Protein AF-A0A1Q7X749-F1 (afdb_monomer_lite)

Secondary structure (DSSP, 8-state):
-----PPP-SSPPPPSEEEEEES-HHHHHHHHHHHHHHHHHHH-TT-EEE-PPGGG-S---HHHHHHHTTPPPSS-SSEEEEEE-GGG--HHHHHHHHHHGGG--TTEEEEEEEE-BTTTB-PPTTHHHHHHHTT-EEEEEPPPPGGGHHHHHHHHHHHTTSEE-HHHHHHHHHHHTT-HHHHHHHHHHHHHHH-TT-EE-HHHHHHHHHTSHHHHHHHHHHHHHHT-HHHHHHHHHHHHHTT--HHHHHHHHHHHHHHHHHHHHHHHTT--HHHHHHHSSS-HHHHHHHHHHHTT--HHHHHHHHHHHHHHHHIIIIISS--HHHHHHHHHHS---S--TTSHHHHS----------S-PPP----------SPPP-PPPPS-S-TT--------PPPP------HHHHHHHHHHHHHTSS-------------------

Foldseek 3Di:
DDDDDDDDDDDDDAWQEEEEEEAQVVVSVVVVVVVVVVLCVQFNPPLEDEQADDVNPAFGDLVVLLVCQPDDDPGGQAHEYEGAAQLRDDPVSVVSSLVSLQPGDPRYHYYYYFNADPPPTTHDPCSQVSQVVSVHYYHYDYQDDLVCQLVVLQVVLVVLQEGEDSVNSNVLCLVVPRNPVSSVVVSVVVCVVQDHHGYDYNVNVVVVVLLDPVVLLVQLLLCLLVLPLVSNLVSVVSCVVVVHDVQVSLVSSLVLLLLLLVLLVCVVVVDDLVVSLVPRPDDSSVSVVSSVSCVVGDNVSSLLSNQLSVQLNCCVVVVHPDDSSRSNSCSSPDDSPPDPPPPSCLSRDDDDDPDDDPDDADADDDDDDDDDPDDDDDDDPDDPDPPPDPRDHDDDDDDDDDDPDDPVVVVVSVVVVVVVVPDDDDDDDDDDDDDDDDDDD

pLDDT: mean 71.63, std 24.51, range [24.11, 97.94]

Sequence (441 aa):
MSSTHRGASRSGTIKPAYLIAGTDDGKIDAALSRLRARAEREGGPGALESFAAEAGQGPPDAEALIAAIPSMSLMAPRRYLLADGVERWTAKQAEPVMAALGALPPDLTLVLVARESPPKTKAPSGIAEAVEGAGGEVLRYRAPRTRDLPARLVAEASQRGFRLEPAAARLLVERLGESTLRLANELERLALWAGSDGEVTVADLAAMVADTSEEAVWTVSDAILARDPGAAIGATDRLATQGEAVTPLVYQVARRLREAHAALLELEAGSSQREVEGRLRMHPYAAKMLMRRLRGASPADLRAATCVVADLEWWTRGGSEYPDDVALTLAVRRPPARFTRRAARVFLRAPLFECSAPFRTALSIRDSSCRCSSATVPESLDSTARSRRRKWVLTALWRRRFSSRSRSDRWMRLRCEAMLAIGRPATIAAAARTPGATSAG

Structure (mmCIF, N/CA/C/O backbone):
data_AF-A0A1Q7X749-F1
#
_entry.id   AF-A0A1Q7X749-F1
#
loop_
_atom_site.group_PDB
_atom_site.id
_atom_site.type_symbol
_atom_site.label_atom_id
_atom_site.label_alt_id
_atom_site.label_comp_id
_atom_site.label_asym_id
_atom_site.label_entity_id
_atom_site.label_seq_id
_atom_site.pdbx_PDB_ins_code
_atom_site.Cartn_x
_atom_site.Cartn_y
_atom_site.Cartn_z
_atom_site.occupancy
_atom_site.B_iso_or_equiv
_atom_site.auth_seq_id
_atom_site.auth_comp_id
_atom_site.auth_asym_id
_atom_site.auth_atom_id
_atom_site.pdbx_PDB_model_num
ATOM 1 N N . MET A 1 1 ? 0.117 -30.655 17.580 1.00 35.44 1 MET A N 1
ATOM 2 C CA . MET A 1 1 ? -0.848 -29.973 18.468 1.00 35.44 1 MET A CA 1
ATOM 3 C C . MET A 1 1 ? -1.237 -28.668 17.803 1.00 35.44 1 MET A C 1
ATOM 5 O O . MET A 1 1 ? -0.536 -27.671 17.912 1.00 35.44 1 MET A O 1
ATOM 9 N N . SER A 1 2 ? -2.276 -28.760 16.982 1.00 27.12 2 SER A N 1
ATOM 10 C CA . SER A 1 2 ? -2.733 -27.733 16.050 1.00 27.12 2 SER A CA 1
ATOM 11 C C . SER A 1 2 ? -3.699 -26.793 16.767 1.00 27.12 2 SER A C 1
ATOM 13 O O . SER A 1 2 ? -4.739 -27.252 17.232 1.00 27.12 2 SER A O 1
ATOM 15 N N . SER A 1 3 ? -3.379 -25.498 16.873 1.00 27.17 3 SER A N 1
ATOM 16 C CA . SER A 1 3 ? -4.360 -24.499 17.304 1.00 27.17 3 SER A CA 1
ATOM 17 C C . SER A 1 3 ? -5.135 -23.999 16.086 1.00 27.17 3 SER A C 1
ATOM 19 O O . SER A 1 3 ? -4.676 -23.216 15.257 1.00 27.17 3 SER A O 1
ATOM 21 N N . THR A 1 4 ? -6.334 -24.538 15.952 1.00 32.56 4 THR A N 1
ATOM 22 C CA . THR A 1 4 ? -7.342 -24.148 14.977 1.00 32.56 4 THR A CA 1
ATOM 23 C C . THR A 1 4 ? -7.813 -22.730 15.306 1.00 32.56 4 THR A C 1
ATOM 25 O O . THR A 1 4 ? -8.417 -22.499 16.354 1.00 32.56 4 THR A O 1
ATOM 28 N N . HIS A 1 5 ? -7.550 -21.766 14.420 1.00 32.94 5 HIS A N 1
ATOM 29 C CA . HIS A 1 5 ? -8.206 -20.459 14.456 1.00 32.94 5 HIS A CA 1
ATOM 30 C C . HIS A 1 5 ? -9.708 -20.668 14.207 1.00 32.94 5 HIS A C 1
ATOM 32 O O . HIS A 1 5 ? -10.136 -20.878 13.074 1.00 32.94 5 HIS A O 1
ATOM 38 N N . ARG A 1 6 ? -10.509 -20.650 15.280 1.00 34.34 6 ARG A N 1
ATOM 39 C CA . ARG A 1 6 ? -11.973 -20.563 15.196 1.00 34.34 6 ARG A CA 1
ATOM 40 C C . ARG A 1 6 ? -12.365 -19.262 14.501 1.00 34.34 6 ARG A C 1
ATOM 42 O O . ARG A 1 6 ? -11.788 -18.210 14.770 1.00 34.34 6 ARG A O 1
ATOM 49 N N . GLY A 1 7 ? -13.344 -19.376 13.607 1.00 28.23 7 GLY A N 1
ATOM 50 C CA . GLY A 1 7 ? -13.911 -18.275 12.841 1.00 28.23 7 GLY A CA 1
ATOM 51 C C . GLY A 1 7 ? -14.401 -17.129 13.724 1.00 28.23 7 GLY A C 1
ATOM 52 O O . GLY A 1 7 ? -14.936 -17.336 14.813 1.00 28.23 7 GLY A O 1
ATOM 53 N N . ALA A 1 8 ? -14.210 -15.910 13.227 1.00 33.91 8 ALA A N 1
ATOM 54 C CA . ALA A 1 8 ? -14.766 -14.712 13.825 1.00 33.91 8 ALA A CA 1
ATOM 55 C C . ALA A 1 8 ? -16.305 -14.770 13.757 1.00 33.91 8 ALA A C 1
ATOM 57 O O . ALA A 1 8 ? -16.903 -14.840 12.685 1.00 33.91 8 ALA A O 1
ATOM 58 N N . SER A 1 9 ? -16.893 -14.788 14.949 1.00 32.44 9 SER A N 1
ATOM 59 C CA . SER A 1 9 ? -18.311 -14.772 15.313 1.00 32.44 9 SER A CA 1
ATOM 60 C C . SER A 1 9 ? -19.232 -13.929 14.406 1.00 32.44 9 SER A C 1
ATOM 62 O O . SER A 1 9 ? -19.026 -12.728 14.219 1.00 32.44 9 SER A O 1
ATOM 64 N N . ARG A 1 10 ? -20.315 -14.557 13.915 1.00 37.78 10 ARG A N 1
ATOM 65 C CA . ARG A 1 10 ? -21.577 -13.882 13.564 1.00 37.78 10 ARG A CA 1
ATOM 66 C C . ARG A 1 10 ? -22.290 -13.542 14.889 1.00 37.78 10 ARG A C 1
ATOM 68 O O . ARG A 1 10 ? -22.541 -14.441 15.679 1.00 37.78 10 ARG A O 1
ATOM 75 N N . SER A 1 11 ? -22.576 -12.249 15.092 1.00 42.44 11 SER A N 1
ATOM 76 C CA . SER A 1 11 ? -23.363 -11.632 16.186 1.00 42.44 11 SER A CA 1
ATOM 77 C C . SER A 1 11 ? -22.867 -11.814 17.635 1.00 42.44 11 SER A C 1
ATOM 79 O O . SER A 1 11 ? -23.577 -12.355 18.478 1.00 42.44 11 SER A O 1
ATOM 81 N N . GLY A 1 12 ? -21.677 -11.295 17.954 1.00 55.50 12 GLY A N 1
ATOM 82 C CA . GLY A 1 12 ? -21.259 -11.041 19.341 1.00 55.50 12 GLY A CA 1
ATOM 83 C C . GLY A 1 12 ? -21.618 -9.625 19.821 1.00 55.50 12 GLY A C 1
ATOM 84 O O . GLY A 1 12 ? -21.475 -8.649 19.069 1.00 55.50 12 GLY A O 1
ATOM 85 N N . THR A 1 13 ? -22.056 -9.508 21.077 1.00 79.88 13 THR A N 1
ATOM 86 C CA . THR A 1 13 ? -22.226 -8.238 21.806 1.00 79.88 13 THR A CA 1
ATOM 87 C C . THR A 1 13 ? -20.942 -7.402 21.718 1.00 79.88 13 THR A C 1
ATOM 89 O O . THR A 1 13 ? -19.846 -7.936 21.892 1.00 79.88 13 THR A O 1
ATOM 92 N N . ILE A 1 14 ? -21.056 -6.111 21.384 1.00 89.19 14 ILE A N 1
ATOM 93 C CA . ILE A 1 14 ? -19.912 -5.182 21.339 1.00 89.19 14 ILE A CA 1
ATOM 94 C C . ILE A 1 14 ? -19.385 -4.958 22.767 1.00 89.19 14 ILE A C 1
ATOM 96 O O . ILE A 1 14 ? -20.176 -4.810 23.697 1.00 89.19 14 ILE A O 1
ATOM 100 N N . LYS A 1 15 ? -18.063 -4.959 22.949 1.00 93.69 15 LYS A N 1
ATOM 101 C CA . LYS A 1 15 ? -17.411 -4.706 24.243 1.00 93.69 15 LYS A CA 1
ATOM 102 C C . LYS A 1 15 ? -17.203 -3.203 24.497 1.00 93.69 15 LYS A C 1
ATOM 104 O O . LYS A 1 15 ? -17.214 -2.424 23.538 1.00 93.69 15 LYS A O 1
ATOM 109 N N . PRO A 1 16 ? -16.997 -2.785 25.760 1.00 94.75 16 PRO A N 1
ATOM 110 C CA . PRO A 1 16 ? -16.761 -1.379 26.105 1.00 94.75 16 PRO A CA 1
ATOM 111 C C . PRO A 1 16 ? -15.431 -0.837 25.566 1.00 94.75 16 PRO A C 1
ATOM 113 O O . PRO A 1 16 ? -15.335 0.347 25.256 1.00 94.75 16 PRO A O 1
ATOM 116 N N . ALA A 1 17 ? -14.411 -1.684 25.396 1.00 97.19 17 ALA A N 1
ATOM 117 C CA . ALA A 1 17 ? -13.108 -1.260 24.894 1.00 97.19 17 ALA A CA 1
ATOM 118 C C . ALA A 1 17 ? -12.473 -2.282 23.942 1.00 97.19 17 ALA A C 1
ATOM 120 O O . ALA A 1 17 ? -12.624 -3.492 24.119 1.00 97.19 17 ALA A O 1
ATOM 121 N N . TYR A 1 18 ? -11.717 -1.795 22.958 1.00 97.88 18 TYR A N 1
ATOM 122 C CA . TYR A 1 18 ? -10.895 -2.613 22.071 1.00 97.88 18 TYR A CA 1
ATOM 123 C C . TYR A 1 18 ? -9.503 -2.017 21.892 1.00 97.88 18 TYR A C 1
ATOM 125 O O . TYR A 1 18 ? -9.363 -0.827 21.621 1.00 97.88 18 TYR A O 1
ATOM 133 N N . LEU A 1 19 ? -8.485 -2.875 21.933 1.00 97.94 19 LEU A N 1
ATOM 134 C CA . LEU A 1 19 ? -7.161 -2.583 21.392 1.00 97.94 19 LEU A CA 1
ATOM 135 C C . LEU A 1 19 ? -6.974 -3.399 20.117 1.00 97.94 19 LEU A C 1
ATOM 137 O O . LEU A 1 19 ? -6.860 -4.622 20.171 1.00 97.94 19 LEU A O 1
ATOM 141 N N . ILE A 1 20 ? -6.915 -2.735 18.969 1.00 97.44 20 ILE A N 1
ATOM 142 C CA . ILE A 1 20 ? -6.574 -3.354 17.690 1.00 97.44 20 ILE A CA 1
ATOM 143 C C . ILE A 1 20 ? -5.095 -3.089 17.433 1.00 97.44 20 ILE A C 1
ATOM 145 O O . ILE A 1 20 ? -4.708 -1.967 17.127 1.00 97.44 20 ILE A O 1
ATOM 149 N N . ALA A 1 21 ? -4.257 -4.111 17.566 1.00 96.00 21 ALA A N 1
ATOM 150 C CA . ALA A 1 21 ? -2.812 -3.958 17.459 1.00 96.00 21 ALA A CA 1
ATOM 151 C C . ALA A 1 21 ? -2.197 -4.937 16.460 1.00 96.00 21 ALA A C 1
ATOM 153 O O . ALA A 1 21 ? -2.676 -6.057 16.288 1.00 96.00 21 ALA A O 1
ATOM 154 N N . GLY A 1 22 ? -1.086 -4.563 15.842 1.00 93.56 22 GLY A N 1
ATOM 155 C CA . GLY A 1 22 ? -0.214 -5.516 15.163 1.00 93.56 22 GLY A CA 1
ATOM 156 C C . GLY A 1 22 ? 0.420 -4.980 13.892 1.00 93.56 22 GLY A C 1
ATOM 157 O O . GLY A 1 22 ? 0.422 -3.783 13.641 1.00 93.56 22 GLY A O 1
ATOM 158 N N . THR A 1 23 ? 1.002 -5.892 13.117 1.00 90.12 23 THR A N 1
ATOM 159 C CA . THR A 1 23 ? 1.842 -5.582 11.952 1.00 90.12 23 THR A CA 1
ATOM 160 C C . THR A 1 23 ? 1.109 -5.711 10.610 1.00 90.12 23 THR A C 1
ATOM 162 O O . THR A 1 23 ? 1.695 -5.409 9.577 1.00 90.12 23 THR A O 1
ATOM 165 N N . ASP A 1 24 ? -0.134 -6.212 10.589 1.00 88.00 24 ASP A N 1
ATOM 166 C CA . ASP A 1 24 ? -0.930 -6.401 9.362 1.00 88.00 24 ASP A CA 1
ATOM 167 C C . ASP A 1 24 ? -1.901 -5.231 9.145 1.00 88.00 24 ASP A C 1
ATOM 169 O O . ASP A 1 24 ? -3.076 -5.314 9.517 1.00 88.00 24 ASP A O 1
ATOM 173 N N . ASP A 1 25 ? -1.409 -4.147 8.541 1.00 85.19 25 ASP A N 1
ATOM 174 C CA . ASP A 1 25 ? -2.204 -2.940 8.272 1.00 85.19 25 ASP A CA 1
ATOM 175 C C . ASP A 1 25 ? -3.498 -3.243 7.506 1.00 85.19 25 ASP A C 1
ATOM 177 O O . ASP A 1 25 ? -4.551 -2.719 7.855 1.00 85.19 25 ASP A O 1
ATOM 181 N N . GLY A 1 26 ? -3.460 -4.159 6.531 1.00 82.12 26 GLY A N 1
ATOM 182 C CA . GLY A 1 26 ? -4.644 -4.525 5.750 1.00 82.12 26 GLY A CA 1
ATOM 183 C C . GLY A 1 26 ? -5.750 -5.156 6.601 1.00 82.12 26 GLY A C 1
ATOM 184 O O . GLY A 1 26 ? -6.930 -4.841 6.437 1.00 82.12 26 GLY A O 1
ATOM 185 N N . LYS A 1 27 ? -5.398 -6.017 7.566 1.00 86.06 27 LYS A N 1
ATOM 186 C CA . LYS A 1 27 ? -6.388 -6.589 8.498 1.00 86.06 27 LYS A CA 1
ATOM 187 C C . LYS A 1 27 ? -6.894 -5.581 9.514 1.00 86.06 27 LYS A C 1
ATOM 189 O O . LYS A 1 27 ? -8.071 -5.651 9.875 1.00 86.06 27 LYS A O 1
ATOM 194 N N . ILE A 1 28 ? -6.027 -4.677 9.966 1.00 91.81 28 ILE A N 1
ATOM 195 C CA . ILE A 1 28 ? -6.413 -3.562 10.833 1.00 91.81 28 ILE A CA 1
ATOM 196 C C . ILE A 1 28 ? -7.444 -2.697 10.098 1.00 91.81 28 ILE A C 1
ATOM 198 O O . ILE A 1 28 ? -8.545 -2.502 10.608 1.00 91.81 28 ILE A O 1
ATOM 202 N N . ASP A 1 29 ? -7.164 -2.295 8.859 1.00 89.38 29 ASP A N 1
ATOM 203 C CA . ASP A 1 29 ? -8.065 -1.481 8.036 1.00 89.38 29 ASP A CA 1
ATOM 204 C C . ASP A 1 29 ? -9.393 -2.192 7.751 1.00 89.38 29 ASP A C 1
ATOM 206 O O . ASP A 1 29 ? -10.467 -1.587 7.841 1.00 89.38 29 ASP A O 1
ATOM 210 N N . ALA A 1 30 ? -9.358 -3.501 7.484 1.00 86.06 30 ALA A N 1
ATOM 211 C CA . ALA A 1 30 ? -10.565 -4.304 7.319 1.00 86.06 30 ALA A CA 1
ATOM 212 C C . ALA A 1 30 ? -11.391 -4.385 8.618 1.00 86.06 30 ALA A C 1
ATOM 214 O O . ALA A 1 30 ? -12.623 -4.347 8.576 1.00 86.06 30 ALA A O 1
ATOM 215 N N . ALA A 1 31 ? -10.741 -4.487 9.783 1.00 91.81 31 ALA A N 1
ATOM 216 C CA . ALA A 1 31 ? -11.416 -4.456 11.079 1.00 91.81 31 ALA A CA 1
ATOM 217 C C . ALA A 1 31 ? -12.045 -3.085 11.361 1.00 91.81 31 ALA A C 1
ATOM 219 O O . ALA A 1 31 ? -13.203 -3.029 11.775 1.00 91.81 31 ALA A O 1
ATOM 220 N N . LEU A 1 32 ? -11.336 -1.995 11.057 1.00 92.94 32 LEU A N 1
ATOM 221 C CA . LEU A 1 32 ? -11.849 -0.631 11.193 1.00 92.94 32 LEU A CA 1
ATOM 222 C C . LEU A 1 32 ? -13.006 -0.344 10.236 1.00 92.94 32 LEU A C 1
ATOM 224 O O . LEU A 1 32 ? -13.968 0.314 10.618 1.00 92.94 32 LEU A O 1
ATOM 228 N N . SER A 1 33 ? -12.966 -0.882 9.018 1.00 91.06 33 SER A N 1
ATOM 229 C CA . SER A 1 33 ? -14.074 -0.766 8.063 1.00 91.06 33 SER A CA 1
ATOM 230 C C . SER A 1 33 ? -15.336 -1.463 8.582 1.00 91.06 33 SER A C 1
ATOM 232 O O . SER A 1 33 ? -16.422 -0.886 8.545 1.00 91.06 33 SER A O 1
ATOM 234 N N . ARG A 1 34 ? -15.200 -2.665 9.165 1.00 91.62 34 ARG A N 1
ATOM 235 C CA . ARG A 1 34 ? -16.319 -3.360 9.829 1.00 91.62 34 ARG A CA 1
ATOM 236 C C . ARG A 1 34 ? -16.831 -2.606 11.056 1.00 91.62 34 ARG A C 1
ATOM 238 O O . ARG A 1 34 ? -18.040 -2.573 11.271 1.00 91.62 34 ARG A O 1
ATOM 245 N N . LEU A 1 35 ? -15.935 -2.009 11.846 1.00 92.44 35 LEU A N 1
ATOM 246 C CA . LEU A 1 35 ? -16.295 -1.188 13.003 1.00 92.44 35 LEU A CA 1
ATOM 247 C C . LEU A 1 35 ? -17.106 0.039 12.579 1.00 92.44 35 LEU A C 1
ATOM 249 O O . LEU A 1 35 ? -18.169 0.266 13.141 1.00 92.44 35 LEU A O 1
ATOM 253 N N . ARG A 1 36 ? -16.649 0.787 11.567 1.00 92.00 36 ARG A N 1
ATOM 254 C CA . ARG A 1 36 ? -17.360 1.961 11.031 1.00 92.00 36 ARG A CA 1
ATOM 255 C C . ARG A 1 36 ? -18.759 1.592 10.540 1.00 92.00 36 ARG A C 1
ATOM 257 O O . ARG A 1 36 ? -19.729 2.204 10.969 1.00 92.00 36 ARG A O 1
ATOM 264 N N . ALA A 1 37 ? -18.874 0.527 9.744 1.00 91.25 37 ALA A N 1
ATOM 265 C CA . ALA A 1 37 ? -20.164 0.038 9.252 1.00 91.25 37 ALA A CA 1
ATOM 266 C C . ALA A 1 37 ? -21.099 -0.456 10.373 1.00 91.25 37 ALA A C 1
ATOM 268 O O . ALA A 1 37 ? -22.321 -0.436 10.228 1.00 91.25 37 ALA A O 1
ATOM 269 N N . ARG A 1 38 ? -20.544 -0.948 11.487 1.00 90.75 38 ARG A N 1
ATOM 270 C CA . ARG A 1 38 ? -21.322 -1.315 12.676 1.00 90.75 38 ARG A CA 1
ATOM 271 C C . ARG A 1 38 ? -21.768 -0.076 13.449 1.00 90.75 38 ARG A C 1
ATOM 273 O O . ARG A 1 38 ? -22.939 -0.000 13.797 1.00 90.75 38 ARG A O 1
ATOM 280 N N . ALA A 1 39 ? -20.867 0.879 13.667 1.00 90.69 39 ALA A N 1
ATOM 281 C CA . ALA A 1 39 ? -21.153 2.117 14.379 1.00 90.69 39 ALA A CA 1
ATOM 282 C C . ALA A 1 39 ? -22.265 2.918 13.700 1.00 90.69 39 ALA A C 1
ATOM 284 O O . ALA A 1 39 ? -23.205 3.336 14.363 1.00 90.69 39 ALA A O 1
ATOM 285 N N . GLU A 1 40 ? -22.214 3.046 12.376 1.00 89.12 40 GLU A N 1
ATOM 286 C CA . GLU A 1 40 ? -23.261 3.713 11.602 1.00 89.12 40 GLU A CA 1
ATOM 287 C C . GLU A 1 40 ? -24.611 2.984 11.687 1.00 89.12 40 GLU A C 1
ATOM 289 O O . GLU A 1 40 ? -25.659 3.615 11.779 1.00 89.12 40 GLU A O 1
ATOM 294 N N . ARG A 1 41 ? -24.602 1.647 11.723 1.00 87.69 41 ARG A N 1
ATOM 295 C CA . ARG A 1 41 ? -25.825 0.843 11.857 1.00 87.69 41 ARG A CA 1
ATOM 296 C C . ARG A 1 41 ? -26.452 0.938 13.247 1.00 87.69 41 ARG A C 1
ATOM 298 O O . ARG A 1 41 ? -27.672 0.931 13.352 1.00 87.69 41 ARG A O 1
ATOM 305 N N .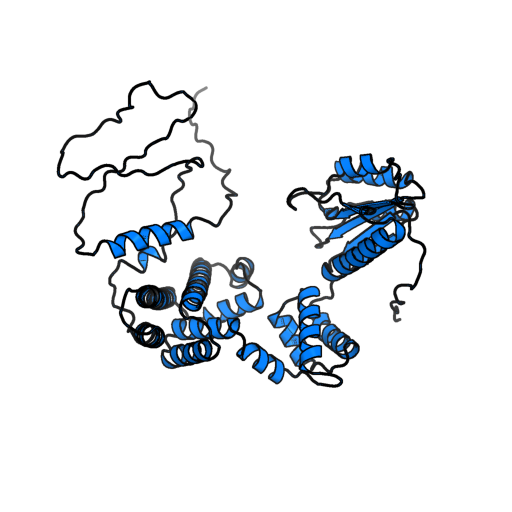 GLU A 1 42 ? -25.634 0.948 14.297 1.00 86.19 42 GLU A N 1
ATOM 306 C CA . GLU A 1 42 ? -26.111 0.992 15.684 1.00 86.19 42 GLU A CA 1
ATOM 307 C C . GLU A 1 42 ? -26.453 2.419 16.128 1.00 86.19 42 GLU A C 1
ATOM 309 O O . GLU A 1 42 ? -27.436 2.610 16.834 1.00 86.19 42 GLU A O 1
ATOM 314 N N . GLY A 1 43 ? -25.667 3.415 15.716 1.00 79.31 43 GLY A N 1
ATOM 315 C CA . GLY A 1 43 ? -25.759 4.790 16.208 1.00 79.31 43 GLY A CA 1
ATOM 316 C C . GLY A 1 43 ? -26.170 5.848 15.179 1.00 79.31 43 GLY A C 1
ATOM 317 O O . GLY A 1 43 ? -26.339 7.005 15.555 1.00 79.31 43 GLY A O 1
ATOM 318 N N . GLY A 1 44 ? -26.316 5.487 13.902 1.00 80.38 44 GLY A N 1
ATOM 319 C CA . GLY A 1 44 ? -26.594 6.425 12.814 1.00 80.38 44 GLY A CA 1
ATOM 320 C C . GLY A 1 44 ? -25.361 7.198 12.311 1.00 80.38 44 GLY A C 1
ATOM 321 O O . GLY A 1 44 ? -24.228 6.955 12.748 1.00 80.38 44 GLY A O 1
ATOM 322 N N . PRO A 1 45 ? -25.558 8.139 11.368 1.00 74.94 45 PRO A N 1
ATOM 323 C CA . PRO A 1 45 ? -24.486 8.985 10.849 1.00 74.94 45 PRO A CA 1
ATOM 324 C C . PRO A 1 45 ? -23.789 9.765 11.971 1.00 74.94 45 PRO A C 1
ATOM 326 O O . PRO A 1 45 ? -24.440 10.431 12.771 1.00 74.94 45 PRO A O 1
ATOM 329 N N . GLY A 1 46 ? -22.457 9.695 12.026 1.00 74.12 46 GLY A N 1
ATOM 330 C CA . GLY A 1 46 ? -21.663 10.397 13.043 1.00 74.12 46 GLY A CA 1
ATOM 331 C C . GLY A 1 46 ? -21.552 9.686 14.398 1.00 74.12 46 GLY A C 1
ATOM 332 O O . GLY A 1 46 ? -20.962 10.239 15.318 1.00 74.12 46 GLY A O 1
ATOM 333 N N . ALA A 1 47 ? -22.046 8.450 14.532 1.00 84.56 47 ALA A N 1
ATOM 334 C CA . ALA A 1 47 ? -21.896 7.662 15.761 1.00 84.56 47 ALA A CA 1
ATOM 335 C C . ALA A 1 47 ? -20.442 7.318 16.129 1.00 84.56 47 ALA A C 1
ATOM 337 O O . ALA A 1 47 ? -20.169 6.960 17.277 1.00 84.56 47 ALA A O 1
ATOM 338 N N . LEU A 1 48 ? -19.529 7.387 15.153 1.00 91.00 48 LEU A N 1
ATOM 339 C CA . LEU A 1 48 ? -18.099 7.178 15.341 1.00 91.00 48 LEU A CA 1
ATOM 340 C C . LEU A 1 48 ? -17.346 8.502 15.244 1.00 91.00 48 LEU A C 1
ATOM 342 O O . LEU A 1 48 ? -17.301 9.128 14.186 1.00 91.00 48 LEU A O 1
ATOM 346 N N . GLU A 1 49 ? -16.700 8.868 16.342 1.00 92.81 49 GLU A N 1
ATOM 347 C CA . GLU A 1 49 ? -15.828 10.028 16.467 1.00 92.81 49 GLU A CA 1
ATOM 348 C C . GLU A 1 49 ? -14.364 9.570 16.419 1.00 92.81 49 GLU A C 1
ATOM 350 O O . GLU A 1 49 ? -13.981 8.604 17.082 1.00 92.81 49 GLU A O 1
ATOM 355 N N . SER A 1 50 ? -13.543 10.222 15.594 1.00 92.75 50 SER A N 1
ATOM 356 C CA . SER A 1 50 ? -12.162 9.806 15.324 1.00 92.75 50 SER A CA 1
ATOM 357 C C . SER A 1 50 ? -11.170 10.878 15.769 1.00 92.75 50 SER A C 1
ATOM 359 O O . SER A 1 50 ? -11.194 11.988 15.252 1.00 92.75 50 SER A O 1
ATOM 361 N N . PHE A 1 51 ? -10.233 10.508 16.640 1.00 92.88 51 PHE A N 1
ATOM 362 C CA . PHE A 1 51 ? -9.234 11.383 17.270 1.00 92.88 51 PHE A CA 1
ATOM 363 C C . PHE A 1 51 ? -7.849 11.249 16.621 1.00 92.88 51 PHE A C 1
ATOM 365 O O . PHE A 1 51 ? -6.822 11.260 17.295 1.00 92.88 51 PHE A O 1
ATOM 372 N N . ALA A 1 52 ? -7.806 11.051 15.302 1.00 80.81 52 ALA A N 1
ATOM 373 C CA . ALA A 1 52 ? -6.549 10.910 14.569 1.00 80.81 52 ALA A CA 1
ATOM 374 C C . ALA A 1 52 ? -5.759 12.232 14.556 1.00 80.81 52 ALA A C 1
ATOM 376 O O . ALA A 1 52 ? -6.341 13.310 14.642 1.00 80.81 52 ALA A O 1
ATOM 377 N N . ALA A 1 53 ? -4.435 12.149 14.403 1.00 79.31 53 ALA A N 1
ATOM 378 C CA . ALA A 1 53 ? -3.581 13.333 14.325 1.00 79.31 53 ALA A CA 1
ATOM 379 C C . ALA A 1 53 ? -4.000 14.275 13.180 1.00 79.31 53 ALA A C 1
ATOM 381 O O . ALA A 1 53 ? -4.214 13.829 12.044 1.00 79.31 53 ALA A O 1
ATOM 382 N N . GLU A 1 54 ? -4.045 15.581 13.453 1.00 65.12 54 GLU A N 1
ATOM 383 C CA . GLU A 1 54 ? -4.279 16.598 12.427 1.00 65.12 54 GLU A CA 1
ATOM 384 C C . GLU A 1 54 ? -3.219 16.488 11.313 1.00 65.12 54 GLU A C 1
ATOM 386 O O . GLU A 1 54 ? -2.024 16.321 11.562 1.00 65.12 54 GLU A O 1
ATOM 391 N N . ALA A 1 55 ? -3.664 16.508 10.052 1.00 63.50 55 ALA A N 1
ATOM 392 C CA . ALA A 1 55 ? -2.830 16.281 8.862 1.00 63.50 55 ALA A CA 1
ATOM 393 C C . ALA A 1 55 ? -2.072 14.928 8.810 1.00 63.50 55 ALA A C 1
ATOM 395 O O . ALA A 1 55 ? -1.158 14.761 7.997 1.00 63.50 55 ALA A O 1
ATOM 396 N N . GLY A 1 56 ? -2.441 13.944 9.642 1.00 61.41 56 GLY A N 1
ATOM 397 C CA . GLY A 1 56 ? -1.850 12.599 9.651 1.00 61.41 56 GLY A CA 1
ATOM 398 C C . GLY A 1 56 ? -0.421 12.524 10.210 1.00 61.41 56 GLY A C 1
ATOM 399 O O . GLY A 1 56 ? 0.202 11.456 10.178 1.00 61.41 56 GLY A O 1
ATOM 400 N N . GLN A 1 57 ? 0.107 13.635 10.732 1.00 65.25 57 GLN A N 1
ATOM 401 C CA . GLN A 1 57 ? 1.436 13.719 11.334 1.00 65.25 57 GLN A CA 1
ATOM 402 C C . GLN A 1 57 ? 1.317 13.940 12.843 1.00 65.25 57 GLN A C 1
ATOM 404 O O . GLN A 1 57 ? 0.870 14.989 13.285 1.00 65.25 57 GLN A O 1
ATOM 409 N N . GLY A 1 58 ? 1.759 12.957 13.633 1.00 81.94 58 GLY A N 1
ATOM 410 C CA . GLY A 1 58 ? 1.750 13.025 15.099 1.00 81.94 58 GLY A CA 1
ATOM 411 C C . GLY A 1 58 ? 0.955 11.899 15.767 1.00 81.94 58 GLY A C 1
ATOM 412 O O . GLY A 1 58 ? 0.467 11.000 15.069 1.00 81.94 58 GLY A O 1
ATOM 413 N N . PRO A 1 59 ? 0.899 11.893 17.111 1.00 89.69 59 PRO A N 1
ATOM 414 C CA . PRO A 1 59 ? 0.024 11.011 17.874 1.00 89.69 59 PRO A CA 1
ATOM 415 C C . PRO A 1 59 ? -1.442 11.479 17.829 1.00 89.69 59 PRO A C 1
ATOM 417 O O . PRO A 1 59 ? -1.685 12.669 17.626 1.00 89.69 59 PRO A O 1
ATOM 420 N N . PRO A 1 60 ? -2.413 10.573 18.043 1.00 93.19 60 PRO A N 1
ATOM 421 C CA . PRO A 1 60 ? -3.809 10.954 18.241 1.00 93.19 60 PRO A CA 1
ATOM 422 C C . PRO A 1 60 ? -3.973 11.848 19.482 1.00 93.19 60 PRO A C 1
ATOM 424 O O . PRO A 1 60 ? -3.180 11.758 20.426 1.00 93.19 60 PRO A O 1
ATOM 427 N N . ASP A 1 61 ? -4.992 12.706 19.490 1.00 94.25 61 ASP A N 1
ATOM 428 C CA . ASP A 1 61 ? -5.228 13.647 20.591 1.00 94.25 61 ASP A CA 1
ATOM 429 C C . ASP A 1 61 ? -5.809 12.917 21.813 1.00 94.25 61 ASP A C 1
ATOM 431 O O . ASP A 1 61 ? -6.997 12.597 21.877 1.00 94.25 61 ASP A O 1
ATOM 435 N N . ALA A 1 62 ? -4.937 12.617 22.778 1.00 95.31 62 ALA A N 1
ATOM 436 C CA . ALA A 1 62 ? -5.305 11.921 24.005 1.00 95.31 62 ALA A CA 1
ATOM 437 C C . ALA A 1 62 ? -6.197 12.775 24.921 1.00 95.31 62 ALA A C 1
ATOM 439 O O . ALA A 1 62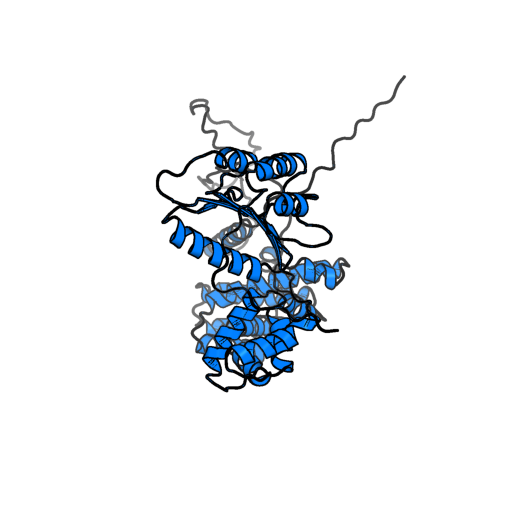 ? -7.086 12.231 25.571 1.00 95.31 62 ALA A O 1
ATOM 440 N N . GLU A 1 63 ? -5.983 14.093 24.976 1.00 94.56 63 GLU A N 1
ATOM 441 C CA . GLU A 1 63 ? -6.745 14.981 25.861 1.00 94.56 63 GLU A CA 1
ATOM 442 C C . GLU A 1 63 ? -8.171 15.160 25.340 1.00 94.56 63 GLU A C 1
ATOM 444 O O . GLU A 1 63 ? -9.127 14.996 26.101 1.00 94.56 63 GLU A O 1
ATOM 449 N N . ALA A 1 64 ? -8.326 15.395 24.033 1.00 95.00 64 ALA A N 1
ATOM 450 C CA . ALA A 1 64 ? -9.638 15.462 23.397 1.00 95.00 64 ALA A CA 1
ATOM 451 C C . ALA A 1 64 ? -10.395 14.130 23.509 1.00 95.00 64 ALA A C 1
ATOM 453 O O . ALA A 1 64 ? -11.589 14.127 23.812 1.00 95.00 64 ALA A O 1
ATOM 454 N N . LEU A 1 65 ? -9.700 12.996 23.339 1.00 96.12 65 LEU A N 1
ATOM 455 C CA . LEU A 1 65 ? -10.293 11.669 23.514 1.00 96.12 65 LEU A CA 1
ATOM 456 C C . LEU A 1 65 ? -10.861 11.492 24.927 1.00 96.12 65 LEU A C 1
ATOM 458 O O . LEU A 1 65 ? -12.001 11.058 25.077 1.00 96.12 65 LEU A O 1
ATOM 462 N N . ILE A 1 66 ? -10.088 11.847 25.960 1.00 95.81 66 ILE A N 1
ATOM 463 C CA . ILE A 1 66 ? -10.519 11.753 27.362 1.00 95.81 66 ILE A CA 1
ATOM 464 C C . ILE A 1 66 ? -11.705 12.683 27.629 1.00 95.81 66 ILE A C 1
ATOM 466 O O . ILE A 1 66 ? -12.684 12.262 28.245 1.00 95.81 66 ILE A O 1
ATOM 470 N N . ALA A 1 67 ? -11.652 13.921 27.133 1.00 94.81 67 ALA A N 1
ATOM 471 C CA . ALA A 1 67 ? -12.736 14.890 27.282 1.00 94.81 67 ALA A CA 1
ATOM 472 C C . ALA A 1 67 ? -14.046 14.427 26.614 1.00 94.81 67 ALA A C 1
ATOM 474 O O . ALA A 1 67 ? -15.133 14.773 27.079 1.00 94.81 67 ALA A O 1
ATOM 475 N N . ALA A 1 68 ? -13.963 13.608 25.561 1.00 93.50 68 ALA A N 1
ATOM 476 C CA . ALA A 1 68 ? -15.124 13.067 24.864 1.00 93.50 68 ALA A CA 1
ATOM 477 C C . ALA A 1 68 ? -15.780 11.866 25.571 1.00 93.50 68 ALA A C 1
ATOM 479 O O . ALA A 1 68 ? -16.969 11.620 25.342 1.00 93.50 68 ALA A O 1
ATOM 480 N N . ILE A 1 69 ? -15.069 11.140 26.445 1.00 94.19 69 ILE A N 1
ATOM 481 C CA . ILE A 1 69 ? -15.602 9.969 27.173 1.00 94.19 69 ILE A CA 1
ATOM 482 C C . ILE A 1 69 ? -16.888 10.283 27.963 1.00 94.19 69 ILE A C 1
ATOM 484 O O . ILE A 1 69 ? -17.868 9.566 27.762 1.00 94.19 69 ILE A O 1
ATOM 488 N N . PRO A 1 70 ? -16.959 11.328 28.816 1.00 89.88 70 PRO A N 1
ATOM 489 C CA . PRO A 1 70 ? -18.155 11.601 29.617 1.00 89.88 70 PRO A CA 1
ATOM 490 C C . PRO A 1 70 ? -19.315 12.211 28.819 1.00 89.88 70 PRO A C 1
ATOM 492 O O . PRO A 1 70 ? -20.414 12.349 29.355 1.00 89.88 70 PRO A O 1
ATOM 495 N N . SER A 1 71 ? -19.099 12.621 27.564 1.00 84.75 71 SER A N 1
ATOM 496 C CA . SER A 1 71 ? -20.162 13.265 26.788 1.00 84.75 71 SER A CA 1
ATOM 497 C C . SER A 1 71 ? -21.280 12.275 26.433 1.00 84.75 71 SER A C 1
ATOM 499 O O . SER A 1 71 ? -21.051 11.121 26.069 1.00 84.75 71 SER A O 1
ATOM 501 N N . MET A 1 72 ? -22.528 12.716 26.554 1.00 73.50 72 MET A N 1
ATOM 502 C CA . MET A 1 72 ? -23.689 11.909 26.182 1.00 73.50 72 MET A CA 1
ATOM 503 C C . MET A 1 72 ? -24.056 12.150 24.718 1.00 73.50 72 MET A C 1
ATOM 505 O O . MET A 1 72 ? -23.926 13.268 24.220 1.00 73.50 72 MET A O 1
ATOM 509 N N . SER A 1 73 ? -24.553 11.119 24.030 1.00 71.44 73 SER A N 1
ATOM 510 C CA . SER A 1 73 ? -25.190 11.314 22.725 1.00 71.44 73 SER A CA 1
ATOM 511 C C . SER A 1 73 ? -26.675 11.573 22.915 1.00 71.44 73 SER A C 1
ATOM 513 O O . SER A 1 73 ? -27.342 10.860 23.658 1.00 71.44 73 SER A O 1
ATOM 515 N N . LEU A 1 74 ? -27.193 12.575 22.208 1.00 68.44 74 LEU A N 1
ATOM 516 C CA . LEU A 1 74 ? -28.630 12.848 22.134 1.00 68.44 74 LEU A CA 1
ATOM 517 C C . LEU A 1 74 ? -29.328 12.025 21.039 1.00 68.44 74 LEU A C 1
ATOM 519 O O . LEU A 1 74 ? -30.552 11.961 21.018 1.00 68.44 74 LEU A O 1
ATOM 523 N N . MET A 1 75 ? -28.565 11.436 20.110 1.00 65.06 75 MET A N 1
ATOM 524 C CA . MET A 1 75 ? -29.099 10.845 18.873 1.00 65.06 75 MET A CA 1
ATOM 525 C C . MET A 1 75 ? -28.724 9.376 18.664 1.00 65.06 75 MET A C 1
ATOM 527 O O . MET A 1 75 ? -29.435 8.665 17.961 1.00 65.06 75 MET A O 1
ATOM 531 N N . ALA A 1 76 ? -27.620 8.919 19.258 1.00 66.81 76 ALA A N 1
ATOM 532 C CA . ALA A 1 76 ? -27.085 7.578 19.056 1.00 66.81 76 ALA A CA 1
ATOM 533 C C . ALA A 1 76 ? -27.268 6.739 20.331 1.00 66.81 76 ALA A C 1
ATOM 535 O O . ALA A 1 76 ? -26.752 7.142 21.374 1.00 66.81 76 ALA A O 1
ATOM 536 N N . PRO A 1 77 ? -27.917 5.560 20.269 1.00 74.38 77 PRO A N 1
ATOM 537 C CA . PRO A 1 77 ? -28.046 4.659 21.420 1.00 74.38 77 PRO A CA 1
ATOM 538 C C . PRO A 1 77 ? -26.701 4.080 21.889 1.00 74.38 77 PRO A C 1
ATOM 540 O O . PRO A 1 77 ? -26.612 3.553 22.993 1.00 74.38 77 PRO A O 1
ATOM 543 N N . ARG A 1 78 ? -25.656 4.155 21.055 1.00 84.56 78 ARG A N 1
ATOM 544 C CA . ARG A 1 78 ? -24.278 3.800 21.403 1.00 84.56 78 ARG A CA 1
ATOM 545 C C . ARG A 1 78 ? -23.298 4.691 20.644 1.00 84.56 78 ARG A C 1
ATOM 547 O O . ARG A 1 78 ? -23.471 4.920 19.448 1.00 84.56 78 ARG A O 1
ATOM 554 N N . ARG A 1 79 ? -22.266 5.178 21.332 1.00 90.19 79 ARG A N 1
ATOM 555 C CA . ARG A 1 79 ? -21.183 5.998 20.766 1.00 90.19 79 ARG A CA 1
ATOM 556 C C . ARG A 1 79 ? -19.918 5.176 20.576 1.00 90.19 79 ARG A C 1
ATOM 558 O O . ARG A 1 79 ? -19.620 4.286 21.372 1.00 90.19 79 ARG A O 1
ATOM 565 N N . TYR A 1 80 ? -19.136 5.535 19.565 1.00 93.88 80 TYR A N 1
ATOM 566 C CA . TYR A 1 80 ? -17.828 4.951 19.304 1.00 93.88 80 TYR A CA 1
ATOM 567 C C . TYR A 1 80 ? -16.771 6.045 19.269 1.00 93.88 80 TYR A C 1
ATOM 569 O O . TYR A 1 80 ? -16.892 6.986 18.490 1.00 93.88 80 TYR A O 1
ATOM 577 N N . LEU A 1 81 ? -15.719 5.903 20.071 1.00 95.38 81 LEU A N 1
ATOM 578 C CA . LEU A 1 81 ? -14.538 6.765 19.993 1.00 95.38 81 LEU A CA 1
ATOM 579 C C . LEU A 1 81 ? -13.384 5.947 19.425 1.00 95.38 81 LEU A C 1
ATOM 581 O O . LEU A 1 81 ? -13.139 4.830 19.878 1.00 95.38 81 LEU A O 1
ATOM 585 N N . LEU A 1 82 ? -12.685 6.485 18.433 1.00 96.50 82 LEU A N 1
ATOM 586 C CA . LEU A 1 82 ? -11.582 5.819 17.750 1.00 96.50 82 LEU A CA 1
ATOM 587 C C . LEU A 1 82 ? -10.315 6.671 17.831 1.00 96.50 82 LEU A C 1
ATOM 589 O O . LEU A 1 82 ? -10.285 7.781 17.308 1.00 96.50 82 LEU A O 1
ATOM 593 N N . ALA A 1 83 ? -9.243 6.123 18.395 1.00 96.56 83 ALA A N 1
ATOM 594 C CA . ALA A 1 83 ? -7.902 6.694 18.308 1.00 96.56 83 ALA A CA 1
ATOM 595 C C . ALA A 1 83 ? -6.999 5.761 17.490 1.00 96.56 83 ALA A C 1
ATOM 597 O O . ALA A 1 83 ? -6.694 4.653 17.932 1.00 96.56 83 ALA A O 1
ATOM 598 N N . ASP A 1 84 ? -6.587 6.201 16.295 1.00 94.56 84 ASP A N 1
ATOM 599 C CA . ASP A 1 84 ? -5.646 5.471 15.430 1.00 94.56 84 ASP A CA 1
ATOM 600 C C . ASP A 1 84 ? -4.238 6.068 15.539 1.00 94.56 84 ASP A C 1
ATOM 602 O O . ASP A 1 84 ? -4.066 7.287 15.467 1.00 94.56 84 ASP A O 1
ATOM 606 N N . GLY A 1 85 ? -3.236 5.209 15.737 1.00 94.19 85 GLY A N 1
ATOM 607 C CA . GLY A 1 85 ? -1.836 5.599 15.898 1.00 94.19 85 GLY A CA 1
ATOM 608 C C . GLY A 1 85 ? -1.369 5.719 17.353 1.00 94.19 85 GLY A C 1
ATOM 609 O O . GLY A 1 85 ? -0.484 6.527 17.647 1.00 94.19 85 GLY A O 1
ATOM 610 N N . VAL A 1 86 ? -1.961 4.963 18.287 1.00 96.06 86 VAL A N 1
ATOM 611 C CA . VAL A 1 86 ? -1.648 5.069 19.728 1.00 96.06 86 VAL A CA 1
ATOM 612 C C . VAL A 1 86 ? -0.222 4.627 20.070 1.00 96.06 86 VAL A C 1
ATOM 614 O O . VAL A 1 86 ? 0.297 4.991 21.121 1.00 96.06 86 VAL A O 1
ATOM 617 N N . GLU A 1 87 ? 0.462 3.905 19.175 1.00 94.44 87 GLU A N 1
ATOM 618 C CA . GLU A 1 87 ? 1.888 3.568 19.306 1.00 94.44 87 GLU A CA 1
ATOM 619 C C . GLU A 1 87 ? 2.814 4.796 19.341 1.00 94.44 87 GLU A C 1
ATOM 621 O O . GLU A 1 87 ? 3.992 4.682 19.676 1.00 94.44 87 GLU A O 1
ATOM 626 N N . ARG A 1 88 ? 2.291 5.973 18.975 1.00 93.75 88 ARG A N 1
ATOM 627 C CA . ARG A 1 88 ? 3.010 7.252 18.982 1.00 93.75 88 ARG A CA 1
ATOM 628 C C . ARG A 1 88 ? 2.845 8.027 20.287 1.00 93.75 88 ARG A C 1
ATOM 630 O O . ARG A 1 88 ? 3.501 9.055 20.449 1.00 93.75 88 ARG A O 1
ATOM 637 N N . TRP A 1 89 ? 1.970 7.584 21.190 1.00 95.06 89 TRP A N 1
ATOM 638 C CA . TRP A 1 89 ? 1.811 8.227 22.489 1.00 95.06 89 TRP A CA 1
ATOM 639 C C . TRP A 1 89 ? 3.059 8.072 23.349 1.00 95.06 89 TRP A C 1
ATOM 641 O O . TRP A 1 89 ? 3.689 7.017 23.416 1.00 95.06 89 TRP A O 1
ATOM 651 N N . THR A 1 90 ? 3.380 9.140 24.070 1.00 94.81 90 THR A N 1
ATOM 652 C CA . THR A 1 90 ? 4.293 9.071 25.211 1.00 94.81 90 THR A CA 1
ATOM 653 C C . THR A 1 90 ? 3.583 8.462 26.423 1.00 94.81 90 THR A C 1
ATOM 655 O O . THR A 1 90 ? 2.353 8.457 26.489 1.00 94.81 90 THR A O 1
ATOM 658 N N . ALA A 1 91 ? 4.339 8.010 27.430 1.00 93.94 91 ALA A N 1
ATOM 659 C CA . ALA A 1 91 ? 3.759 7.516 28.686 1.00 93.94 91 ALA A CA 1
ATOM 660 C C . ALA A 1 91 ? 2.797 8.538 29.325 1.00 93.94 91 ALA A C 1
ATOM 662 O O . ALA A 1 91 ? 1.681 8.187 29.688 1.00 93.94 91 ALA A O 1
ATOM 663 N N . LYS A 1 92 ? 3.171 9.828 29.317 1.00 94.94 92 LYS A N 1
ATOM 664 C CA . LYS A 1 92 ? 2.347 10.933 29.839 1.00 94.94 92 LYS A CA 1
ATOM 665 C C . LYS A 1 92 ? 0.995 11.094 29.136 1.00 94.94 92 LYS A C 1
ATOM 667 O O . LYS A 1 92 ? 0.076 11.639 29.730 1.00 94.94 92 LYS A O 1
ATOM 672 N N . GLN A 1 93 ? 0.886 10.662 27.880 1.00 95.38 93 GLN A N 1
ATOM 673 C CA . GLN A 1 93 ? -0.364 10.699 27.113 1.00 95.38 93 GLN A CA 1
ATOM 674 C C . GLN A 1 93 ? -1.167 9.405 27.277 1.00 95.38 93 GLN A C 1
ATOM 676 O O . GLN A 1 93 ? -2.389 9.451 27.359 1.00 95.38 93 GLN A O 1
ATOM 681 N N . ALA A 1 94 ? -0.494 8.253 27.338 1.00 96.12 94 ALA A N 1
ATOM 682 C CA . ALA A 1 94 ? -1.153 6.955 27.447 1.00 96.12 94 ALA A CA 1
ATOM 683 C C . ALA A 1 94 ? -1.715 6.685 28.855 1.00 96.12 94 ALA A C 1
ATOM 685 O O . ALA A 1 94 ? -2.806 6.132 28.972 1.00 96.12 94 ALA A O 1
ATOM 686 N N . GLU A 1 95 ? -1.001 7.074 29.918 1.00 96.56 95 GLU A N 1
ATOM 687 C CA . GLU A 1 95 ? -1.402 6.832 31.315 1.00 96.56 95 GLU A CA 1
ATOM 688 C C . GLU A 1 95 ? -2.796 7.397 31.656 1.00 96.56 95 GLU A C 1
ATOM 690 O O . GLU A 1 95 ? -3.621 6.637 32.171 1.00 96.56 95 GLU A O 1
ATOM 695 N N . PRO A 1 96 ? -3.135 8.659 31.314 1.00 96.75 96 PRO A N 1
ATOM 696 C CA . PRO A 1 96 ? -4.475 9.193 31.557 1.00 96.75 96 PRO A CA 1
ATOM 697 C C . PRO A 1 96 ? -5.583 8.467 30.779 1.00 96.75 96 PRO A C 1
ATOM 699 O O . PRO A 1 96 ? -6.666 8.246 31.319 1.00 96.75 96 PRO A O 1
ATOM 702 N N . VAL A 1 97 ? -5.318 8.043 29.536 1.00 96.56 97 VAL A N 1
ATOM 703 C CA . VAL A 1 97 ? -6.283 7.265 28.736 1.00 96.56 97 VAL A CA 1
ATOM 704 C C . VAL A 1 97 ? -6.521 5.896 29.375 1.00 96.56 97 VAL A C 1
ATOM 706 O O . VAL A 1 97 ? -7.664 5.456 29.481 1.00 96.56 97 VAL A O 1
ATOM 709 N N . MET A 1 98 ? -5.458 5.236 29.848 1.00 96.62 98 MET A N 1
ATOM 710 C CA . MET A 1 98 ? -5.565 3.954 30.551 1.00 96.62 98 MET A CA 1
ATOM 711 C C . MET A 1 98 ? -6.367 4.073 31.849 1.00 96.62 98 MET A C 1
ATOM 713 O O . MET A 1 98 ? -7.174 3.195 32.140 1.00 96.62 98 MET A O 1
ATOM 717 N N . ALA A 1 99 ? -6.200 5.164 32.601 1.00 95.38 99 ALA A N 1
ATOM 718 C CA . ALA A 1 99 ? -7.008 5.429 33.788 1.00 95.38 99 ALA A CA 1
ATOM 719 C C . ALA A 1 99 ? -8.496 5.635 33.441 1.00 95.38 99 ALA A C 1
ATOM 721 O O . ALA A 1 99 ? -9.370 5.116 34.136 1.00 95.38 99 ALA A O 1
ATOM 722 N N . ALA A 1 100 ? -8.794 6.332 32.339 1.00 94.94 100 ALA A N 1
ATOM 723 C CA . ALA A 1 100 ? -10.165 6.592 31.900 1.00 94.94 100 ALA A CA 1
ATOM 724 C C . ALA A 1 100 ? -10.926 5.327 31.445 1.00 94.94 100 ALA A C 1
ATOM 726 O O . ALA A 1 100 ? -12.155 5.295 31.525 1.00 94.94 100 ALA A O 1
ATOM 727 N N . LEU A 1 101 ? -10.221 4.261 31.032 1.00 94.38 101 LEU A N 1
ATOM 728 C CA . LEU A 1 101 ? -10.833 2.969 30.677 1.00 94.38 101 LEU A CA 1
ATOM 729 C C . LEU A 1 101 ? -11.633 2.349 31.836 1.00 94.38 101 LEU A C 1
ATOM 731 O O . LEU A 1 101 ? -12.609 1.645 31.593 1.00 94.38 101 LEU A O 1
ATOM 735 N N . GLY A 1 102 ? -11.258 2.625 33.090 1.00 89.94 102 GLY A N 1
ATOM 736 C CA . GLY A 1 102 ? -11.949 2.093 34.269 1.00 89.94 102 GLY A CA 1
ATOM 737 C C . GLY A 1 102 ? -13.333 2.701 34.533 1.00 89.94 102 GLY A C 1
ATOM 738 O O . GLY A 1 102 ? -14.070 2.177 35.363 1.00 89.94 102 GLY A O 1
ATOM 739 N N . ALA A 1 103 ? -13.692 3.791 33.847 1.00 89.75 103 ALA A N 1
ATOM 740 C CA . ALA A 1 103 ? -14.927 4.545 34.074 1.00 89.75 103 ALA A CA 1
ATOM 741 C C . ALA A 1 103 ? -15.708 4.811 32.772 1.00 89.75 103 ALA A C 1
ATOM 743 O O . ALA A 1 103 ? -16.361 5.847 32.632 1.00 89.75 103 ALA A O 1
ATOM 744 N N . LEU A 1 104 ? -15.632 3.896 31.798 1.00 92.88 104 LEU A N 1
ATOM 745 C CA . LEU A 1 104 ? -16.365 4.036 30.537 1.00 92.88 104 LEU A CA 1
ATOM 746 C C . LEU A 1 104 ? -17.888 3.953 30.762 1.00 92.88 104 LEU A C 1
ATOM 748 O O . LEU A 1 104 ? -18.357 3.014 31.412 1.00 92.88 104 LEU A O 1
ATOM 752 N N . PRO A 1 105 ? -18.681 4.875 30.186 1.00 90.94 105 PRO A N 1
ATOM 753 C CA . PRO A 1 105 ? -20.134 4.748 30.161 1.00 90.94 105 PRO A CA 1
ATOM 754 C C . PRO A 1 105 ? -20.593 3.444 29.476 1.00 90.94 105 PRO A C 1
ATOM 756 O O . PRO A 1 105 ? -19.955 3.001 28.517 1.00 90.94 105 PRO A O 1
ATOM 759 N N . PRO A 1 106 ? -21.728 2.847 29.892 1.00 87.12 106 PRO A N 1
ATOM 760 C CA . PRO A 1 106 ? -22.233 1.581 29.329 1.00 87.12 106 PRO A CA 1
ATOM 761 C C . PRO A 1 106 ? -22.563 1.654 27.823 1.00 87.12 106 PRO A C 1
ATOM 763 O O . PRO A 1 106 ? -22.530 0.646 27.099 1.00 87.12 106 PRO A O 1
ATOM 766 N N . ASP A 1 107 ? -22.827 2.869 27.347 1.00 88.00 107 ASP A N 1
ATOM 767 C CA . ASP A 1 107 ? -23.283 3.183 25.993 1.00 88.00 107 ASP A CA 1
ATOM 768 C C . ASP A 1 107 ? -22.120 3.654 25.102 1.00 88.00 107 ASP A C 1
ATOM 770 O O . ASP A 1 107 ? -22.326 4.182 24.008 1.00 88.00 107 ASP A O 1
ATOM 774 N N . LEU A 1 108 ? -20.880 3.482 25.570 1.00 92.12 108 LEU A N 1
ATOM 775 C CA . LEU A 1 108 ? -19.661 3.873 24.879 1.00 92.12 108 LEU A CA 1
ATOM 776 C C . LEU A 1 108 ? -18.835 2.639 24.512 1.00 92.12 108 LEU A C 1
ATOM 778 O O . LEU A 1 108 ? -18.657 1.723 25.314 1.00 92.12 108 LEU A O 1
ATOM 782 N N . THR A 1 109 ? -18.286 2.638 23.301 1.00 94.62 109 THR A N 1
ATOM 783 C CA . THR A 1 109 ? -17.210 1.728 22.910 1.00 94.62 109 THR A CA 1
ATOM 784 C C . THR A 1 109 ? -15.977 2.539 22.518 1.00 94.62 109 THR A C 1
ATOM 786 O O . THR A 1 109 ? -16.000 3.286 21.540 1.00 94.62 109 THR A O 1
ATOM 789 N N . LEU A 1 110 ? -14.881 2.373 23.260 1.00 96.31 110 LEU A N 1
ATOM 790 C CA . LEU A 1 110 ? -13.591 2.994 22.960 1.00 96.31 110 LEU A CA 1
ATOM 791 C C . LEU A 1 110 ? -12.705 2.034 22.155 1.00 96.31 110 LEU A C 1
ATOM 793 O O . LEU A 1 110 ? -12.483 0.894 22.555 1.00 96.31 110 LEU A O 1
ATOM 797 N N . VAL A 1 111 ? -12.174 2.485 21.022 1.00 97.62 111 VAL A N 1
ATOM 798 C CA . VAL A 1 111 ? -11.291 1.699 20.155 1.00 97.62 111 VAL A CA 1
ATOM 799 C C . VAL A 1 111 ? -9.948 2.396 20.006 1.00 97.62 111 VAL A C 1
ATOM 801 O O . VAL A 1 111 ? -9.851 3.512 19.503 1.00 97.62 111 VAL A O 1
ATOM 804 N N . LEU A 1 112 ? -8.898 1.699 20.419 1.00 97.81 112 LEU A N 1
ATOM 805 C CA . LEU A 1 112 ? -7.510 2.130 20.335 1.00 97.81 112 LEU A CA 1
ATOM 806 C C . LEU A 1 112 ? -6.811 1.286 19.268 1.00 97.81 112 LEU A C 1
ATOM 808 O O . LEU A 1 112 ? -6.923 0.059 19.288 1.00 97.81 112 LEU A O 1
ATOM 812 N N . VAL A 1 113 ? -6.095 1.914 18.337 1.00 96.94 113 VAL A N 1
ATOM 813 C CA . VAL A 1 113 ? -5.395 1.210 17.252 1.00 96.94 113 VAL A CA 1
ATOM 814 C C . VAL A 1 113 ? -3.904 1.478 17.320 1.00 96.94 113 VAL A C 1
ATOM 816 O O . VAL A 1 113 ? -3.482 2.633 17.295 1.00 96.94 113 VAL A O 1
ATOM 819 N N . ALA A 1 114 ? -3.119 0.402 17.375 1.00 95.38 114 ALA A N 1
ATOM 820 C CA . ALA A 1 114 ? -1.663 0.440 17.363 1.00 95.38 114 ALA A CA 1
ATOM 821 C C . ALA A 1 114 ? -1.105 -0.279 16.126 1.00 95.38 114 ALA A C 1
ATOM 823 O O . ALA A 1 114 ? -1.229 -1.501 15.994 1.00 95.38 114 ALA A O 1
ATOM 824 N N . ARG A 1 115 ? -0.441 0.459 15.236 1.00 92.88 115 ARG A N 1
ATOM 825 C CA . ARG A 1 115 ? 0.222 -0.112 14.050 1.00 92.88 115 ARG A CA 1
ATOM 826 C C . ARG A 1 115 ? 1.672 -0.420 14.383 1.00 92.88 115 ARG A C 1
ATOM 828 O O . ARG A 1 115 ? 2.545 0.444 14.394 1.00 92.88 115 ARG A O 1
ATOM 835 N N . GLU A 1 116 ? 1.918 -1.669 14.747 1.00 92.06 116 GLU A N 1
ATOM 836 C CA . GLU A 1 116 ? 3.187 -2.097 15.317 1.00 92.06 116 GLU A CA 1
ATOM 837 C C . GLU A 1 116 ? 4.231 -2.372 14.229 1.00 92.06 116 GLU A C 1
ATOM 839 O O . GLU A 1 116 ? 3.953 -2.963 13.189 1.00 92.06 116 GLU A O 1
ATOM 844 N N . SER A 1 117 ? 5.482 -2.023 14.522 1.00 86.75 117 SER A N 1
ATOM 845 C CA . SER A 1 117 ? 6.664 -2.414 13.750 1.00 86.75 117 SER A CA 1
ATOM 846 C C . SER A 1 117 ? 7.766 -2.848 14.726 1.00 86.75 117 SER A C 1
ATOM 848 O O . SER A 1 117 ? 8.653 -2.065 15.095 1.00 86.75 117 SER A O 1
ATOM 850 N N . PRO A 1 118 ? 7.685 -4.085 15.252 1.00 79.62 118 PRO A N 1
ATOM 851 C CA . PRO A 1 118 ? 8.622 -4.570 16.254 1.00 79.62 118 PRO A CA 1
ATOM 852 C C . PRO A 1 118 ? 10.055 -4.668 15.696 1.00 79.62 118 PRO A C 1
ATOM 854 O O . PRO A 1 118 ? 10.238 -5.025 14.534 1.00 79.62 118 PRO A O 1
ATOM 857 N N . PRO A 1 119 ? 11.091 -4.420 16.520 1.00 79.50 119 PRO A N 1
ATOM 858 C CA . PRO A 1 119 ? 11.013 -4.127 17.951 1.00 79.50 119 PRO A CA 1
ATOM 859 C C . PRO A 1 119 ? 10.759 -2.647 18.276 1.00 79.50 119 PRO A C 1
ATOM 861 O O . PRO A 1 119 ? 10.497 -2.346 19.435 1.00 79.50 119 PRO A O 1
ATOM 864 N N . LYS A 1 120 ? 10.852 -1.748 17.286 1.00 80.56 120 LYS A N 1
ATOM 865 C CA . LYS A 1 120 ? 10.933 -0.290 17.484 1.00 80.56 120 LYS A CA 1
ATOM 866 C C . LYS A 1 120 ? 9.608 0.354 17.879 1.00 80.56 120 LYS A C 1
ATOM 868 O O . LYS A 1 120 ? 9.609 1.292 18.664 1.00 80.56 120 LYS A O 1
ATOM 873 N N . THR A 1 121 ? 8.505 -0.144 17.333 1.00 88.56 121 THR A N 1
ATOM 874 C CA . THR A 1 121 ? 7.185 0.473 17.465 1.00 88.56 121 THR A CA 1
ATOM 875 C C . THR A 1 121 ? 6.188 -0.571 17.947 1.00 88.56 121 THR A C 1
ATOM 877 O O . THR A 1 121 ? 6.028 -1.612 17.308 1.00 88.56 121 THR A O 1
ATOM 880 N N . LYS A 1 122 ? 5.549 -0.313 19.088 1.00 93.06 122 LYS A N 1
ATOM 881 C CA . LYS A 1 122 ? 4.561 -1.187 19.735 1.00 93.06 122 LYS A CA 1
ATOM 882 C C . LYS A 1 122 ? 3.501 -0.328 20.415 1.00 93.06 122 LYS A C 1
ATOM 884 O O . LYS A 1 122 ? 3.753 0.848 20.671 1.00 93.06 122 LYS A O 1
ATOM 889 N N . ALA A 1 123 ? 2.357 -0.922 20.745 1.00 93.69 123 ALA A N 1
ATOM 890 C CA . ALA A 1 123 ? 1.399 -0.267 21.629 1.00 93.69 123 ALA A CA 1
ATOM 891 C C . ALA A 1 123 ? 2.069 0.147 22.967 1.00 93.69 123 ALA A C 1
ATOM 893 O O . ALA A 1 123 ? 2.974 -0.566 23.424 1.00 93.69 123 ALA A O 1
ATOM 894 N N . PRO A 1 124 ? 1.650 1.263 23.600 1.00 94.69 124 PRO A N 1
ATOM 895 C CA . PRO A 1 124 ? 2.161 1.670 24.910 1.00 94.69 124 PRO A CA 1
ATOM 896 C C . PRO A 1 124 ? 2.070 0.544 25.950 1.00 94.69 124 PRO A C 1
ATOM 898 O O . PRO A 1 124 ? 1.108 -0.223 25.973 1.00 94.69 124 PRO A O 1
ATOM 901 N N . SER A 1 125 ? 3.074 0.424 26.819 1.00 94.50 125 SER A N 1
ATOM 902 C CA . SER A 1 125 ? 3.091 -0.598 27.874 1.00 94.50 125 SER A CA 1
ATOM 903 C C . SER A 1 125 ? 1.908 -0.433 28.831 1.00 94.50 125 SER A C 1
ATOM 905 O O . SER A 1 125 ? 1.641 0.685 29.262 1.00 94.50 125 SER A O 1
ATOM 907 N N . GLY A 1 126 ? 1.239 -1.530 29.195 1.00 94.62 126 GLY A N 1
ATOM 908 C CA . GLY A 1 126 ? 0.092 -1.520 30.110 1.00 94.62 126 GLY A CA 1
ATOM 909 C C . GLY A 1 126 ? -1.266 -1.315 29.429 1.00 94.62 126 GLY A C 1
ATOM 910 O O . GLY A 1 126 ? -2.298 -1.593 30.033 1.00 94.62 126 GLY A O 1
ATOM 911 N N . ILE A 1 127 ? -1.298 -0.858 28.169 1.00 96.25 127 ILE A N 1
ATOM 912 C CA . ILE A 1 127 ? -2.561 -0.507 27.497 1.00 96.25 127 ILE A CA 1
ATOM 913 C C . ILE A 1 127 ? -3.416 -1.736 27.176 1.00 96.25 127 ILE A C 1
ATOM 915 O O . ILE A 1 127 ? -4.641 -1.655 27.178 1.00 96.25 127 ILE A O 1
ATOM 919 N N . ALA A 1 128 ? -2.782 -2.884 26.920 1.00 96.62 128 ALA A N 1
ATOM 920 C CA . ALA A 1 128 ? -3.485 -4.140 26.682 1.00 96.62 128 ALA A CA 1
ATOM 921 C C . ALA A 1 128 ? -4.157 -4.629 27.971 1.00 96.62 128 ALA A C 1
ATOM 923 O O . ALA A 1 128 ? -5.342 -4.950 27.961 1.00 96.62 128 ALA A O 1
ATOM 924 N N . GLU A 1 129 ? -3.418 -4.597 29.079 1.00 97.31 129 GLU A N 1
ATOM 925 C CA . GLU A 1 129 ? -3.887 -4.973 30.409 1.00 97.31 129 GLU A CA 1
ATOM 926 C C . GLU A 1 129 ? -5.008 -4.039 30.891 1.00 97.31 129 GLU A C 1
ATOM 928 O O . GLU A 1 129 ? -6.003 -4.505 31.441 1.00 97.31 129 GLU A O 1
ATOM 933 N N . ALA A 1 130 ? -4.895 -2.731 30.633 1.00 97.06 130 ALA A N 1
ATOM 934 C CA . ALA A 1 130 ? -5.930 -1.755 30.971 1.00 97.06 130 ALA A CA 1
ATOM 935 C C . ALA A 1 130 ? -7.228 -1.977 30.172 1.00 97.06 130 ALA A C 1
ATOM 937 O O . ALA A 1 130 ? -8.320 -1.902 30.734 1.00 97.06 130 ALA A O 1
ATOM 938 N N . VAL A 1 131 ? -7.126 -2.299 28.874 1.00 97.75 131 VAL A N 1
ATOM 939 C CA . VAL A 1 131 ? -8.295 -2.631 28.040 1.00 97.75 131 VAL A CA 1
ATOM 940 C C . VAL A 1 131 ? -8.973 -3.909 28.527 1.00 97.75 131 VAL A C 1
ATOM 942 O O . VAL A 1 131 ? -10.196 -3.935 28.645 1.00 97.75 131 VAL A O 1
ATOM 945 N N . GLU A 1 132 ? -8.211 -4.958 28.836 1.00 96.94 132 GLU A N 1
ATOM 946 C CA . GLU A 1 132 ? -8.761 -6.207 29.380 1.00 96.94 132 GLU A CA 1
ATOM 947 C C . GLU A 1 132 ? -9.397 -5.992 30.763 1.00 96.94 132 GLU A C 1
ATOM 949 O O . GLU A 1 132 ? -10.503 -6.475 31.008 1.00 96.94 132 GLU A O 1
ATOM 954 N N . GLY A 1 133 ? -8.757 -5.202 31.633 1.00 95.44 133 GLY A N 1
ATOM 955 C CA . GLY A 1 133 ? -9.270 -4.840 32.959 1.00 95.44 133 GLY A CA 1
ATOM 956 C C . GLY A 1 133 ? -10.589 -4.060 32.926 1.00 95.44 133 GLY A C 1
ATOM 957 O O . GLY A 1 133 ? -11.407 -4.207 33.829 1.00 95.44 133 GLY A O 1
ATOM 958 N N . ALA A 1 134 ? -10.842 -3.302 31.857 1.00 94.56 134 ALA A N 1
ATOM 959 C CA . ALA A 1 134 ? -12.110 -2.614 31.608 1.00 94.56 134 ALA A CA 1
ATOM 960 C C . ALA A 1 134 ? -13.199 -3.512 30.975 1.00 94.56 134 ALA A C 1
ATOM 962 O O . ALA A 1 134 ? -14.232 -3.017 30.525 1.00 94.56 134 ALA A O 1
ATOM 963 N N . GLY A 1 135 ? -12.975 -4.829 30.880 1.00 94.50 135 GLY A N 1
ATOM 964 C CA . GLY A 1 135 ? -13.887 -5.763 30.207 1.00 94.50 135 GLY A CA 1
ATOM 965 C C . GLY A 1 135 ? -13.822 -5.701 28.674 1.00 94.50 135 GLY A C 1
ATOM 966 O O . GLY A 1 135 ? -14.742 -6.153 27.986 1.00 94.50 135 GLY A O 1
ATOM 967 N N . GLY A 1 136 ? -12.753 -5.118 28.130 1.00 95.62 136 GLY A N 1
ATOM 968 C CA . GLY A 1 136 ? -12.498 -4.985 26.702 1.00 95.62 136 GLY A CA 1
ATOM 969 C C . GLY A 1 136 ? -11.843 -6.207 26.053 1.00 95.62 136 GLY A C 1
ATOM 970 O O . GLY A 1 136 ? -11.822 -7.314 26.594 1.00 95.62 136 GLY A O 1
ATOM 971 N N . GLU A 1 137 ? -11.334 -6.028 24.834 1.00 96.94 137 GLU A N 1
ATOM 972 C CA . GLU A 1 137 ? -10.655 -7.085 24.076 1.00 96.94 137 GLU A CA 1
ATOM 973 C C . GLU A 1 137 ? -9.461 -6.582 23.269 1.00 96.94 137 GLU A C 1
ATOM 975 O O . GLU A 1 137 ? -9.515 -5.543 22.610 1.00 96.94 137 GLU A O 1
ATOM 980 N N . VAL A 1 138 ? -8.391 -7.377 23.267 1.00 97.00 138 VAL A N 1
ATOM 981 C CA . VAL A 1 138 ? -7.173 -7.109 22.503 1.00 97.00 138 VAL A CA 1
ATOM 982 C C . VAL A 1 138 ? -7.143 -7.985 21.248 1.00 97.00 138 VAL A C 1
ATOM 984 O O . VAL A 1 138 ? -6.955 -9.200 21.308 1.00 97.00 138 VAL A O 1
ATOM 987 N N . LEU A 1 139 ? -7.282 -7.361 20.081 1.00 95.94 139 LEU A N 1
ATOM 988 C CA . LEU A 1 139 ? -7.224 -8.006 18.772 1.00 95.94 139 LEU A CA 1
ATOM 989 C C . LEU A 1 139 ? -5.838 -7.808 18.155 1.00 95.94 139 LEU A C 1
ATOM 991 O O . LEU A 1 139 ? -5.494 -6.705 17.733 1.00 95.94 139 LEU A O 1
ATOM 995 N N . ARG A 1 140 ? -5.040 -8.884 18.078 1.00 94.44 140 ARG A N 1
ATOM 996 C CA . ARG A 1 140 ? -3.686 -8.843 17.498 1.00 94.44 140 ARG A CA 1
ATOM 997 C C . ARG A 1 140 ? -3.629 -9.387 16.070 1.00 94.44 140 ARG A C 1
ATOM 999 O O . ARG A 1 140 ? -3.703 -10.598 15.861 1.00 94.44 140 ARG A O 1
ATOM 1006 N N . TYR A 1 141 ? -3.403 -8.511 15.092 1.00 92.06 141 TYR A N 1
ATOM 1007 C CA . TYR A 1 141 ? -3.254 -8.864 13.679 1.00 92.06 141 TYR A CA 1
ATOM 1008 C C . TYR A 1 141 ? -1.786 -8.860 13.255 1.00 92.06 141 TYR A C 1
ATOM 1010 O O . TYR A 1 141 ? -1.177 -7.819 13.030 1.00 92.06 141 TYR A O 1
ATOM 1018 N N . ARG A 1 142 ? -1.194 -10.050 13.135 1.00 87.38 142 ARG A N 1
ATOM 1019 C CA . ARG A 1 142 ? 0.195 -10.199 12.684 1.00 87.38 142 ARG A CA 1
ATOM 1020 C C . ARG A 1 142 ? 0.265 -10.448 11.186 1.00 87.38 142 ARG A C 1
ATOM 1022 O O . ARG A 1 142 ? -0.380 -11.378 10.687 1.00 87.38 142 ARG A O 1
ATOM 1029 N N . ALA A 1 143 ? 1.103 -9.662 10.517 1.00 82.75 143 ALA A N 1
ATOM 1030 C CA . ALA A 1 143 ? 1.431 -9.871 9.122 1.00 82.75 143 ALA A CA 1
ATOM 1031 C C . ALA A 1 143 ? 2.055 -11.267 8.958 1.00 82.75 143 ALA A C 1
ATOM 1033 O O . ALA A 1 143 ? 2.829 -11.710 9.821 1.00 82.75 143 ALA A O 1
ATOM 1034 N N . PRO A 1 144 ? 1.708 -11.994 7.885 1.00 82.75 144 PRO A N 1
ATOM 1035 C CA . PRO A 1 144 ? 2.405 -13.221 7.532 1.00 82.75 144 PRO A CA 1
ATOM 1036 C C . PRO A 1 144 ? 3.904 -12.948 7.368 1.00 82.75 144 PRO A C 1
ATOM 1038 O O . PRO A 1 144 ? 4.292 -11.879 6.905 1.00 82.75 144 PRO A O 1
ATOM 1041 N N . ARG A 1 145 ? 4.761 -13.924 7.689 1.00 84.00 145 ARG A N 1
ATOM 1042 C CA . ARG A 1 145 ? 6.177 -13.806 7.316 1.00 84.00 145 ARG A CA 1
ATOM 1043 C C . ARG A 1 145 ? 6.281 -13.890 5.798 1.00 84.00 145 ARG A C 1
ATOM 1045 O O . ARG A 1 145 ? 5.556 -14.672 5.187 1.00 84.00 145 ARG A O 1
ATOM 1052 N N . THR A 1 146 ? 7.249 -13.195 5.209 1.00 82.19 146 THR A N 1
ATOM 1053 C CA . THR A 1 146 ? 7.498 -13.182 3.756 1.00 82.19 146 THR A CA 1
ATOM 1054 C C . THR A 1 146 ? 7.520 -14.583 3.146 1.00 82.19 146 THR A C 1
ATOM 1056 O O . THR A 1 146 ? 6.902 -14.834 2.119 1.00 82.19 146 THR A O 1
ATOM 1059 N N . ARG A 1 147 ? 8.186 -15.530 3.821 1.00 86.56 147 ARG A N 1
ATOM 1060 C CA . ARG A 1 147 ? 8.309 -16.927 3.372 1.00 86.56 147 ARG A CA 1
ATOM 1061 C C . ARG A 1 147 ? 6.979 -17.691 3.343 1.00 86.56 147 ARG A C 1
ATOM 1063 O O . ARG A 1 147 ? 6.857 -18.660 2.604 1.00 86.56 147 ARG A O 1
ATOM 1070 N N . ASP A 1 148 ? 6.012 -17.269 4.156 1.00 90.25 148 ASP A N 1
ATOM 1071 C CA . ASP A 1 148 ? 4.706 -17.912 4.286 1.00 90.25 148 ASP A CA 1
ATOM 1072 C C . ASP A 1 148 ? 3.693 -17.310 3.288 1.00 90.25 148 ASP A C 1
ATOM 1074 O O . ASP A 1 148 ? 2.656 -17.919 3.029 1.00 90.25 148 ASP A O 1
ATOM 1078 N N . LEU A 1 149 ? 3.978 -16.129 2.713 1.00 91.38 149 LEU A N 1
ATOM 1079 C CA . LEU A 1 149 ? 3.070 -15.426 1.799 1.00 91.38 149 LEU A CA 1
ATOM 1080 C C . LEU A 1 149 ? 2.672 -16.266 0.576 1.00 91.38 149 LEU A C 1
ATOM 1082 O O . LEU A 1 149 ? 1.469 -16.373 0.350 1.00 91.38 149 LEU A O 1
ATOM 1086 N N . PRO A 1 150 ? 3.585 -16.924 -0.172 1.00 94.38 150 PRO A N 1
ATOM 1087 C CA . PRO A 1 150 ? 3.186 -17.668 -1.366 1.00 94.38 150 PRO A CA 1
ATOM 1088 C C . PRO A 1 150 ? 2.154 -18.761 -1.068 1.00 94.38 150 PRO A C 1
ATOM 1090 O O . PRO A 1 150 ? 1.152 -18.869 -1.765 1.00 94.38 150 PRO A O 1
ATOM 1093 N N . ALA A 1 151 ? 2.343 -19.523 0.014 1.00 94.50 151 ALA A N 1
ATOM 1094 C CA . ALA A 1 151 ? 1.395 -20.559 0.421 1.00 94.50 151 ALA A CA 1
ATOM 1095 C C . ALA A 1 151 ? 0.026 -19.973 0.808 1.00 94.50 151 ALA A C 1
ATOM 1097 O O . ALA A 1 151 ? -1.009 -20.575 0.524 1.00 94.50 151 ALA A O 1
ATOM 1098 N N . ARG A 1 152 ? 0.004 -18.782 1.425 1.00 92.81 152 ARG A N 1
ATOM 1099 C CA . ARG A 1 152 ? -1.249 -18.086 1.746 1.00 92.81 152 ARG A CA 1
ATOM 1100 C C . ARG A 1 152 ? -1.965 -17.583 0.499 1.00 92.81 152 ARG A C 1
ATOM 1102 O O . ARG A 1 152 ? -3.175 -17.744 0.439 1.00 92.81 152 ARG A O 1
ATOM 1109 N N . LEU A 1 153 ? -1.245 -17.045 -0.487 1.00 95.06 153 LEU A N 1
ATOM 1110 C CA . LEU A 1 153 ? -1.850 -16.593 -1.745 1.00 95.06 153 LEU A CA 1
ATOM 1111 C C . LEU A 1 153 ? -2.500 -17.747 -2.508 1.00 95.06 153 LEU A C 1
ATOM 1113 O O . LEU A 1 153 ? -3.602 -17.584 -3.013 1.00 95.06 153 LEU A O 1
ATOM 1117 N N . VAL A 1 154 ? -1.868 -18.924 -2.536 1.00 96.62 154 VAL A N 1
ATOM 1118 C CA . VAL A 1 154 ? -2.460 -20.128 -3.149 1.00 96.62 154 VAL A CA 1
ATOM 1119 C C . VAL A 1 154 ? -3.758 -20.534 -2.438 1.00 96.62 154 VAL A C 1
ATOM 1121 O O . VAL A 1 154 ? -4.765 -20.828 -3.085 1.00 96.62 154 VAL A O 1
ATOM 1124 N N . ALA A 1 155 ? -3.763 -20.516 -1.102 1.00 94.81 155 ALA A N 1
ATOM 1125 C CA . ALA A 1 155 ? -4.958 -20.827 -0.320 1.00 94.81 155 ALA A CA 1
ATOM 1126 C C . ALA A 1 155 ? -6.074 -19.784 -0.519 1.00 94.81 155 ALA A C 1
ATOM 1128 O O . ALA A 1 155 ? -7.245 -20.142 -0.607 1.00 94.81 155 ALA A O 1
ATOM 1129 N N . GLU A 1 156 ? -5.720 -18.503 -0.604 1.00 93.31 156 GLU A N 1
ATOM 1130 C CA . GLU A 1 156 ? -6.667 -17.409 -0.813 1.00 93.31 156 GLU A CA 1
ATOM 1131 C C . GLU A 1 156 ? -7.239 -17.403 -2.237 1.00 93.31 156 GLU A C 1
ATOM 1133 O O . GLU A 1 156 ? -8.440 -17.212 -2.402 1.00 93.31 156 GLU A O 1
ATOM 1138 N N . ALA A 1 157 ? -6.427 -17.702 -3.255 1.00 95.25 157 ALA A N 1
ATOM 1139 C CA . ALA A 1 157 ? -6.896 -17.914 -4.624 1.00 95.25 157 ALA A CA 1
ATOM 1140 C C . ALA A 1 157 ? -7.959 -19.021 -4.684 1.00 95.25 157 ALA A C 1
ATOM 1142 O O . ALA A 1 157 ? -9.042 -18.821 -5.234 1.00 95.25 157 ALA A O 1
ATOM 1143 N N . SER A 1 158 ? -7.701 -20.140 -3.995 1.00 94.31 158 SER A N 1
ATOM 1144 C CA . SER A 1 158 ? -8.647 -21.260 -3.913 1.00 94.31 158 SER A CA 1
ATOM 1145 C C . SER A 1 158 ? -9.974 -20.845 -3.263 1.00 94.31 158 SER A C 1
ATOM 1147 O O . SER A 1 158 ? -11.040 -21.238 -3.724 1.00 94.31 158 SER A O 1
ATOM 1149 N N . GLN A 1 159 ? -9.934 -20.005 -2.220 1.00 93.12 159 GLN A N 1
ATOM 1150 C CA . GLN A 1 159 ? -11.143 -19.452 -1.587 1.00 93.12 159 GLN A CA 1
ATOM 1151 C C . GLN A 1 159 ? -11.912 -18.490 -2.502 1.00 93.12 159 GLN A C 1
ATOM 1153 O O . GLN A 1 159 ? -13.121 -18.340 -2.348 1.00 93.12 159 GLN A O 1
ATOM 1158 N N . ARG A 1 160 ? -11.217 -17.845 -3.443 1.00 92.81 160 ARG A N 1
ATOM 1159 C CA . ARG A 1 160 ? -11.785 -16.945 -4.456 1.00 92.81 160 ARG A CA 1
ATOM 1160 C C . ARG A 1 160 ? -12.237 -17.684 -5.725 1.00 92.81 160 ARG A C 1
ATOM 1162 O O . ARG A 1 160 ? -12.729 -17.036 -6.641 1.00 92.81 160 ARG A O 1
ATOM 1169 N N . GLY A 1 161 ? -12.116 -19.014 -5.767 1.00 93.56 161 GLY A N 1
ATOM 1170 C CA . GLY A 1 161 ? -12.656 -19.851 -6.841 1.00 93.56 161 GLY A CA 1
ATOM 1171 C C . GLY A 1 161 ? -11.738 -20.044 -8.049 1.00 93.56 161 GLY A C 1
ATOM 1172 O O . GLY A 1 161 ? -12.242 -20.378 -9.116 1.00 93.56 161 GLY A O 1
ATOM 1173 N N . PHE A 1 162 ? -10.421 -19.850 -7.907 1.00 96.62 162 PHE A N 1
ATOM 1174 C CA . PHE A 1 162 ? -9.446 -20.138 -8.968 1.00 96.62 162 PHE A CA 1
ATOM 1175 C C . PHE A 1 162 ? -8.172 -20.800 -8.418 1.00 96.62 162 PHE A C 1
ATOM 1177 O O . PHE A 1 162 ? -7.861 -20.717 -7.227 1.00 96.62 162 PHE A O 1
ATOM 1184 N N . ARG A 1 163 ? -7.410 -21.475 -9.285 1.00 97.19 163 ARG A N 1
ATOM 1185 C CA . ARG A 1 163 ? -6.110 -22.071 -8.949 1.00 97.19 163 ARG A CA 1
ATOM 1186 C C . ARG A 1 163 ? -4.984 -21.081 -9.235 1.00 97.19 163 ARG A C 1
ATOM 1188 O O . ARG A 1 163 ? -4.906 -20.512 -10.316 1.00 97.19 163 ARG A O 1
ATOM 1195 N N . LEU A 1 164 ? -4.077 -20.911 -8.278 1.00 97.38 164 LEU A N 1
ATOM 1196 C CA . LEU A 1 164 ? -2.848 -20.138 -8.456 1.00 97.38 164 LEU A CA 1
ATOM 1197 C C . LEU A 1 164 ? -1.649 -21.073 -8.321 1.00 97.38 164 LEU A C 1
ATOM 1199 O O . LEU A 1 164 ? -1.470 -21.706 -7.278 1.00 97.38 164 LEU A O 1
ATOM 1203 N N . GLU A 1 165 ? -0.812 -21.138 -9.353 1.00 97.25 165 GLU A N 1
ATOM 1204 C CA . GLU A 1 165 ? 0.402 -21.947 -9.323 1.00 97.25 165 GLU A CA 1
ATOM 1205 C C . GLU A 1 165 ? 1.346 -21.456 -8.198 1.00 97.25 165 GLU A C 1
ATOM 1207 O O . GLU A 1 165 ? 1.570 -20.250 -8.048 1.00 97.25 165 GLU A O 1
ATOM 1212 N N . PRO A 1 166 ? 1.981 -22.345 -7.409 1.00 95.50 166 PRO A N 1
ATOM 1213 C CA . PRO A 1 166 ? 2.895 -21.927 -6.343 1.00 95.50 166 PRO A CA 1
ATOM 1214 C C . PRO A 1 166 ? 4.060 -21.049 -6.818 1.00 95.50 166 PRO A C 1
ATOM 1216 O O . PRO A 1 166 ? 4.516 -20.170 -6.084 1.00 95.50 166 PRO A O 1
ATOM 1219 N N . ALA A 1 167 ? 4.561 -21.277 -8.034 1.00 94.75 167 ALA A N 1
ATOM 1220 C CA . ALA A 1 167 ? 5.600 -20.442 -8.622 1.00 94.75 167 ALA A CA 1
ATOM 1221 C C . ALA A 1 167 ? 5.060 -19.051 -9.013 1.00 94.75 167 ALA A C 1
ATOM 1223 O O . ALA A 1 167 ? 5.742 -18.052 -8.776 1.00 94.75 167 ALA A O 1
ATOM 1224 N N . ALA A 1 168 ? 3.812 -18.964 -9.488 1.00 94.94 168 ALA A N 1
ATOM 1225 C CA . ALA A 1 168 ? 3.124 -17.705 -9.771 1.00 94.94 168 ALA A CA 1
ATOM 1226 C C . ALA A 1 168 ? 2.918 -16.889 -8.485 1.00 94.94 168 ALA A C 1
ATOM 1228 O O . ALA A 1 168 ? 3.243 -15.705 -8.431 1.00 94.94 168 ALA A O 1
ATOM 1229 N N . ALA A 1 169 ? 2.511 -17.543 -7.394 1.00 94.88 169 ALA A N 1
ATOM 1230 C CA . ALA A 1 169 ? 2.394 -16.911 -6.081 1.00 94.88 169 ALA A CA 1
ATOM 1231 C C . ALA A 1 169 ? 3.728 -16.327 -5.575 1.00 94.88 169 ALA A C 1
ATOM 1233 O O . ALA A 1 169 ? 3.755 -15.235 -5.007 1.00 94.88 169 ALA A O 1
ATOM 1234 N N . ARG A 1 170 ? 4.854 -17.024 -5.793 1.00 93.19 170 ARG A N 1
ATOM 1235 C CA . ARG A 1 170 ? 6.189 -16.492 -5.458 1.00 93.19 170 ARG A CA 1
ATOM 1236 C C . ARG A 1 170 ? 6.525 -15.262 -6.295 1.00 93.19 170 ARG A C 1
ATOM 1238 O O . ARG A 1 170 ? 7.010 -14.284 -5.732 1.00 93.19 170 ARG A O 1
ATOM 1245 N N . LEU A 1 171 ? 6.233 -15.299 -7.596 1.00 89.56 171 LEU A N 1
ATOM 1246 C CA . LEU A 1 171 ? 6.443 -14.165 -8.494 1.00 89.56 171 LEU A CA 1
ATOM 1247 C C . LEU A 1 171 ? 5.616 -12.944 -8.061 1.00 89.56 171 LEU A C 1
ATOM 1249 O O . LEU A 1 171 ? 6.142 -11.833 -8.052 1.00 89.56 171 LEU A O 1
ATOM 1253 N N . LEU A 1 172 ? 4.365 -13.138 -7.629 1.00 90.19 172 LEU A N 1
ATOM 1254 C CA . LEU A 1 172 ? 3.525 -12.059 -7.096 1.00 90.19 172 LEU A CA 1
ATOM 1255 C C . LEU A 1 172 ? 4.144 -11.400 -5.861 1.00 90.19 172 LEU A C 1
ATOM 1257 O O . LEU A 1 172 ? 4.249 -10.176 -5.815 1.00 90.19 172 LEU A O 1
ATOM 1261 N N . VAL A 1 173 ? 4.600 -12.192 -4.885 1.00 89.75 173 VAL A N 1
ATOM 1262 C CA . VAL A 1 173 ? 5.273 -11.662 -3.684 1.00 89.75 173 VAL A CA 1
ATOM 1263 C C . VAL A 1 173 ? 6.564 -10.940 -4.057 1.00 89.75 173 VAL A C 1
ATOM 1265 O O . VAL A 1 173 ? 6.858 -9.875 -3.519 1.00 89.75 173 VAL A O 1
ATOM 1268 N N . GLU A 1 174 ? 7.335 -11.484 -4.999 1.00 84.50 174 GLU A N 1
ATOM 1269 C CA . GLU A 1 174 ? 8.565 -10.847 -5.463 1.00 84.50 174 GLU A CA 1
ATOM 1270 C C . GLU A 1 174 ? 8.281 -9.480 -6.100 1.00 84.50 174 GLU A C 1
ATOM 1272 O O . GLU A 1 174 ? 8.981 -8.514 -5.799 1.00 84.50 174 GLU A O 1
ATOM 1277 N N . ARG A 1 175 ? 7.239 -9.386 -6.936 1.00 78.56 175 ARG A N 1
ATOM 1278 C CA . ARG A 1 175 ? 6.872 -8.187 -7.705 1.00 78.56 175 ARG A CA 1
ATOM 1279 C C . ARG A 1 175 ? 6.162 -7.123 -6.869 1.00 78.56 175 ARG A C 1
ATOM 1281 O O . ARG A 1 175 ? 6.534 -5.952 -6.953 1.00 78.56 175 ARG A O 1
ATOM 1288 N N . LEU A 1 176 ? 5.167 -7.515 -6.074 1.00 80.81 176 LEU A N 1
ATOM 1289 C CA . LEU A 1 176 ? 4.277 -6.617 -5.321 1.00 80.81 176 LEU A CA 1
ATOM 1290 C C . LEU A 1 176 ? 4.706 -6.393 -3.866 1.00 80.81 176 LEU A C 1
ATOM 1292 O O . LEU A 1 176 ? 4.195 -5.479 -3.210 1.00 80.81 176 LEU A O 1
ATOM 1296 N N . GLY A 1 177 ? 5.649 -7.202 -3.380 1.00 79.44 177 GLY A N 1
ATOM 1297 C CA . GLY A 1 177 ? 6.195 -7.118 -2.033 1.00 79.44 177 GLY A CA 1
ATOM 1298 C C . GLY A 1 177 ? 5.302 -7.784 -0.992 1.00 79.44 177 GLY A C 1
ATOM 1299 O O . GLY A 1 177 ? 4.503 -8.667 -1.287 1.00 79.44 177 GLY A O 1
ATOM 1300 N N . GLU A 1 178 ? 5.459 -7.357 0.260 1.00 82.50 178 GLU A N 1
ATOM 1301 C CA . GLU A 1 178 ? 4.820 -7.981 1.430 1.00 82.50 178 GLU A CA 1
ATOM 1302 C C . GLU A 1 178 ? 3.485 -7.333 1.819 1.00 82.50 178 GLU A C 1
ATOM 1304 O O . GLU A 1 178 ? 2.864 -7.720 2.808 1.00 82.50 178 GLU A O 1
ATOM 1309 N N . SER A 1 179 ? 3.039 -6.330 1.059 1.00 78.69 179 SER A N 1
ATOM 1310 C CA . SER A 1 179 ? 1.790 -5.628 1.344 1.00 78.69 179 SER A CA 1
ATOM 1311 C C . SER A 1 179 ? 0.601 -6.562 1.122 1.00 78.69 179 SER A C 1
ATOM 1313 O O . SER A 1 179 ? 0.223 -6.840 -0.016 1.00 78.69 179 SER A O 1
ATOM 1315 N N . THR A 1 180 ? -0.012 -7.011 2.220 1.00 81.56 180 THR A N 1
ATOM 1316 C CA . THR A 1 180 ? -1.192 -7.890 2.210 1.00 81.56 180 THR A CA 1
ATOM 1317 C C . THR A 1 180 ? -2.346 -7.284 1.414 1.00 81.56 180 THR A C 1
ATOM 1319 O O . THR A 1 180 ? -2.993 -7.995 0.655 1.00 81.56 180 THR A O 1
ATOM 1322 N N . LEU A 1 181 ? -2.542 -5.964 1.500 1.00 78.62 181 LEU A N 1
ATOM 1323 C CA . LEU A 1 181 ? -3.552 -5.237 0.725 1.00 78.62 181 LEU A CA 1
ATOM 1324 C C . LEU A 1 181 ? -3.292 -5.294 -0.789 1.00 78.62 181 LEU A C 1
ATOM 1326 O O . LEU A 1 181 ? -4.200 -5.595 -1.558 1.00 78.62 181 LEU A O 1
ATOM 1330 N N . ARG A 1 182 ? -2.055 -5.030 -1.234 1.00 81.50 182 ARG A N 1
ATOM 1331 C CA . ARG A 1 182 ? -1.713 -5.082 -2.669 1.00 81.50 182 ARG A CA 1
ATOM 1332 C C . ARG A 1 182 ? -1.872 -6.486 -3.232 1.00 81.50 182 ARG A C 1
ATOM 1334 O O . ARG A 1 182 ? -2.398 -6.642 -4.326 1.00 81.50 182 ARG A O 1
ATOM 1341 N N . LEU A 1 183 ? -1.425 -7.486 -2.476 1.00 88.69 183 LEU A N 1
ATOM 1342 C CA . LEU A 1 183 ? -1.557 -8.885 -2.859 1.00 88.69 183 LEU A CA 1
ATOM 1343 C C . LEU A 1 183 ? -3.029 -9.316 -2.935 1.00 88.69 183 LEU A C 1
ATOM 1345 O O . LEU A 1 183 ? -3.401 -9.997 -3.882 1.00 88.69 183 LEU A O 1
ATOM 1349 N N . ALA A 1 184 ? -3.875 -8.882 -1.996 1.00 86.44 184 ALA A N 1
ATOM 1350 C CA . ALA A 1 184 ? -5.308 -9.170 -2.026 1.00 86.44 184 ALA A CA 1
ATOM 1351 C C . ALA A 1 184 ? -5.999 -8.556 -3.257 1.00 86.44 184 ALA A C 1
ATOM 1353 O O . ALA A 1 184 ? -6.724 -9.259 -3.958 1.00 86.44 184 ALA A O 1
ATOM 1354 N N . ASN A 1 185 ? -5.719 -7.284 -3.566 1.00 85.94 185 ASN A N 1
ATOM 1355 C CA . ASN A 1 185 ? -6.257 -6.618 -4.759 1.00 85.94 185 ASN A CA 1
ATOM 1356 C C . ASN A 1 185 ? -5.804 -7.310 -6.054 1.00 85.94 185 ASN A C 1
ATOM 1358 O O . ASN A 1 185 ? -6.565 -7.426 -7.012 1.00 85.94 185 ASN A O 1
ATOM 1362 N N . GLU A 1 186 ? -4.559 -7.783 -6.090 1.00 91.44 186 GLU A N 1
ATOM 1363 C CA . GLU A 1 186 ? -4.055 -8.540 -7.231 1.00 91.44 186 GLU A CA 1
ATOM 1364 C C . GLU A 1 186 ? -4.787 -9.877 -7.389 1.00 91.44 186 GLU A C 1
ATOM 1366 O O . GLU A 1 186 ? -5.187 -10.222 -8.496 1.00 91.44 186 GLU A O 1
ATOM 1371 N N . LEU A 1 187 ? -5.034 -10.606 -6.296 1.00 93.38 187 LEU A N 1
ATOM 1372 C CA . LEU A 1 187 ? -5.829 -11.836 -6.345 1.00 93.38 187 LEU A CA 1
ATOM 1373 C C . LEU A 1 187 ? -7.270 -11.586 -6.811 1.00 93.38 187 LEU A C 1
ATOM 1375 O O . LEU A 1 187 ? -7.844 -12.456 -7.457 1.00 93.38 187 LEU A O 1
ATOM 1379 N N . GLU A 1 188 ? -7.854 -10.421 -6.524 1.00 90.81 188 GLU A N 1
ATOM 1380 C CA . GLU A 1 188 ? -9.168 -10.029 -7.060 1.00 90.81 188 GLU A CA 1
ATOM 1381 C C . GLU A 1 188 ? -9.131 -9.855 -8.568 1.00 90.81 188 GLU A C 1
ATOM 1383 O O . GLU A 1 188 ? -9.968 -10.414 -9.275 1.00 90.81 188 GLU A O 1
ATOM 1388 N N . ARG A 1 189 ? -8.125 -9.138 -9.071 1.00 92.19 189 ARG A N 1
ATOM 1389 C CA . ARG A 1 189 ? -7.920 -8.980 -10.511 1.00 92.19 189 ARG A CA 1
ATOM 1390 C C . ARG A 1 189 ? -7.721 -10.330 -11.198 1.00 92.19 189 ARG A C 1
ATOM 1392 O O . ARG A 1 189 ? -8.322 -10.578 -12.240 1.00 92.19 189 ARG A O 1
ATOM 1399 N N . LEU A 1 190 ? -6.909 -11.204 -10.608 1.00 94.19 190 LEU A N 1
ATOM 1400 C CA . LEU A 1 190 ? -6.641 -12.534 -11.148 1.00 94.19 190 LEU A CA 1
ATOM 1401 C C . LEU A 1 190 ? -7.871 -13.439 -11.113 1.00 94.19 190 LEU A C 1
ATOM 1403 O O . LEU A 1 190 ? -8.083 -14.173 -12.070 1.00 94.19 190 LEU A O 1
ATOM 1407 N N . ALA A 1 191 ? -8.710 -13.354 -10.078 1.00 93.50 191 ALA A N 1
ATOM 1408 C CA . ALA A 1 191 ? -9.975 -14.087 -10.034 1.00 93.50 191 ALA A CA 1
ATOM 1409 C C . ALA A 1 191 ? -10.912 -13.668 -11.179 1.00 93.50 191 ALA A C 1
ATOM 1411 O O . ALA A 1 191 ? -11.539 -14.517 -11.809 1.00 93.50 191 ALA A O 1
ATOM 1412 N N . LEU A 1 192 ? -10.977 -12.365 -11.480 1.00 91.44 192 LEU A N 1
ATOM 1413 C CA . LEU A 1 192 ? -11.768 -11.845 -12.599 1.00 91.44 192 LEU A CA 1
ATOM 1414 C C . LEU A 1 192 ? -11.217 -12.294 -13.960 1.00 91.44 192 LEU A C 1
ATOM 1416 O O . LEU A 1 192 ? -12.000 -12.601 -14.853 1.00 91.44 192 LEU A O 1
ATOM 1420 N N . TRP A 1 193 ? -9.890 -12.331 -14.118 1.00 93.38 193 TRP A N 1
ATOM 1421 C CA . TRP A 1 193 ? -9.238 -12.760 -15.359 1.00 93.38 193 TRP A CA 1
ATOM 1422 C C . TRP A 1 193 ? -9.344 -14.271 -15.591 1.00 93.38 193 TRP A C 1
ATOM 1424 O O . TRP A 1 193 ? -9.693 -14.699 -16.687 1.00 93.38 193 TRP A O 1
ATOM 1434 N N . ALA A 1 194 ? -9.055 -15.074 -14.563 1.00 92.88 194 ALA A N 1
ATOM 1435 C CA . ALA A 1 194 ? -9.045 -16.531 -14.656 1.00 92.88 194 ALA A CA 1
ATOM 1436 C C . ALA A 1 194 ? -10.458 -17.109 -14.812 1.00 92.88 194 ALA A C 1
ATOM 1438 O O . ALA A 1 194 ? -10.628 -18.169 -15.412 1.00 92.88 194 ALA A O 1
ATOM 1439 N N . GLY A 1 195 ? -11.467 -16.420 -14.268 1.00 86.56 195 GLY A N 1
ATOM 1440 C CA . GLY A 1 195 ? -12.822 -16.944 -14.164 1.00 86.56 195 GLY A CA 1
ATOM 1441 C C . GLY A 1 195 ? -12.932 -18.089 -13.152 1.00 86.56 195 GLY A C 1
ATOM 1442 O O . GLY A 1 195 ? -11.979 -18.451 -12.459 1.00 86.56 195 GLY A O 1
ATOM 1443 N N . SER A 1 196 ? -14.133 -18.656 -13.041 1.00 85.25 196 SER A N 1
ATOM 1444 C CA . SER A 1 196 ? -14.422 -19.769 -12.130 1.00 85.25 196 SER A CA 1
ATOM 1445 C C . SER A 1 196 ? -13.650 -21.028 -12.533 1.00 85.25 196 SER A C 1
ATOM 1447 O O . SER A 1 196 ? -13.679 -21.416 -13.697 1.00 85.25 196 SER A O 1
ATOM 1449 N N . ASP A 1 197 ? -12.969 -21.661 -11.575 1.00 85.62 197 ASP A N 1
ATOM 1450 C CA . ASP A 1 197 ? -12.139 -22.866 -11.754 1.00 85.62 197 ASP A CA 1
ATOM 1451 C C . ASP A 1 197 ? -10.948 -22.715 -12.721 1.00 85.62 197 ASP A C 1
ATOM 1453 O O . ASP A 1 197 ? -10.258 -23.700 -13.030 1.00 85.62 197 ASP A O 1
ATOM 1457 N N . GLY A 1 198 ? -10.672 -21.478 -13.149 1.00 92.31 198 GLY A N 1
ATOM 1458 C CA . GLY A 1 198 ? -9.517 -21.119 -13.957 1.00 92.31 198 GLY A CA 1
ATOM 1459 C C . GLY A 1 198 ? -8.201 -21.296 -13.207 1.00 92.31 198 GLY A C 1
ATOM 1460 O O . GLY A 1 198 ? -8.162 -21.475 -11.986 1.00 92.31 198 GLY A O 1
ATOM 1461 N N . GLU A 1 199 ? -7.099 -21.247 -13.946 1.00 95.44 199 GLU A N 1
ATOM 1462 C CA . GLU A 1 199 ? -5.754 -21.396 -13.404 1.00 95.44 199 GLU A CA 1
ATOM 1463 C C . GLU A 1 199 ? -4.861 -20.247 -13.857 1.00 95.44 199 GLU A C 1
ATOM 1465 O O . GLU A 1 199 ? -4.915 -19.827 -15.008 1.00 95.44 199 GLU A O 1
ATOM 1470 N N . VAL A 1 200 ? -4.051 -19.739 -12.929 1.00 96.62 200 VAL A N 1
ATOM 1471 C CA . VAL A 1 200 ? -3.049 -18.706 -13.187 1.00 96.62 200 VAL A CA 1
ATOM 1472 C C . VAL A 1 200 ? -1.665 -19.305 -12.975 1.00 96.62 200 VAL A C 1
ATOM 1474 O O . VAL A 1 200 ? -1.270 -19.610 -11.843 1.00 96.62 200 VAL A O 1
ATOM 1477 N N . THR A 1 201 ? -0.924 -19.442 -14.069 1.00 96.19 201 THR A N 1
ATOM 1478 C CA . THR A 1 201 ? 0.458 -19.929 -14.102 1.00 96.19 201 THR A CA 1
ATOM 1479 C C . THR A 1 201 ? 1.469 -18.782 -14.058 1.00 96.19 201 THR A C 1
ATOM 1481 O O . THR A 1 201 ? 1.138 -17.600 -14.197 1.00 96.19 201 THR A O 1
ATOM 1484 N N . VAL A 1 202 ? 2.752 -19.114 -13.885 1.00 93.88 202 VAL A N 1
ATOM 1485 C CA . VAL A 1 202 ? 3.847 -18.135 -14.022 1.00 93.88 202 VAL A CA 1
ATOM 1486 C C . VAL A 1 202 ? 3.862 -17.501 -15.412 1.00 93.88 202 VAL A C 1
ATOM 1488 O O . VAL A 1 202 ? 4.148 -16.309 -15.529 1.00 93.88 202 VAL A O 1
ATOM 1491 N N . ALA A 1 203 ? 3.573 -18.284 -16.456 1.00 88.69 203 ALA A N 1
ATOM 1492 C CA . ALA A 1 203 ? 3.567 -17.803 -17.833 1.00 88.69 203 ALA A CA 1
ATOM 1493 C C . ALA A 1 203 ? 2.452 -16.772 -18.058 1.00 88.69 203 ALA A C 1
ATOM 1495 O O . ALA A 1 203 ? 2.707 -15.734 -18.668 1.00 88.69 203 ALA A O 1
ATOM 1496 N N . ASP A 1 204 ? 1.270 -17.002 -17.480 1.00 90.62 204 ASP A N 1
ATOM 1497 C CA . ASP A 1 204 ? 0.142 -16.067 -17.553 1.00 90.62 204 ASP A CA 1
ATOM 1498 C C . ASP A 1 204 ? 0.487 -14.735 -16.887 1.00 90.62 204 ASP A C 1
ATOM 1500 O O . ASP A 1 204 ? 0.312 -13.671 -17.480 1.00 90.62 204 ASP A O 1
ATOM 1504 N N . LEU A 1 205 ? 1.059 -14.778 -15.678 1.00 87.31 205 LEU A N 1
ATOM 1505 C CA . LEU A 1 205 ? 1.517 -13.565 -14.999 1.00 87.31 205 LEU A CA 1
ATOM 1506 C C . LEU A 1 205 ? 2.607 -12.838 -15.792 1.00 87.31 205 LEU A C 1
ATOM 1508 O O . LEU A 1 205 ? 2.602 -11.611 -15.854 1.00 87.31 205 LEU A O 1
ATOM 1512 N N . ALA A 1 206 ? 3.547 -13.569 -16.394 1.00 80.06 206 ALA A N 1
ATOM 1513 C CA . ALA A 1 206 ? 4.599 -12.969 -17.207 1.00 80.06 206 ALA A CA 1
ATOM 1514 C C . ALA A 1 206 ? 4.027 -12.270 -18.451 1.00 80.06 206 ALA A C 1
ATOM 1516 O O . ALA A 1 206 ? 4.459 -11.161 -18.766 1.00 80.06 206 ALA A O 1
ATOM 1517 N N . ALA A 1 207 ? 3.036 -12.875 -19.110 1.00 77.44 207 ALA A N 1
ATOM 1518 C CA . ALA A 1 207 ? 2.338 -12.283 -20.246 1.00 77.44 207 ALA A CA 1
ATOM 1519 C C . ALA A 1 207 ? 1.547 -11.030 -19.837 1.00 77.44 207 ALA A C 1
ATOM 1521 O O . ALA A 1 207 ? 1.703 -9.983 -20.462 1.00 77.44 207 ALA A O 1
ATOM 1522 N N . MET A 1 208 ? 0.782 -11.097 -18.740 1.00 75.75 208 MET A N 1
ATOM 1523 C CA . MET A 1 208 ? 0.023 -9.952 -18.216 1.00 75.75 208 MET A CA 1
ATOM 1524 C C . MET A 1 208 ? 0.928 -8.778 -17.829 1.00 75.75 208 MET A C 1
ATOM 1526 O O . MET A 1 208 ? 0.574 -7.625 -18.050 1.00 75.75 208 MET A O 1
ATOM 1530 N N . VAL A 1 209 ? 2.104 -9.051 -17.255 1.00 66.31 209 VAL A N 1
ATOM 1531 C CA . VAL A 1 209 ? 3.079 -8.011 -16.886 1.00 66.31 209 VAL A CA 1
A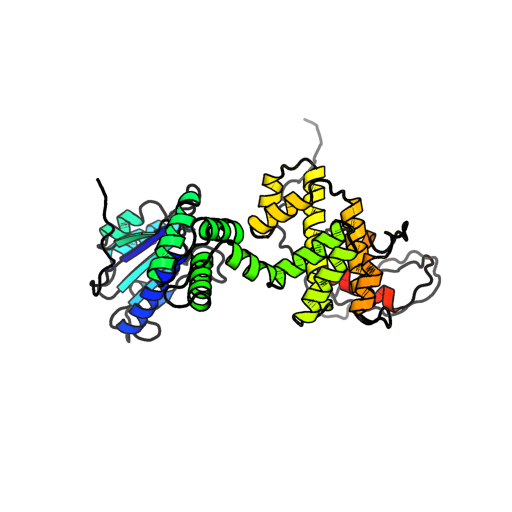TOM 1532 C C . VAL A 1 209 ? 3.759 -7.414 -18.116 1.00 66.31 209 VAL A C 1
ATOM 1534 O O . VAL A 1 209 ? 3.946 -6.197 -18.165 1.00 66.31 209 VAL A O 1
ATOM 1537 N N . ALA A 1 210 ? 4.112 -8.241 -19.105 1.00 58.19 210 ALA A N 1
ATOM 1538 C CA . ALA A 1 210 ? 4.728 -7.782 -20.350 1.00 58.19 210 ALA A CA 1
ATOM 1539 C C . ALA A 1 210 ? 3.831 -6.810 -21.136 1.00 58.19 210 ALA A C 1
ATOM 1541 O O . ALA A 1 210 ? 4.351 -5.992 -21.892 1.00 58.19 210 ALA A O 1
ATOM 1542 N N . ASP A 1 211 ? 2.516 -6.873 -20.922 1.00 55.25 211 ASP A N 1
ATOM 1543 C CA . ASP A 1 211 ? 1.527 -6.000 -21.555 1.00 55.25 211 ASP A CA 1
ATOM 1544 C C . ASP A 1 211 ? 1.232 -4.710 -20.756 1.00 55.25 211 ASP A C 1
ATOM 1546 O O . ASP A 1 211 ? 0.404 -3.894 -21.151 1.00 55.25 211 ASP A O 1
ATOM 1550 N N . THR A 1 212 ? 1.913 -4.473 -19.625 1.00 62.84 212 THR A N 1
ATOM 1551 C CA . THR A 1 212 ? 1.739 -3.228 -18.853 1.00 62.84 212 THR A CA 1
ATOM 1552 C C . THR A 1 212 ? 2.610 -2.088 -19.380 1.00 62.84 212 THR A C 1
ATOM 1554 O O . THR A 1 212 ? 3.803 -2.264 -19.651 1.00 62.84 212 THR A O 1
ATOM 1557 N N . SER A 1 213 ? 2.056 -0.872 -19.422 1.00 59.19 213 SER A N 1
ATOM 1558 C CA . SER A 1 213 ? 2.804 0.323 -19.832 1.00 59.19 213 SER A CA 1
ATOM 1559 C C . SER A 1 213 ? 3.989 0.634 -18.911 1.00 59.19 213 SER A C 1
ATOM 1561 O O . SER A 1 213 ? 5.002 1.163 -19.367 1.00 59.19 213 SER A O 1
ATOM 1563 N N . GLU A 1 214 ? 3.941 0.225 -17.637 1.00 64.88 214 GLU A N 1
ATOM 1564 C CA . GLU A 1 214 ? 5.069 0.374 -16.712 1.00 64.88 214 GLU A CA 1
ATOM 1565 C C . GLU A 1 214 ? 6.273 -0.506 -17.107 1.00 64.88 214 GLU A C 1
ATOM 1567 O O . GLU A 1 214 ? 7.390 0.008 -17.199 1.00 64.88 214 GLU A O 1
ATOM 1572 N N . GLU A 1 215 ? 6.089 -1.806 -17.382 1.00 66.50 215 GLU A N 1
ATOM 1573 C CA . GLU A 1 215 ? 7.176 -2.702 -17.832 1.00 66.50 215 GLU A CA 1
ATOM 1574 C C . GLU A 1 215 ? 7.692 -2.302 -19.225 1.00 66.50 215 GLU A C 1
ATOM 1576 O O . GLU A 1 215 ? 8.894 -2.372 -19.500 1.00 66.50 215 GLU A O 1
ATOM 1581 N N . ALA A 1 216 ? 6.822 -1.790 -20.092 1.00 66.50 216 ALA A N 1
ATOM 1582 C CA . ALA A 1 216 ? 7.226 -1.287 -21.396 1.00 66.50 216 ALA A CA 1
ATOM 1583 C C . ALA A 1 216 ? 8.080 0.001 -21.290 1.00 66.50 216 ALA A C 1
ATOM 1585 O O . ALA A 1 216 ? 9.123 0.100 -21.941 1.00 66.50 216 ALA A O 1
ATOM 1586 N N . VAL A 1 217 ? 7.762 0.925 -20.372 1.00 71.31 217 VAL A N 1
ATOM 1587 C CA . VAL A 1 217 ? 8.625 2.078 -20.027 1.00 71.31 217 VAL A CA 1
ATOM 1588 C C . VAL A 1 217 ? 9.979 1.621 -19.467 1.00 71.31 217 VAL A C 1
ATOM 1590 O O . VAL A 1 217 ? 11.024 2.206 -19.789 1.00 71.31 217 VAL A O 1
ATOM 1593 N N . TRP A 1 218 ? 9.990 0.570 -18.636 1.00 73.81 218 TRP A N 1
ATOM 1594 C CA . TRP A 1 218 ? 11.232 -0.047 -18.162 1.00 73.81 218 TRP A CA 1
ATOM 1595 C C . TRP A 1 218 ? 12.055 -0.606 -19.320 1.00 73.81 218 TRP A C 1
ATOM 1597 O O . TRP A 1 218 ? 13.258 -0.369 -19.370 1.00 73.81 218 TRP A O 1
ATOM 1607 N N . THR A 1 219 ? 11.409 -1.280 -20.266 1.00 77.44 219 THR A N 1
ATOM 1608 C CA . THR A 1 219 ? 12.063 -1.875 -21.435 1.00 77.44 219 THR A CA 1
ATOM 1609 C C . THR A 1 219 ? 12.691 -0.806 -22.335 1.00 77.44 219 THR A C 1
ATOM 1611 O O . THR A 1 219 ? 13.835 -0.962 -22.759 1.00 77.44 219 THR A O 1
ATOM 1614 N N . VAL A 1 220 ? 12.005 0.319 -22.571 1.00 80.31 220 VAL A N 1
ATOM 1615 C CA . VAL A 1 220 ? 12.574 1.456 -23.320 1.00 80.31 220 VAL A CA 1
ATOM 1616 C C . VAL A 1 220 ? 13.780 2.047 -22.592 1.00 80.31 220 VAL A C 1
ATOM 1618 O O . VAL A 1 220 ? 14.834 2.253 -23.195 1.00 80.31 220 VAL A O 1
ATOM 1621 N N . SER A 1 221 ? 13.653 2.289 -21.284 1.00 79.88 221 SER A N 1
ATOM 1622 C CA . SER A 1 221 ? 14.748 2.830 -20.466 1.00 79.88 221 SER A CA 1
ATOM 1623 C C . SER A 1 221 ? 15.987 1.930 -20.507 1.00 79.88 221 SER A C 1
ATOM 1625 O O . SER A 1 221 ? 17.111 2.424 -20.616 1.00 79.88 221 SER A O 1
ATOM 1627 N N . ASP A 1 222 ? 15.777 0.615 -20.450 1.00 78.50 222 ASP A N 1
ATOM 1628 C CA . ASP A 1 222 ? 16.839 -0.387 -20.496 1.00 78.50 222 ASP A CA 1
ATOM 1629 C C . ASP A 1 222 ? 17.537 -0.432 -21.836 1.00 78.50 222 ASP A C 1
ATOM 1631 O O . ASP A 1 222 ? 18.762 -0.445 -21.882 1.00 78.50 222 ASP A O 1
ATOM 1635 N N . ALA A 1 223 ? 16.772 -0.450 -22.922 1.00 83.12 223 ALA A N 1
ATOM 1636 C CA . ALA A 1 223 ? 17.336 -0.517 -24.255 1.00 83.12 223 ALA A CA 1
ATOM 1637 C C . ALA A 1 223 ? 18.170 0.736 -24.573 1.00 83.12 223 ALA A C 1
ATOM 1639 O O . ALA A 1 223 ? 19.259 0.633 -25.140 1.00 83.12 223 ALA A O 1
ATOM 1640 N N . ILE A 1 224 ? 17.727 1.914 -24.111 1.00 82.81 224 ILE A N 1
ATOM 1641 C CA . ILE A 1 224 ? 18.510 3.155 -24.198 1.00 82.81 224 ILE A CA 1
ATOM 1642 C C . ILE A 1 224 ? 19.802 3.045 -23.371 1.00 82.81 224 ILE A C 1
ATOM 1644 O O . ILE A 1 224 ? 20.866 3.455 -23.840 1.00 82.81 224 ILE A O 1
ATOM 1648 N N . LEU A 1 225 ? 19.742 2.481 -22.158 1.00 78.88 225 LEU A N 1
ATOM 1649 C CA . LEU A 1 225 ? 20.920 2.298 -21.302 1.00 78.88 225 LEU A CA 1
ATOM 1650 C C . LEU A 1 225 ? 21.923 1.294 -21.889 1.00 78.88 225 LEU A C 1
ATOM 1652 O O . LEU A 1 225 ? 23.125 1.557 -21.890 1.00 78.88 225 LEU A O 1
ATOM 1656 N N . ALA A 1 226 ? 21.424 0.176 -22.418 1.00 78.81 226 ALA A N 1
ATOM 1657 C CA . ALA A 1 226 ? 22.203 -0.870 -23.075 1.00 78.81 226 ALA A CA 1
ATOM 1658 C C . ALA A 1 226 ? 22.766 -0.431 -24.436 1.00 78.81 226 ALA A C 1
ATOM 1660 O O . ALA A 1 226 ? 23.587 -1.139 -25.015 1.00 78.81 226 ALA A O 1
ATOM 1661 N N . ARG A 1 227 ? 22.350 0.744 -24.934 1.00 77.38 227 ARG A N 1
ATOM 1662 C CA . ARG A 1 227 ? 22.665 1.261 -26.272 1.00 77.38 227 ARG A CA 1
ATOM 1663 C C . ARG A 1 227 ? 22.266 0.285 -27.378 1.00 77.38 227 ARG A C 1
ATOM 1665 O O . ARG A 1 227 ? 22.977 0.143 -28.370 1.00 77.38 227 ARG A O 1
ATOM 1672 N N . ASP A 1 228 ? 21.119 -0.357 -27.198 1.00 84.00 228 ASP A N 1
ATOM 1673 C CA . ASP A 1 228 ? 20.507 -1.230 -28.189 1.00 84.00 228 ASP A CA 1
ATOM 1674 C C . ASP A 1 228 ? 19.382 -0.464 -28.907 1.00 84.00 228 ASP A C 1
ATOM 1676 O O . ASP A 1 228 ? 18.251 -0.395 -28.409 1.00 84.00 228 ASP A O 1
ATOM 1680 N N . PRO A 1 229 ? 19.665 0.153 -30.072 1.00 83.12 229 PRO A N 1
ATOM 1681 C CA . PRO A 1 229 ? 18.652 0.897 -30.806 1.00 83.12 229 PRO A CA 1
ATOM 1682 C C . PRO A 1 229 ? 17.534 -0.004 -31.329 1.00 83.12 229 PRO A C 1
ATOM 1684 O O . PRO A 1 229 ? 16.404 0.463 -31.430 1.00 83.12 229 PRO A O 1
ATOM 1687 N N . GLY A 1 230 ? 17.818 -1.274 -31.639 1.00 85.00 230 GLY A N 1
ATOM 1688 C CA . GLY A 1 230 ? 16.802 -2.209 -32.118 1.00 85.00 230 GLY A CA 1
ATOM 1689 C C . GLY A 1 230 ? 15.773 -2.499 -31.031 1.00 85.00 230 GLY A C 1
ATOM 1690 O O . GLY A 1 230 ? 14.572 -2.344 -31.254 1.00 85.00 230 GLY A O 1
ATOM 1691 N N . ALA A 1 231 ? 16.248 -2.829 -29.828 1.00 84.62 231 ALA A N 1
ATOM 1692 C CA . ALA A 1 231 ? 15.380 -3.069 -28.682 1.00 84.62 231 ALA A CA 1
ATOM 1693 C C . ALA A 1 231 ? 14.602 -1.814 -28.257 1.00 84.62 231 ALA A C 1
ATOM 1695 O O . ALA A 1 231 ? 13.436 -1.922 -27.883 1.00 84.62 231 ALA A O 1
ATOM 1696 N N . ALA A 1 232 ? 15.207 -0.625 -28.335 1.00 83.81 232 ALA A N 1
ATOM 1697 C CA . ALA A 1 232 ? 14.560 0.615 -27.905 1.00 83.81 232 ALA A CA 1
ATOM 1698 C C . ALA A 1 232 ? 13.429 1.037 -28.848 1.00 83.81 232 ALA A C 1
ATOM 1700 O O . ALA A 1 232 ? 12.352 1.415 -28.381 1.00 83.81 232 ALA A O 1
ATOM 1701 N N . ILE A 1 233 ? 13.664 0.933 -30.161 1.00 84.38 233 ILE A N 1
ATOM 1702 C CA . ILE A 1 233 ? 12.650 1.200 -31.188 1.00 84.38 233 ILE A CA 1
ATOM 1703 C C . ILE A 1 233 ? 11.503 0.200 -31.022 1.00 84.38 233 ILE A C 1
ATOM 1705 O O . ILE A 1 233 ? 10.381 0.611 -30.754 1.00 84.38 233 ILE A O 1
ATOM 1709 N N . GLY A 1 234 ? 11.793 -1.106 -31.008 1.00 83.94 234 GLY A N 1
ATOM 1710 C CA . GLY A 1 234 ? 10.753 -2.130 -30.859 1.00 83.94 234 GLY A CA 1
ATOM 1711 C C . GLY A 1 234 ? 9.996 -2.081 -29.523 1.00 83.94 234 GLY A C 1
ATOM 1712 O O . GLY A 1 234 ? 8.839 -2.489 -29.441 1.00 83.94 234 GLY A O 1
ATOM 1713 N N . ALA A 1 235 ? 10.613 -1.594 -28.443 1.00 80.88 235 ALA A N 1
ATOM 1714 C CA . ALA A 1 235 ? 9.916 -1.352 -27.178 1.00 80.88 235 ALA A CA 1
ATOM 1715 C C . ALA A 1 235 ? 8.975 -0.142 -27.253 1.00 80.88 235 ALA A C 1
ATOM 1717 O O . ALA A 1 235 ? 7.903 -0.167 -26.655 1.00 80.88 235 ALA A O 1
ATOM 1718 N N . THR A 1 236 ? 9.347 0.893 -28.003 1.00 77.31 236 THR A N 1
ATOM 1719 C CA . THR A 1 236 ? 8.527 2.102 -28.100 1.00 77.31 236 THR A CA 1
ATOM 1720 C C . THR A 1 236 ? 7.425 1.976 -29.145 1.00 77.31 236 THR A C 1
ATOM 1722 O O . THR A 1 236 ? 6.330 2.469 -28.907 1.00 77.31 236 THR A O 1
ATOM 1725 N N . ASP A 1 237 ? 7.648 1.237 -30.233 1.00 79.75 237 ASP A N 1
ATOM 1726 C CA . ASP A 1 237 ? 6.598 0.901 -31.204 1.00 79.75 237 ASP A CA 1
ATOM 1727 C C . ASP A 1 237 ? 5.457 0.119 -30.535 1.00 79.75 237 ASP A C 1
ATOM 1729 O O . ASP A 1 237 ? 4.275 0.360 -30.795 1.00 79.75 237 ASP A O 1
ATOM 1733 N N . ARG A 1 238 ? 5.800 -0.781 -29.600 1.00 78.06 238 ARG A N 1
ATOM 1734 C CA . ARG A 1 238 ? 4.812 -1.490 -28.774 1.00 78.06 238 ARG A CA 1
ATOM 1735 C C . ARG A 1 238 ? 3.989 -0.530 -27.915 1.00 78.06 238 ARG A C 1
ATOM 1737 O O . ARG A 1 238 ? 2.767 -0.623 -27.927 1.00 78.06 238 ARG A O 1
ATOM 1744 N N . LEU A 1 239 ? 4.639 0.421 -27.242 1.00 75.00 239 LEU A N 1
ATOM 1745 C CA . LEU A 1 239 ? 3.955 1.460 -26.461 1.00 75.00 239 LEU A CA 1
ATOM 1746 C C . LEU A 1 239 ? 3.037 2.327 -27.330 1.00 75.00 239 LEU A C 1
ATOM 1748 O O . LEU A 1 239 ? 1.891 2.574 -26.964 1.00 75.00 239 LEU A O 1
ATOM 1752 N N . ALA A 1 240 ? 3.510 2.743 -28.505 1.00 75.44 240 ALA A N 1
ATOM 1753 C CA . ALA A 1 240 ? 2.713 3.528 -29.441 1.00 75.44 240 ALA A CA 1
ATOM 1754 C C . ALA A 1 240 ? 1.464 2.755 -29.901 1.00 75.44 240 ALA A C 1
ATOM 1756 O O . ALA A 1 240 ? 0.373 3.319 -29.958 1.00 75.44 240 ALA A O 1
ATOM 1757 N N . THR A 1 241 ? 1.597 1.447 -30.148 1.00 77.19 241 THR A N 1
ATOM 1758 C CA . THR A 1 241 ? 0.470 0.568 -30.511 1.00 77.19 241 THR A CA 1
ATOM 1759 C C . THR A 1 241 ? -0.546 0.423 -29.369 1.00 77.19 241 THR A C 1
ATOM 1761 O O . THR A 1 241 ? -1.741 0.303 -29.622 1.00 77.19 241 THR A O 1
ATOM 1764 N N . GLN A 1 242 ? -0.095 0.499 -28.114 1.00 73.69 242 GLN A N 1
ATOM 1765 C CA . GLN A 1 242 ? -0.949 0.521 -26.918 1.00 73.69 242 GLN A CA 1
ATOM 1766 C C . GLN A 1 242 ? -1.608 1.897 -26.666 1.00 73.69 242 GLN A C 1
ATOM 1768 O O . GLN A 1 242 ? -2.331 2.063 -25.686 1.00 73.69 242 GLN A O 1
ATOM 1773 N N . GLY A 1 243 ? -1.384 2.888 -27.540 1.00 73.38 243 GLY A N 1
ATOM 1774 C CA . GLY A 1 243 ? -1.940 4.237 -27.414 1.00 73.38 243 GLY A CA 1
ATOM 1775 C C . GLY A 1 243 ? -1.187 5.139 -26.432 1.00 73.38 243 GLY A C 1
ATOM 1776 O O . GLY A 1 243 ? -1.674 6.221 -26.099 1.00 73.38 243 GLY A O 1
ATOM 1777 N N . GLU A 1 244 ? -0.005 4.726 -25.969 1.00 75.69 244 GLU A N 1
ATOM 1778 C CA . GLU A 1 244 ? 0.823 5.541 -25.084 1.00 75.69 244 GLU A CA 1
ATOM 1779 C C . GLU A 1 244 ? 1.502 6.666 -25.868 1.00 75.69 244 GLU A C 1
ATOM 1781 O O . GLU A 1 244 ? 2.178 6.455 -26.878 1.00 75.69 244 GLU A O 1
ATOM 1786 N N . ALA A 1 245 ? 1.351 7.896 -25.378 1.00 73.69 245 ALA A N 1
ATOM 1787 C CA . ALA A 1 245 ? 1.989 9.052 -25.989 1.00 73.69 245 ALA A CA 1
ATOM 1788 C C . ALA A 1 245 ? 3.491 9.102 -25.650 1.00 73.69 245 ALA A C 1
ATOM 1790 O O . ALA A 1 245 ? 3.916 8.861 -24.515 1.00 73.69 245 ALA A O 1
ATOM 1791 N N . VAL A 1 246 ? 4.312 9.529 -26.615 1.00 71.88 246 VAL A N 1
ATOM 1792 C CA . VAL A 1 246 ? 5.776 9.614 -26.452 1.00 71.88 246 VAL A CA 1
ATOM 1793 C C . VAL A 1 246 ? 6.177 10.649 -25.394 1.00 71.88 246 VAL A C 1
ATOM 1795 O O . VAL A 1 246 ? 7.154 10.472 -24.667 1.00 71.88 246 VAL A O 1
ATOM 1798 N N . THR A 1 247 ? 5.397 11.718 -25.221 1.00 75.38 247 THR A N 1
ATOM 1799 C CA . THR A 1 247 ? 5.712 12.772 -24.242 1.00 75.38 247 THR A CA 1
ATOM 1800 C C . THR A 1 247 ? 5.696 12.276 -22.781 1.00 75.38 247 THR A C 1
ATOM 1802 O O . THR A 1 247 ? 6.688 12.491 -22.080 1.00 75.38 247 THR A O 1
ATOM 1805 N N . PRO A 1 248 ? 4.639 11.607 -22.274 1.00 75.31 248 PRO A N 1
ATOM 1806 C CA . PRO A 1 248 ? 4.670 10.939 -20.970 1.00 75.31 248 PRO A CA 1
ATOM 1807 C C . PRO A 1 248 ? 5.833 9.955 -20.802 1.00 75.31 248 PRO A C 1
ATOM 1809 O O . PRO A 1 248 ? 6.486 9.966 -19.756 1.00 75.31 248 PRO A O 1
ATOM 1812 N N . LEU A 1 249 ? 6.131 9.151 -21.829 1.00 76.75 249 LEU A N 1
ATOM 1813 C CA . LEU A 1 249 ? 7.233 8.185 -21.823 1.00 76.75 249 LEU A CA 1
ATOM 1814 C C . LEU A 1 249 ? 8.580 8.869 -21.549 1.00 76.75 249 LEU A C 1
ATOM 1816 O O . LEU A 1 249 ? 9.318 8.441 -20.660 1.00 76.75 249 LEU A O 1
ATOM 1820 N N . VAL A 1 250 ? 8.866 9.982 -22.232 1.00 81.12 250 VAL A N 1
ATOM 1821 C CA . VAL A 1 250 ? 10.090 10.783 -22.038 1.00 81.12 250 VAL A CA 1
ATOM 1822 C C . VAL A 1 250 ? 10.299 11.152 -20.569 1.00 81.12 250 VAL A C 1
ATOM 1824 O O . VAL A 1 250 ? 11.393 10.968 -20.032 1.00 81.12 250 VAL A O 1
ATOM 1827 N N . TYR A 1 251 ? 9.260 11.633 -19.880 1.00 80.69 251 TYR A N 1
ATOM 1828 C CA . TYR A 1 251 ? 9.376 12.009 -18.468 1.00 80.69 251 TYR A CA 1
ATOM 1829 C C . TYR A 1 251 ? 9.654 10.813 -17.558 1.00 80.69 251 TYR A C 1
ATOM 1831 O O . TYR A 1 251 ? 10.433 10.925 -16.603 1.00 80.69 251 TYR A O 1
ATOM 1839 N N . GLN A 1 252 ? 9.019 9.675 -17.838 1.00 80.19 252 GLN A N 1
ATOM 1840 C CA . GLN A 1 252 ? 9.205 8.466 -17.047 1.00 80.19 252 GLN A CA 1
ATOM 1841 C C . GLN A 1 252 ? 10.624 7.915 -17.218 1.00 80.19 252 GLN A C 1
ATOM 1843 O O . GLN A 1 252 ? 11.309 7.698 -16.216 1.00 80.19 252 GLN A O 1
ATOM 1848 N N . VAL A 1 253 ? 11.109 7.801 -18.459 1.00 81.31 253 VAL A N 1
ATOM 1849 C CA . VAL A 1 253 ? 12.482 7.369 -18.765 1.00 81.31 253 VAL A CA 1
ATOM 1850 C C . VAL A 1 253 ? 13.502 8.338 -18.150 1.00 81.31 253 VAL A C 1
ATOM 1852 O O . VAL A 1 253 ? 14.436 7.910 -17.470 1.00 81.31 253 VAL A O 1
ATOM 1855 N N . ALA A 1 254 ? 13.296 9.655 -18.283 1.00 83.44 254 ALA A N 1
ATOM 1856 C CA . ALA A 1 254 ? 14.162 10.673 -17.683 1.00 83.44 254 ALA A CA 1
ATOM 1857 C C . ALA A 1 254 ? 14.262 10.529 -16.157 1.00 83.44 254 ALA A C 1
ATOM 1859 O O . ALA A 1 254 ? 15.349 10.632 -15.583 1.00 83.44 254 ALA A O 1
ATOM 1860 N N . ARG A 1 255 ? 13.133 10.282 -15.478 1.00 81.75 255 ARG A N 1
ATOM 1861 C CA . ARG A 1 255 ? 13.114 10.026 -14.033 1.00 81.75 255 ARG A CA 1
ATOM 1862 C C . ARG A 1 255 ? 13.927 8.781 -13.680 1.00 81.75 255 ARG A C 1
ATOM 1864 O O . ARG A 1 255 ? 14.751 8.862 -12.770 1.00 81.75 255 ARG A O 1
ATOM 1871 N N . ARG A 1 256 ? 13.751 7.676 -14.409 1.00 78.69 256 ARG A N 1
ATOM 1872 C CA . ARG A 1 256 ? 14.484 6.424 -14.163 1.00 78.69 256 ARG A CA 1
ATOM 1873 C C . ARG A 1 256 ? 15.984 6.571 -14.371 1.00 78.69 256 ARG A C 1
ATOM 1875 O O . ARG A 1 256 ? 16.749 6.130 -13.521 1.00 78.69 256 ARG A O 1
ATOM 1882 N N . LEU A 1 257 ? 16.421 7.258 -15.426 1.00 81.12 257 LEU A N 1
ATOM 1883 C CA . LEU A 1 257 ? 17.847 7.513 -15.653 1.00 81.12 257 LEU A CA 1
ATOM 1884 C C . LEU A 1 257 ? 18.471 8.379 -14.547 1.00 81.12 257 LEU A C 1
ATOM 1886 O O . LEU A 1 257 ? 19.619 8.150 -14.171 1.00 81.12 257 LEU A O 1
ATOM 1890 N N . ARG A 1 258 ? 17.720 9.331 -13.969 1.00 81.31 258 ARG A N 1
ATOM 1891 C CA . ARG A 1 258 ? 18.176 10.095 -12.790 1.00 81.31 258 ARG A CA 1
ATOM 1892 C C . ARG A 1 258 ? 18.306 9.220 -11.546 1.00 81.31 258 ARG A C 1
ATOM 1894 O O . ARG A 1 258 ? 19.310 9.323 -10.848 1.00 81.31 258 ARG A O 1
ATOM 1901 N N . GLU A 1 259 ? 17.318 8.365 -11.281 1.00 82.00 259 GLU A N 1
ATOM 1902 C CA . GLU A 1 259 ? 17.352 7.398 -10.171 1.00 82.00 259 GLU A CA 1
ATOM 1903 C C . GLU A 1 259 ? 18.549 6.438 -10.322 1.00 82.00 259 GLU A C 1
ATOM 1905 O O . GLU A 1 259 ? 19.305 6.236 -9.373 1.00 82.00 259 GLU A O 1
ATOM 1910 N N . ALA A 1 260 ? 18.781 5.932 -11.537 1.00 83.62 260 ALA A N 1
ATOM 1911 C CA . ALA A 1 260 ? 19.920 5.091 -11.896 1.00 83.62 260 ALA A CA 1
ATOM 1912 C C . ALA A 1 260 ? 21.265 5.806 -11.691 1.00 83.62 260 ALA A C 1
ATOM 1914 O O . ALA A 1 260 ? 22.204 5.229 -11.146 1.00 83.62 260 ALA A O 1
ATOM 1915 N N . HIS A 1 261 ? 21.359 7.076 -12.099 1.00 84.56 261 HIS A N 1
ATOM 1916 C CA . HIS A 1 261 ? 22.576 7.873 -11.946 1.00 84.56 261 HIS A CA 1
ATOM 1917 C C . HIS A 1 261 ? 22.906 8.150 -10.483 1.00 84.56 261 HIS A C 1
ATOM 1919 O O . HIS A 1 261 ? 24.055 7.981 -10.085 1.00 84.56 261 HIS A O 1
ATOM 1925 N N . ALA A 1 262 ? 21.907 8.521 -9.680 1.00 83.38 262 ALA A N 1
ATOM 1926 C CA . ALA A 1 262 ? 22.086 8.720 -8.247 1.00 83.38 262 ALA A CA 1
ATOM 1927 C C . ALA A 1 262 ? 22.561 7.431 -7.559 1.00 83.38 262 ALA A C 1
ATOM 1929 O O . ALA A 1 262 ? 23.542 7.462 -6.821 1.00 83.38 262 ALA A O 1
ATOM 1930 N N . ALA A 1 263 ? 21.926 6.296 -7.866 1.00 86.94 263 ALA A N 1
ATOM 1931 C CA . ALA A 1 263 ? 22.337 5.001 -7.336 1.00 86.94 263 ALA A CA 1
ATOM 1932 C C . ALA A 1 263 ? 23.777 4.633 -7.720 1.00 86.94 263 ALA A C 1
ATOM 1934 O O . ALA A 1 263 ? 24.540 4.192 -6.866 1.00 86.94 263 ALA A O 1
ATOM 1935 N N . LEU A 1 264 ? 24.170 4.843 -8.981 1.00 86.56 264 LEU A N 1
ATOM 1936 C CA . LEU A 1 264 ? 25.522 4.519 -9.433 1.00 86.56 264 LEU A CA 1
ATOM 1937 C C . LEU A 1 264 ? 26.588 5.381 -8.743 1.00 86.56 264 LEU A C 1
ATOM 1939 O O . LEU A 1 264 ? 27.628 4.858 -8.361 1.00 86.56 264 LEU A O 1
ATOM 1943 N N . LEU A 1 265 ? 26.320 6.673 -8.531 1.00 85.38 265 LEU A N 1
ATOM 1944 C CA . LEU A 1 265 ? 27.229 7.549 -7.785 1.00 85.38 265 LEU A CA 1
ATOM 1945 C C . LEU A 1 265 ? 27.392 7.106 -6.324 1.00 85.38 265 LEU A C 1
ATOM 1947 O O . LEU A 1 265 ? 28.490 7.195 -5.783 1.00 85.38 265 LEU A O 1
ATOM 1951 N N . GLU A 1 266 ? 26.329 6.615 -5.682 1.00 86.19 266 GLU A N 1
ATOM 1952 C CA . GLU A 1 266 ? 26.426 6.067 -4.322 1.00 86.19 266 GLU A CA 1
ATOM 1953 C C . GLU A 1 266 ? 27.250 4.772 -4.276 1.00 86.19 266 GLU A C 1
ATOM 1955 O O . GLU A 1 266 ? 28.031 4.585 -3.339 1.00 86.19 266 GLU A O 1
ATOM 1960 N N . LEU A 1 267 ? 27.121 3.911 -5.293 1.00 87.06 267 LEU A N 1
ATOM 1961 C CA . LEU A 1 267 ? 27.946 2.707 -5.442 1.00 87.06 267 LEU A CA 1
ATOM 1962 C C . LEU A 1 267 ? 29.426 3.063 -5.671 1.00 87.06 267 LEU A C 1
ATOM 1964 O O . LEU A 1 267 ? 30.294 2.487 -5.021 1.00 87.06 267 LEU A O 1
ATOM 1968 N N . GLU A 1 268 ? 29.727 4.042 -6.535 1.00 85.62 268 GLU A N 1
ATOM 1969 C CA . GLU A 1 268 ? 31.098 4.543 -6.753 1.00 85.62 268 GLU A CA 1
ATOM 1970 C C . GLU A 1 268 ? 31.687 5.203 -5.498 1.00 85.62 268 GLU A C 1
ATOM 1972 O O . GLU A 1 268 ? 32.892 5.128 -5.266 1.00 85.62 268 GLU A O 1
ATOM 1977 N N . ALA A 1 269 ? 30.842 5.807 -4.658 1.00 86.88 269 ALA A N 1
ATOM 1978 C CA . ALA A 1 269 ? 31.228 6.354 -3.359 1.00 86.88 269 ALA A CA 1
ATOM 1979 C C . ALA A 1 269 ? 31.430 5.277 -2.270 1.00 86.88 269 ALA A C 1
ATOM 1981 O O . ALA A 1 269 ? 31.712 5.623 -1.123 1.00 86.88 269 ALA A O 1
ATOM 1982 N N . GLY A 1 270 ? 31.289 3.989 -2.604 1.00 87.62 270 GLY A N 1
ATOM 1983 C CA . GLY A 1 270 ? 31.548 2.863 -1.705 1.00 87.62 270 GLY A CA 1
ATOM 1984 C C . GLY A 1 270 ? 30.345 2.393 -0.885 1.00 87.62 270 GLY A C 1
ATOM 1985 O O . GLY A 1 270 ? 30.518 1.556 0.000 1.00 87.62 270 GLY A O 1
ATOM 1986 N N . SER A 1 271 ? 29.131 2.890 -1.158 1.00 89.19 271 SER A N 1
ATOM 1987 C CA . SER A 1 271 ? 27.921 2.353 -0.516 1.00 89.19 271 SER A CA 1
ATOM 1988 C C . SER A 1 271 ? 27.658 0.925 -0.995 1.00 89.19 271 SER A C 1
ATOM 1990 O O . SER A 1 271 ? 27.843 0.605 -2.171 1.00 89.19 271 SER A O 1
ATOM 1992 N N . SER A 1 272 ? 27.182 0.054 -0.107 1.00 89.19 272 SER A N 1
ATOM 1993 C CA . SER A 1 272 ? 26.801 -1.304 -0.497 1.00 89.19 272 SER A CA 1
ATOM 1994 C C . SER A 1 272 ? 25.508 -1.306 -1.320 1.00 89.19 272 SER A C 1
ATOM 1996 O O . SER A 1 272 ? 24.622 -0.471 -1.123 1.00 89.19 272 SER A O 1
ATOM 1998 N N . GLN A 1 273 ? 25.339 -2.303 -2.196 1.00 86.38 273 GLN A N 1
ATOM 1999 C CA . GLN A 1 273 ? 24.120 -2.451 -3.004 1.00 86.38 273 GLN A CA 1
ATOM 2000 C C . GLN A 1 273 ? 22.843 -2.438 -2.144 1.00 86.38 273 GLN A C 1
ATOM 2002 O O . GLN A 1 273 ? 21.852 -1.808 -2.504 1.00 86.38 273 GLN A O 1
ATOM 2007 N N . ARG A 1 274 ? 22.880 -3.081 -0.971 1.00 84.44 274 ARG A N 1
ATOM 2008 C CA . ARG A 1 274 ? 21.736 -3.164 -0.056 1.00 84.44 274 ARG A CA 1
ATOM 2009 C C . ARG A 1 274 ? 21.357 -1.807 0.545 1.00 84.44 274 ARG A C 1
ATOM 2011 O O . ARG A 1 274 ? 20.175 -1.537 0.741 1.00 84.44 274 ARG A O 1
ATOM 2018 N N . GLU A 1 275 ? 22.339 -0.962 0.849 1.00 84.25 275 GLU A N 1
ATOM 2019 C CA . GLU A 1 275 ? 22.090 0.389 1.363 1.00 84.25 275 GLU A CA 1
ATOM 2020 C C . GLU A 1 275 ? 21.478 1.284 0.290 1.00 84.25 275 GLU A C 1
ATOM 2022 O O . GLU A 1 275 ? 20.523 2.008 0.573 1.00 84.25 275 GLU A O 1
ATOM 2027 N N . VAL A 1 276 ? 21.984 1.188 -0.943 1.00 86.50 276 VAL A N 1
ATOM 2028 C CA . VAL A 1 276 ? 21.448 1.936 -2.085 1.00 86.50 276 VAL A CA 1
ATOM 2029 C C . VAL A 1 276 ? 20.006 1.510 -2.370 1.00 86.50 276 VAL A C 1
ATOM 2031 O O . VAL A 1 276 ? 19.127 2.367 -2.442 1.00 86.50 276 VAL A O 1
ATOM 2034 N N . GLU A 1 277 ? 19.718 0.202 -2.423 1.00 85.25 277 GLU A N 1
ATOM 2035 C CA . GLU A 1 277 ? 18.350 -0.324 -2.579 1.00 85.25 277 GLU A CA 1
ATOM 2036 C C . GLU A 1 277 ? 17.385 0.237 -1.526 1.00 85.25 277 GLU A C 1
ATOM 2038 O O . GLU A 1 277 ? 16.274 0.638 -1.868 1.00 85.25 277 GLU A O 1
ATOM 2043 N N . GLY A 1 278 ? 17.813 0.318 -0.260 1.00 78.81 278 GLY A N 1
ATOM 2044 C CA . GLY A 1 278 ? 16.991 0.834 0.838 1.00 78.81 278 GLY A CA 1
ATOM 2045 C C . GLY A 1 278 ? 16.734 2.346 0.802 1.00 78.81 278 GLY A C 1
ATOM 2046 O O . GLY A 1 278 ? 15.775 2.813 1.417 1.00 78.81 278 GLY A O 1
ATOM 2047 N N . ARG A 1 279 ? 17.566 3.124 0.098 1.00 81.00 279 ARG A N 1
ATOM 2048 C CA . ARG A 1 279 ? 17.406 4.584 -0.052 1.00 81.00 279 ARG A CA 1
ATOM 2049 C C . ARG A 1 279 ? 16.574 4.974 -1.269 1.00 81.00 279 ARG A C 1
ATOM 2051 O O . ARG A 1 279 ? 16.046 6.091 -1.316 1.00 81.00 279 ARG A O 1
ATOM 2058 N N . LEU A 1 280 ? 16.453 4.085 -2.253 1.00 79.44 280 LEU A N 1
ATOM 2059 C CA . LEU A 1 280 ? 15.652 4.338 -3.442 1.00 79.44 280 LEU A CA 1
ATOM 2060 C C . LEU A 1 280 ? 14.169 4.446 -3.078 1.00 79.44 280 LEU A C 1
ATOM 2062 O O . LEU A 1 280 ? 13.592 3.580 -2.428 1.00 79.44 280 LEU A O 1
ATOM 2066 N N . ARG A 1 281 ? 13.515 5.508 -3.557 1.00 75.69 281 ARG A N 1
ATOM 2067 C CA . ARG A 1 281 ? 12.073 5.736 -3.369 1.00 75.69 281 ARG A CA 1
ATOM 2068 C C . ARG A 1 281 ? 11.238 4.907 -4.352 1.00 75.69 281 ARG A C 1
ATOM 2070 O O . ARG A 1 281 ? 10.411 5.449 -5.080 1.00 75.69 281 ARG A O 1
ATOM 2077 N N . MET A 1 282 ? 11.490 3.603 -4.418 1.00 74.75 282 MET A N 1
ATOM 2078 C CA . MET A 1 282 ? 10.764 2.670 -5.278 1.00 74.75 282 MET A CA 1
ATOM 2079 C C . MET A 1 282 ? 10.563 1.319 -4.597 1.00 74.75 282 MET A C 1
ATOM 2081 O O . MET A 1 282 ? 11.155 1.031 -3.562 1.00 74.75 282 MET A O 1
ATOM 2085 N N . HIS A 1 283 ? 9.709 0.486 -5.188 1.00 73.00 283 HIS A N 1
ATOM 2086 C CA . HIS A 1 283 ? 9.442 -0.853 -4.678 1.00 73.00 283 HIS A CA 1
ATOM 2087 C C . HIS A 1 283 ? 10.721 -1.725 -4.678 1.00 73.00 283 HIS A C 1
ATOM 2089 O O . HIS A 1 283 ? 11.493 -1.624 -5.636 1.00 73.00 283 HIS A O 1
ATOM 2095 N N . PRO A 1 284 ? 10.945 -2.617 -3.684 1.00 74.62 284 PRO A N 1
ATOM 2096 C CA . PRO A 1 284 ? 12.146 -3.457 -3.609 1.00 74.62 284 PRO A CA 1
ATOM 2097 C C . PRO A 1 284 ? 12.448 -4.251 -4.881 1.00 74.62 284 PRO A C 1
ATOM 2099 O O . PRO A 1 284 ? 13.608 -4.389 -5.257 1.00 74.62 284 PRO A O 1
ATOM 2102 N N . TYR A 1 285 ? 11.416 -4.733 -5.579 1.00 76.62 285 TYR A N 1
ATOM 2103 C CA . TYR A 1 285 ? 11.588 -5.388 -6.877 1.00 76.62 285 TYR A CA 1
ATOM 2104 C C . TYR A 1 285 ? 12.226 -4.460 -7.915 1.00 76.62 285 TYR A C 1
ATOM 2106 O O . TYR A 1 285 ? 13.246 -4.791 -8.516 1.00 76.62 285 TYR A O 1
ATOM 2114 N N . ALA A 1 286 ? 11.649 -3.269 -8.092 1.00 74.56 286 ALA A N 1
ATOM 2115 C CA . ALA A 1 286 ? 12.153 -2.264 -9.020 1.00 74.56 286 ALA A CA 1
ATOM 2116 C C . ALA A 1 286 ? 13.578 -1.827 -8.647 1.00 74.56 286 ALA A C 1
ATOM 2118 O O . ALA A 1 286 ? 14.421 -1.685 -9.530 1.00 74.56 286 ALA A O 1
ATOM 2119 N N . ALA A 1 287 ? 13.871 -1.690 -7.349 1.00 80.06 287 ALA A N 1
ATOM 2120 C CA . ALA A 1 287 ? 15.209 -1.375 -6.856 1.00 80.06 287 ALA A CA 1
ATOM 2121 C C . ALA A 1 287 ? 16.218 -2.477 -7.217 1.00 80.06 287 ALA A C 1
ATOM 2123 O O . ALA A 1 287 ? 17.261 -2.179 -7.795 1.00 80.06 287 ALA A O 1
ATOM 2124 N N . LYS A 1 288 ? 15.888 -3.753 -6.969 1.00 81.75 288 LYS A N 1
ATOM 2125 C CA . LYS A 1 288 ? 16.731 -4.901 -7.352 1.00 81.75 288 LYS A CA 1
ATOM 2126 C C . LYS A 1 288 ? 16.957 -4.980 -8.858 1.00 81.75 288 LYS A C 1
ATOM 2128 O O . LYS A 1 288 ? 18.077 -5.231 -9.301 1.00 81.75 288 LYS A O 1
ATOM 2133 N N . MET A 1 289 ? 15.911 -4.758 -9.653 1.00 78.19 289 MET A N 1
ATOM 2134 C CA . MET A 1 289 ? 16.007 -4.742 -11.113 1.00 78.19 289 MET A CA 1
ATOM 2135 C C . MET A 1 289 ? 16.913 -3.616 -11.600 1.00 78.19 289 MET A C 1
ATOM 2137 O O . MET A 1 289 ? 17.788 -3.855 -12.432 1.00 78.19 289 MET A O 1
ATOM 2141 N N . LEU A 1 290 ? 16.772 -2.421 -11.025 1.00 79.56 290 LEU A N 1
ATOM 2142 C CA . LEU A 1 290 ? 17.658 -1.300 -11.296 1.00 79.56 290 LEU A CA 1
ATOM 2143 C C . LEU A 1 290 ? 19.109 -1.632 -10.924 1.00 79.56 290 LEU A C 1
ATOM 2145 O O . LEU A 1 290 ? 19.998 -1.442 -11.748 1.00 79.56 290 LEU A O 1
ATOM 2149 N N . MET A 1 291 ? 19.363 -2.189 -9.734 1.00 84.62 291 MET A N 1
ATOM 2150 C CA . MET A 1 291 ? 20.720 -2.569 -9.316 1.00 84.62 291 MET A CA 1
ATOM 2151 C C . MET A 1 291 ? 21.326 -3.619 -10.240 1.00 84.62 291 MET A C 1
ATOM 2153 O O . MET A 1 291 ? 22.485 -3.507 -10.633 1.00 84.62 291 MET A O 1
ATOM 2157 N N . ARG A 1 292 ? 20.533 -4.617 -10.648 1.00 83.31 292 ARG A N 1
ATOM 2158 C CA . ARG A 1 292 ? 20.956 -5.628 -11.619 1.00 83.31 292 ARG A CA 1
ATOM 2159 C C . ARG A 1 292 ? 21.403 -4.998 -12.935 1.00 83.31 292 ARG A C 1
ATOM 2161 O O . ARG A 1 292 ? 22.378 -5.478 -13.505 1.00 83.31 292 ARG A O 1
ATOM 2168 N N . ARG A 1 293 ? 20.702 -3.961 -13.396 1.00 76.25 293 ARG A N 1
ATOM 2169 C CA . ARG A 1 293 ? 20.989 -3.228 -14.640 1.00 76.25 293 ARG A CA 1
ATOM 2170 C C . ARG A 1 293 ? 22.187 -2.292 -14.517 1.00 76.25 293 ARG A C 1
ATOM 2172 O O . ARG A 1 293 ? 22.888 -2.080 -15.496 1.00 76.25 293 ARG A O 1
ATOM 2179 N N . LEU A 1 294 ? 22.454 -1.772 -13.320 1.00 83.19 294 LEU A N 1
ATOM 2180 C CA . LEU A 1 294 ? 23.663 -0.993 -13.050 1.00 83.19 294 LEU A CA 1
ATOM 2181 C C . LEU A 1 294 ? 24.936 -1.852 -13.038 1.00 83.19 294 LEU A C 1
ATOM 2183 O O . LEU A 1 294 ? 26.033 -1.300 -13.115 1.00 83.19 294 LEU A O 1
ATOM 2187 N N . ARG A 1 295 ? 24.831 -3.190 -12.981 1.00 82.00 295 ARG A N 1
ATOM 2188 C CA . ARG A 1 295 ? 26.001 -4.075 -13.072 1.00 82.00 295 ARG A CA 1
ATOM 218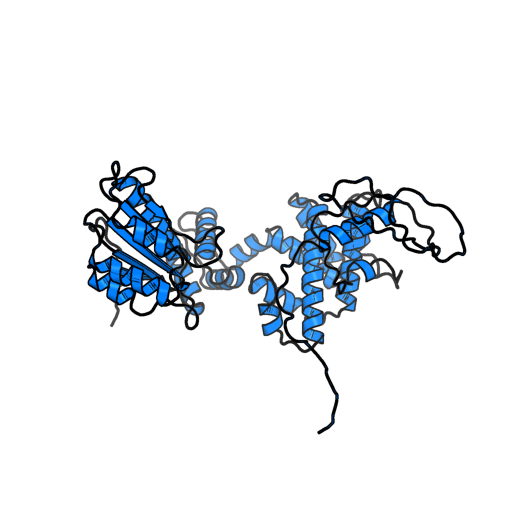9 C C . ARG A 1 295 ? 26.669 -3.923 -14.438 1.00 82.00 295 ARG A C 1
ATOM 2191 O O . ARG A 1 295 ? 26.124 -4.350 -15.448 1.00 82.00 295 ARG A O 1
ATOM 2198 N N . GLY A 1 296 ? 27.861 -3.332 -14.443 1.00 78.19 296 GLY A N 1
ATOM 2199 C CA . GLY A 1 296 ? 28.640 -3.076 -15.656 1.00 78.19 296 GLY A CA 1
ATOM 2200 C C . GLY A 1 296 ? 28.306 -1.760 -16.365 1.00 78.19 296 GLY A C 1
ATOM 2201 O O . GLY A 1 296 ? 28.969 -1.432 -17.343 1.00 78.19 296 GLY A O 1
ATOM 2202 N N . ALA A 1 297 ? 27.334 -0.985 -15.872 1.00 82.19 297 ALA A N 1
ATOM 2203 C CA . ALA A 1 297 ? 27.068 0.356 -16.380 1.00 82.19 297 ALA A CA 1
ATOM 2204 C C . ALA A 1 297 ? 28.060 1.361 -15.781 1.00 82.19 297 ALA A C 1
ATOM 2206 O O . ALA A 1 297 ? 28.349 1.332 -14.585 1.00 82.19 297 ALA A O 1
ATOM 2207 N N . SER A 1 298 ? 28.545 2.293 -16.597 1.00 82.06 298 SER A N 1
ATOM 2208 C CA . SER A 1 298 ? 29.360 3.414 -16.128 1.00 82.06 298 SER A CA 1
ATOM 2209 C C . SER A 1 298 ? 28.528 4.694 -16.003 1.00 82.06 298 SER A C 1
ATOM 2211 O O . SER A 1 298 ? 27.507 4.861 -16.685 1.00 82.06 298 SER A O 1
ATOM 2213 N N . PRO A 1 299 ? 28.989 5.697 -15.232 1.00 80.19 299 PRO A N 1
ATOM 2214 C CA . PRO A 1 299 ? 28.364 7.011 -15.259 1.00 80.19 299 PRO A CA 1
ATOM 2215 C C . PRO A 1 299 ? 28.342 7.606 -16.666 1.00 80.19 299 PRO A C 1
ATOM 2217 O O . PRO A 1 299 ? 27.454 8.389 -16.979 1.00 80.19 299 PRO A O 1
ATOM 2220 N N . ALA A 1 300 ? 29.301 7.263 -17.534 1.00 78.88 300 ALA A N 1
ATOM 2221 C CA . ALA A 1 300 ? 29.307 7.735 -18.915 1.00 78.88 300 ALA A CA 1
ATOM 2222 C C . ALA A 1 300 ? 28.134 7.171 -19.732 1.00 78.88 300 ALA A C 1
ATOM 2224 O O . ALA A 1 300 ? 27.594 7.898 -20.565 1.00 78.88 300 ALA A O 1
ATOM 2225 N N . ASP A 1 301 ? 27.702 5.943 -19.452 1.00 80.19 301 ASP A N 1
ATOM 2226 C CA . ASP A 1 301 ? 26.565 5.309 -20.125 1.00 80.19 301 ASP A CA 1
ATOM 2227 C C . ASP A 1 301 ? 25.251 5.969 -19.732 1.00 80.19 301 ASP A C 1
ATOM 2229 O O . ASP A 1 301 ? 24.484 6.379 -20.601 1.00 80.19 301 ASP A O 1
ATOM 2233 N N . LEU A 1 302 ? 25.049 6.212 -18.436 1.00 80.69 302 LEU A N 1
ATOM 2234 C CA . LEU A 1 302 ? 23.872 6.935 -17.945 1.00 80.69 302 LEU A CA 1
ATOM 2235 C C . LEU A 1 302 ? 23.818 8.376 -18.457 1.00 80.69 302 LEU A C 1
ATOM 2237 O O . LEU A 1 302 ? 22.742 8.893 -18.766 1.00 80.69 302 LEU A O 1
ATOM 2241 N N . ARG A 1 303 ? 24.980 9.022 -18.606 1.00 78.81 303 ARG A N 1
ATOM 2242 C CA . ARG A 1 303 ? 25.078 10.337 -19.250 1.00 78.81 303 ARG A CA 1
ATOM 2243 C C . ARG A 1 303 ? 24.684 10.290 -20.722 1.00 78.81 303 ARG A C 1
ATOM 2245 O O . ARG A 1 303 ? 23.986 11.190 -21.176 1.00 78.81 303 ARG A O 1
ATOM 2252 N N . ALA A 1 304 ? 25.133 9.280 -21.463 1.00 78.88 304 ALA A N 1
ATOM 2253 C CA . ALA A 1 304 ? 24.779 9.114 -22.868 1.00 78.88 304 ALA A CA 1
ATOM 2254 C C . ALA A 1 304 ? 23.273 8.859 -23.035 1.00 78.88 304 ALA A C 1
ATOM 2256 O O . ALA A 1 304 ? 22.624 9.574 -23.795 1.00 78.88 304 ALA A O 1
ATOM 2257 N N . ALA A 1 305 ? 22.711 7.936 -22.251 1.00 82.56 305 ALA A N 1
ATOM 2258 C CA . ALA A 1 305 ? 21.278 7.647 -22.210 1.00 82.56 305 ALA A CA 1
ATOM 2259 C C . ALA A 1 305 ? 20.445 8.897 -21.880 1.00 82.56 305 ALA A C 1
ATOM 2261 O O . ALA A 1 305 ? 19.441 9.188 -22.523 1.00 82.56 305 ALA A O 1
ATOM 2262 N N . THR A 1 306 ? 20.908 9.698 -20.920 1.00 83.62 306 THR A N 1
ATOM 2263 C CA . THR A 1 306 ? 20.277 10.974 -20.562 1.00 83.62 306 THR A CA 1
ATOM 2264 C C . THR A 1 306 ? 20.228 11.947 -21.742 1.00 83.62 306 THR A C 1
ATOM 2266 O O . THR A 1 306 ? 19.224 12.628 -21.936 1.00 83.62 306 THR A O 1
ATOM 2269 N N . CYS A 1 307 ? 21.301 12.035 -22.534 1.00 81.88 307 CYS A N 1
ATOM 2270 C CA . CYS A 1 307 ? 21.327 12.894 -23.717 1.00 81.88 307 CYS A CA 1
ATOM 2271 C C . CYS A 1 307 ? 20.331 12.433 -24.782 1.00 81.88 307 CYS A C 1
ATOM 2273 O O . CYS A 1 307 ? 19.684 13.281 -25.381 1.00 81.88 307 CYS A O 1
ATOM 2275 N N . VAL A 1 308 ? 20.187 11.120 -24.986 1.00 82.75 308 VAL A N 1
ATOM 2276 C CA . VAL A 1 308 ? 19.188 10.555 -25.910 1.00 82.75 308 VAL A CA 1
ATOM 2277 C C . VAL A 1 308 ? 17.786 11.014 -25.516 1.00 82.75 308 VAL A C 1
ATOM 2279 O O . VAL A 1 308 ? 17.048 11.534 -26.346 1.00 82.75 308 VAL A O 1
ATOM 2282 N N . VAL A 1 309 ? 17.443 10.905 -24.230 1.00 84.19 309 VAL A N 1
ATOM 2283 C CA . VAL A 1 309 ? 16.131 11.335 -23.723 1.00 84.19 309 VAL A CA 1
ATOM 2284 C C . VAL A 1 309 ? 15.946 12.850 -23.817 1.00 84.19 309 VAL A C 1
ATOM 2286 O O . VAL A 1 309 ? 14.848 13.309 -24.107 1.00 84.19 309 VAL A O 1
ATOM 2289 N N . ALA A 1 310 ? 17.005 13.635 -23.611 1.00 82.12 310 ALA A N 1
ATOM 2290 C CA . ALA A 1 310 ? 16.950 15.089 -23.751 1.00 82.12 310 ALA A CA 1
ATOM 2291 C C . ALA A 1 310 ? 16.769 15.542 -25.212 1.00 82.12 310 ALA A C 1
ATOM 2293 O O . ALA A 1 310 ? 16.019 16.483 -25.465 1.00 82.12 310 ALA A O 1
ATOM 2294 N N . ASP A 1 311 ? 17.436 14.882 -26.166 1.00 81.44 311 ASP A N 1
ATOM 2295 C CA . ASP A 1 311 ? 17.243 15.124 -27.602 1.00 81.44 311 ASP A CA 1
ATOM 2296 C C . ASP A 1 311 ? 15.804 14.759 -28.004 1.00 81.44 311 ASP A C 1
ATOM 2298 O O . ASP A 1 311 ? 15.138 15.549 -28.673 1.00 81.44 311 ASP A O 1
ATOM 2302 N N . LEU A 1 312 ? 15.296 13.619 -27.519 1.00 81.88 312 LEU A N 1
ATOM 2303 C CA . LEU A 1 312 ? 13.913 13.199 -27.736 1.00 81.88 312 LEU A CA 1
ATOM 2304 C C . LEU A 1 312 ? 12.909 14.212 -27.168 1.00 81.88 312 LEU A C 1
ATOM 2306 O O . LEU A 1 312 ? 12.010 14.637 -27.882 1.00 81.88 312 LEU A O 1
ATOM 2310 N N . GLU A 1 313 ? 13.090 14.657 -25.920 1.00 84.12 313 GLU A N 1
ATOM 2311 C CA . GLU A 1 313 ? 12.237 15.673 -25.287 1.00 84.12 313 GLU A CA 1
ATOM 2312 C C . GLU A 1 313 ? 12.196 16.980 -26.084 1.00 84.12 313 GLU A C 1
ATOM 2314 O O . GLU A 1 313 ? 11.153 17.627 -26.185 1.00 84.12 313 GLU A O 1
ATOM 2319 N N . TRP A 1 314 ? 13.345 17.397 -26.618 1.00 80.81 314 TRP A N 1
ATOM 2320 C CA . TRP A 1 314 ? 13.444 18.593 -27.442 1.00 80.81 314 TRP A CA 1
ATOM 2321 C C . TRP A 1 314 ? 12.670 18.421 -28.752 1.00 80.81 314 TRP A C 1
ATOM 2323 O O . TRP A 1 314 ? 11.869 19.285 -29.113 1.00 80.81 314 TRP A O 1
ATOM 2333 N N . TRP A 1 315 ? 12.878 17.307 -29.451 1.00 80.00 315 TRP A N 1
ATOM 2334 C CA . TRP A 1 315 ? 12.262 17.046 -30.749 1.00 80.00 315 TRP A CA 1
ATOM 2335 C C . TRP A 1 315 ? 10.745 16.890 -30.676 1.00 80.00 315 TRP A C 1
ATOM 2337 O O . TRP A 1 315 ? 10.054 17.535 -31.463 1.00 80.00 315 TRP A O 1
ATOM 2347 N N . THR A 1 316 ? 10.218 16.185 -29.672 1.00 76.50 316 THR A N 1
ATOM 2348 C CA . THR A 1 316 ? 8.762 16.006 -29.494 1.00 76.50 316 THR A CA 1
ATOM 2349 C C . THR A 1 316 ? 8.045 17.267 -28.993 1.00 76.50 316 THR A C 1
ATOM 2351 O O . THR A 1 316 ? 6.820 17.310 -28.914 1.00 76.50 316 THR A O 1
ATOM 2354 N N . ARG A 1 317 ? 8.781 18.336 -28.647 1.00 79.62 317 ARG A N 1
ATOM 2355 C CA . ARG A 1 317 ? 8.220 19.627 -28.194 1.00 79.62 317 ARG A CA 1
ATOM 2356 C C . ARG A 1 317 ? 8.422 20.779 -29.175 1.00 79.62 317 ARG A C 1
ATOM 2358 O O . ARG A 1 317 ? 8.435 21.943 -28.770 1.00 79.62 317 ARG A O 1
ATOM 2365 N N . GLY A 1 318 ? 8.572 20.466 -30.458 1.00 74.94 318 GLY A N 1
ATOM 2366 C CA . GLY A 1 318 ? 8.723 21.465 -31.521 1.00 74.94 318 GLY A CA 1
ATOM 2367 C C . GLY A 1 318 ? 10.172 21.874 -31.783 1.00 74.94 318 GLY A C 1
ATOM 2368 O O . GLY A 1 318 ? 10.429 22.880 -32.439 1.00 74.94 318 GLY A O 1
ATOM 2369 N N . GLY A 1 319 ? 11.131 21.101 -31.273 1.00 72.25 319 GLY A N 1
ATOM 2370 C CA . GLY A 1 319 ? 12.544 21.218 -31.616 1.00 72.25 319 GLY A CA 1
ATOM 2371 C C . GLY A 1 319 ? 12.921 20.612 -32.971 1.00 72.25 319 GLY A C 1
ATOM 2372 O O . GLY A 1 319 ? 14.072 20.736 -33.398 1.00 72.25 319 GLY A O 1
ATOM 2373 N N . SER A 1 320 ? 11.967 19.943 -33.618 1.00 79.12 320 SER A N 1
ATOM 2374 C CA . SER A 1 320 ? 12.028 19.403 -34.975 1.00 79.12 320 SER A CA 1
ATOM 2375 C C . SER A 1 320 ? 10.627 19.321 -35.581 1.00 79.12 320 SER A C 1
ATOM 2377 O O . SER A 1 320 ? 9.640 19.413 -34.858 1.00 79.12 320 SER A O 1
ATOM 2379 N N . GLU A 1 321 ? 10.561 19.067 -36.887 1.00 79.88 321 GLU A N 1
ATOM 2380 C CA . GLU A 1 321 ? 9.325 18.722 -37.610 1.00 79.88 321 GLU A CA 1
ATOM 2381 C C . GLU A 1 321 ? 9.121 17.199 -37.728 1.00 79.88 321 GLU A C 1
ATOM 2383 O O . GLU A 1 321 ? 8.227 16.739 -38.432 1.00 79.88 321 GLU A O 1
ATOM 2388 N N . TYR A 1 322 ? 9.967 16.401 -37.066 1.00 80.75 322 TYR A N 1
ATOM 2389 C CA . TYR A 1 322 ? 9.846 14.948 -37.089 1.00 80.75 322 TYR A CA 1
ATOM 2390 C C . TYR A 1 322 ? 8.580 14.492 -36.355 1.00 80.75 322 TYR A C 1
ATOM 2392 O O . TYR A 1 322 ? 8.324 14.974 -35.250 1.00 80.75 322 TYR A O 1
ATOM 2400 N N . PRO A 1 323 ? 7.850 13.514 -36.913 1.00 81.38 323 PRO A N 1
ATOM 2401 C CA . PRO A 1 323 ? 6.939 12.679 -36.142 1.00 81.38 323 PRO A CA 1
ATOM 2402 C C . PRO A 1 323 ? 7.646 12.042 -34.929 1.00 81.38 323 PRO A C 1
ATOM 2404 O O . PRO A 1 323 ? 8.855 11.792 -34.972 1.00 81.38 323 PRO A O 1
ATOM 2407 N N . ASP A 1 324 ? 6.915 11.797 -33.838 1.00 77.94 324 ASP A N 1
ATOM 2408 C CA . ASP A 1 324 ? 7.493 11.362 -32.555 1.00 77.94 324 ASP A CA 1
ATOM 2409 C C . ASP A 1 324 ? 8.260 10.021 -32.647 1.00 77.94 324 ASP A C 1
ATOM 2411 O O . ASP A 1 324 ? 9.304 9.847 -32.011 1.00 77.94 324 ASP A O 1
ATOM 2415 N N . ASP A 1 325 ? 7.781 9.089 -33.470 1.00 74.50 325 ASP A N 1
ATOM 2416 C CA . ASP A 1 325 ? 8.410 7.796 -33.780 1.00 74.50 325 ASP A CA 1
ATOM 2417 C C . ASP A 1 325 ? 9.750 7.966 -34.521 1.00 74.50 325 ASP A C 1
ATOM 2419 O O . ASP A 1 325 ? 10.761 7.324 -34.199 1.00 74.50 325 ASP A O 1
ATOM 2423 N N . VAL A 1 326 ? 9.797 8.906 -35.467 1.00 81.94 326 VAL A N 1
ATOM 2424 C CA . VAL A 1 326 ? 11.019 9.283 -36.185 1.00 81.94 326 VAL A CA 1
ATOM 2425 C C . VAL A 1 326 ? 11.997 9.983 -35.241 1.00 81.94 326 VAL A C 1
ATOM 2427 O O . VAL A 1 326 ? 13.187 9.655 -35.239 1.00 81.94 326 VAL A O 1
ATOM 2430 N N . ALA A 1 327 ? 11.518 10.904 -34.399 1.00 83.12 327 ALA A N 1
ATOM 2431 C CA . ALA A 1 327 ? 12.334 11.601 -33.406 1.00 83.12 327 ALA A CA 1
ATOM 2432 C C . ALA A 1 327 ? 13.010 10.617 -32.439 1.00 83.12 327 ALA A C 1
ATOM 2434 O O . ALA A 1 327 ? 14.214 10.715 -32.190 1.00 83.12 327 ALA A O 1
ATOM 2435 N N . LEU A 1 328 ? 12.270 9.621 -31.949 1.00 77.56 328 LEU A N 1
ATOM 2436 C CA . LEU A 1 328 ? 12.815 8.541 -31.132 1.00 77.56 328 LEU A CA 1
ATOM 2437 C C . LEU A 1 328 ? 13.869 7.730 -31.880 1.00 77.56 328 LEU A C 1
ATOM 2439 O O . LEU A 1 328 ? 14.972 7.532 -31.364 1.00 77.56 328 LEU A O 1
ATOM 2443 N N . THR A 1 329 ? 13.540 7.255 -33.079 1.00 81.38 329 THR A N 1
ATOM 2444 C CA . THR A 1 329 ? 14.450 6.432 -33.882 1.00 81.38 329 THR A CA 1
ATOM 2445 C C . THR A 1 329 ? 15.778 7.150 -34.098 1.00 81.38 329 THR A C 1
ATOM 2447 O O . THR A 1 329 ? 16.851 6.567 -33.917 1.00 81.38 329 THR A O 1
ATOM 2450 N N . LEU A 1 330 ? 15.718 8.442 -34.426 1.00 83.56 330 LEU A N 1
ATOM 2451 C CA . LEU A 1 330 ? 16.896 9.288 -34.574 1.00 83.56 330 LEU A CA 1
ATOM 2452 C C . LEU A 1 330 ? 17.639 9.471 -33.248 1.00 83.56 330 LEU A C 1
ATOM 2454 O O . LEU A 1 330 ? 18.868 9.460 -33.250 1.00 83.56 330 LEU A O 1
ATOM 2458 N N . ALA A 1 331 ? 16.929 9.607 -32.126 1.00 82.12 331 ALA A N 1
ATOM 2459 C CA . ALA A 1 331 ? 17.537 9.868 -30.825 1.00 82.12 331 ALA A CA 1
ATOM 2460 C C . ALA A 1 331 ? 18.353 8.663 -30.354 1.00 82.12 331 ALA A C 1
ATOM 2462 O O . ALA A 1 331 ? 19.500 8.827 -29.940 1.00 82.12 331 ALA A O 1
ATOM 2463 N N . VAL A 1 332 ? 17.799 7.451 -30.465 1.00 79.81 332 VAL A N 1
ATOM 2464 C CA . VAL A 1 332 ? 18.478 6.237 -29.989 1.00 79.81 332 VAL A CA 1
ATOM 2465 C C . VAL A 1 332 ? 19.585 5.777 -30.943 1.00 79.81 332 VAL A C 1
ATOM 2467 O O . VAL A 1 332 ? 20.606 5.256 -30.499 1.00 79.81 332 VAL A O 1
ATOM 2470 N N . ARG A 1 333 ? 19.435 5.996 -32.257 1.00 81.94 333 ARG A N 1
ATOM 2471 C CA . ARG A 1 333 ? 20.477 5.648 -33.242 1.00 81.94 333 ARG A CA 1
ATOM 2472 C C . ARG A 1 333 ? 21.632 6.634 -33.289 1.00 81.94 333 ARG A C 1
ATOM 2474 O O . ARG A 1 333 ? 22.677 6.320 -33.863 1.00 81.94 333 ARG A O 1
ATOM 2481 N N . ARG A 1 334 ? 21.463 7.832 -32.729 1.00 70.12 334 ARG A N 1
ATOM 2482 C CA . ARG A 1 334 ? 22.516 8.837 -32.746 1.00 70.12 334 ARG A CA 1
ATOM 2483 C C . ARG A 1 334 ? 23.719 8.306 -31.962 1.00 70.12 334 ARG A C 1
ATOM 2485 O O . ARG A 1 334 ? 23.580 7.995 -30.778 1.00 70.12 334 ARG A O 1
ATOM 2492 N N . PRO A 1 335 ? 24.919 8.236 -32.567 1.00 58.69 335 PRO A N 1
ATOM 2493 C CA . PRO A 1 335 ? 26.110 7.924 -31.796 1.00 58.69 335 PRO A CA 1
ATOM 2494 C C . PRO A 1 335 ? 26.228 8.968 -30.681 1.00 58.69 335 PRO A C 1
ATOM 2496 O O . PRO A 1 335 ? 25.965 10.149 -30.947 1.00 58.69 335 PRO A O 1
ATOM 2499 N N . PRO A 1 336 ? 26.604 8.578 -29.447 1.00 54.81 336 PRO A N 1
ATOM 2500 C CA . PRO A 1 336 ? 26.741 9.523 -28.352 1.00 54.81 336 PRO A CA 1
ATOM 2501 C C . PRO A 1 336 ? 27.667 10.632 -28.830 1.00 54.81 336 PRO A C 1
ATOM 2503 O O . PRO A 1 336 ? 28.842 10.389 -29.121 1.00 54.81 336 PRO A O 1
ATOM 2506 N N . ALA A 1 337 ? 27.109 11.831 -29.014 1.00 46.97 337 ALA A N 1
ATOM 2507 C CA . ALA A 1 337 ? 27.850 12.918 -29.619 1.00 46.97 337 ALA A CA 1
ATOM 2508 C C . ALA A 1 337 ? 29.149 13.089 -28.827 1.00 46.97 337 ALA A C 1
ATOM 2510 O O . ALA A 1 337 ? 29.113 13.177 -27.594 1.00 46.97 337 ALA A O 1
ATOM 2511 N N . ARG A 1 338 ? 30.299 13.148 -29.517 1.00 41.41 338 ARG A N 1
ATOM 2512 C CA . ARG A 1 338 ? 31.540 13.647 -28.914 1.00 41.41 338 ARG A CA 1
ATOM 2513 C C . ARG A 1 338 ? 31.283 15.095 -28.512 1.00 41.41 338 ARG A C 1
ATOM 2515 O O . ARG A 1 338 ? 31.473 16.019 -29.284 1.00 41.41 338 ARG A O 1
ATOM 2522 N N . PHE A 1 339 ? 30.768 15.252 -27.301 1.00 41.34 339 PHE A N 1
ATOM 2523 C CA . PHE A 1 339 ? 30.680 16.462 -26.514 1.00 41.34 339 PHE A CA 1
ATOM 2524 C C . PHE A 1 339 ? 30.422 17.765 -27.301 1.00 41.34 339 PHE A C 1
ATOM 2526 O O . PHE A 1 339 ? 31.343 18.533 -27.564 1.00 41.34 339 PHE A O 1
ATOM 2533 N N . THR A 1 340 ? 29.155 18.163 -27.452 1.00 35.41 340 THR A N 1
ATOM 2534 C CA . THR A 1 340 ? 28.841 19.583 -27.215 1.00 35.41 340 THR A CA 1
ATOM 2535 C C . THR A 1 340 ? 28.532 19.736 -25.721 1.00 35.41 340 THR A C 1
ATOM 2537 O O . THR A 1 340 ? 27.433 19.489 -25.243 1.00 35.41 340 THR A O 1
ATOM 2540 N N . ARG A 1 341 ? 29.574 20.083 -24.947 1.00 33.31 341 ARG A N 1
ATOM 2541 C CA . ARG A 1 341 ? 29.706 20.168 -23.463 1.00 33.31 341 ARG A CA 1
ATOM 2542 C C . ARG A 1 341 ? 28.620 20.891 -22.645 1.00 33.31 341 ARG A C 1
ATOM 2544 O O . ARG A 1 341 ? 28.854 21.140 -21.464 1.00 33.31 341 ARG A O 1
ATOM 2551 N N . ARG A 1 342 ? 27.454 21.245 -23.186 1.00 35.66 342 ARG A N 1
ATOM 2552 C CA . ARG A 1 342 ? 26.520 22.175 -22.528 1.00 35.66 342 ARG A CA 1
ATOM 2553 C C . ARG A 1 342 ? 25.146 21.627 -22.132 1.00 35.66 342 ARG A C 1
ATOM 2555 O O . ARG A 1 342 ? 24.584 22.213 -21.213 1.00 35.66 342 ARG A O 1
ATOM 2562 N N . ALA A 1 343 ? 24.622 20.558 -22.736 1.00 35.03 343 ALA A N 1
ATOM 2563 C CA . ALA A 1 343 ? 23.282 20.045 -22.396 1.00 35.03 343 ALA A CA 1
ATOM 2564 C C . ALA A 1 343 ? 23.305 19.080 -21.193 1.00 35.03 343 ALA A C 1
ATOM 2566 O O . ALA A 1 343 ? 22.667 19.340 -20.177 1.00 35.03 343 ALA A O 1
ATOM 2567 N N . ALA A 1 344 ? 24.167 18.058 -21.227 1.00 31.97 344 ALA A N 1
ATOM 2568 C CA . ALA A 1 344 ? 24.314 17.081 -20.139 1.00 31.97 344 ALA A CA 1
ATOM 2569 C C . ALA A 1 344 ? 24.722 17.706 -18.787 1.00 31.97 344 ALA A C 1
ATOM 2571 O O . ALA A 1 344 ? 24.295 17.256 -17.728 1.00 31.97 344 ALA A O 1
ATOM 2572 N N . ARG A 1 345 ? 25.514 18.791 -18.803 1.00 34.62 345 ARG A N 1
ATOM 2573 C CA . ARG A 1 345 ? 25.914 19.509 -17.576 1.00 34.62 345 ARG A CA 1
ATOM 2574 C C . ARG A 1 345 ? 24.743 20.168 -16.836 1.00 34.62 345 ARG A C 1
ATOM 2576 O O . ARG A 1 345 ? 24.926 20.484 -15.669 1.00 34.62 345 ARG A O 1
ATOM 2583 N N . VAL A 1 346 ? 23.602 20.391 -17.492 1.00 38.94 346 VAL A N 1
ATOM 2584 C CA . VAL A 1 346 ? 22.396 20.984 -16.882 1.00 38.94 346 VAL A CA 1
ATOM 2585 C C . VAL A 1 346 ? 21.489 19.903 -16.299 1.00 38.94 346 VAL A C 1
ATOM 2587 O O . VAL A 1 346 ? 20.927 20.095 -15.232 1.00 38.94 346 VAL A O 1
ATOM 2590 N N . PHE A 1 347 ? 21.401 18.739 -16.945 1.00 36.88 347 PHE A N 1
ATOM 2591 C CA . PHE A 1 347 ? 20.563 17.637 -16.464 1.00 36.88 347 PHE A CA 1
ATOM 2592 C C . PHE A 1 347 ? 21.167 16.898 -15.252 1.00 36.88 347 PHE A C 1
ATOM 2594 O O . PHE A 1 347 ? 20.435 16.322 -14.455 1.00 36.88 347 PHE A O 1
ATOM 2601 N N . LEU A 1 348 ? 22.500 16.919 -15.099 1.00 36.94 348 LEU A N 1
ATOM 2602 C CA . LEU A 1 348 ? 23.235 16.066 -14.147 1.00 36.94 348 LEU A CA 1
ATOM 2603 C C . LEU A 1 348 ? 23.982 16.832 -13.040 1.00 36.94 348 LEU A C 1
ATOM 2605 O O . LEU A 1 348 ? 24.701 16.220 -12.257 1.00 36.94 348 LEU A O 1
ATOM 2609 N N . ARG A 1 349 ? 23.850 18.164 -12.961 1.00 34.12 349 ARG A N 1
ATOM 2610 C CA . ARG A 1 349 ? 24.363 18.957 -11.830 1.00 34.12 349 ARG A CA 1
ATOM 2611 C C . ARG A 1 349 ? 23.212 19.554 -11.026 1.00 34.12 349 ARG A C 1
ATOM 2613 O O . ARG A 1 349 ? 22.829 20.696 -11.239 1.00 34.12 349 ARG A O 1
ATOM 2620 N N . ALA A 1 350 ? 22.750 18.812 -10.032 1.00 32.50 350 ALA A N 1
ATOM 2621 C CA . ALA A 1 350 ? 22.627 19.391 -8.697 1.00 32.50 350 ALA A CA 1
ATOM 2622 C C . ALA A 1 350 ? 23.872 18.905 -7.934 1.00 32.50 350 ALA A C 1
ATOM 2624 O O . ALA A 1 350 ? 24.173 17.713 -8.022 1.00 32.50 350 ALA A O 1
ATOM 2625 N N . PRO A 1 351 ? 24.649 19.794 -7.282 1.00 41.59 351 PRO A N 1
ATOM 2626 C CA . PRO A 1 351 ? 24.149 20.417 -6.057 1.00 41.59 351 PRO A CA 1
ATOM 2627 C C . PRO A 1 351 ? 24.606 21.878 -5.802 1.00 41.59 351 PRO A C 1
ATOM 2629 O O . PRO A 1 351 ? 25.453 22.421 -6.509 1.00 41.59 351 PRO A O 1
ATOM 2632 N N . LEU A 1 352 ? 24.048 22.433 -4.714 1.00 30.12 352 LEU A N 1
ATOM 2633 C CA . LEU A 1 352 ? 24.449 23.614 -3.926 1.00 30.12 352 LEU A CA 1
ATOM 2634 C C . LEU A 1 352 ? 24.113 25.014 -4.473 1.00 30.12 352 LEU A C 1
ATOM 2636 O O . LEU A 1 352 ? 24.928 25.670 -5.111 1.00 30.12 352 LEU A O 1
ATOM 2640 N N . PHE A 1 353 ? 22.955 25.525 -4.048 1.00 24.25 353 PHE A N 1
ATOM 2641 C CA . PHE A 1 353 ? 22.881 26.855 -3.435 1.00 24.25 353 PHE A CA 1
ATOM 2642 C C . PHE A 1 353 ? 21.999 26.768 -2.183 1.00 24.25 353 PHE A C 1
ATOM 2644 O O . PHE A 1 353 ? 20.778 26.661 -2.276 1.00 24.25 353 PHE A O 1
ATOM 2651 N N . GLU A 1 354 ? 22.621 26.816 -1.004 1.00 24.11 354 GLU A N 1
ATOM 2652 C CA . GLU A 1 354 ? 21.950 27.296 0.203 1.00 24.11 354 GLU A CA 1
ATOM 2653 C C . GLU A 1 354 ? 21.779 28.809 0.054 1.00 24.11 354 GLU A C 1
ATOM 2655 O O . GLU A 1 354 ? 22.695 29.584 0.306 1.00 24.11 354 GLU A O 1
ATOM 2660 N N . CYS A 1 355 ? 20.611 29.237 -0.406 1.00 26.72 355 CYS A N 1
ATOM 2661 C CA . CYS A 1 355 ? 20.130 30.597 -0.206 1.00 26.72 355 CYS A CA 1
ATOM 2662 C C . CYS A 1 355 ? 18.644 30.497 0.123 1.00 26.72 355 CYS A C 1
ATOM 2664 O O . CYS A 1 355 ? 17.809 30.250 -0.746 1.00 26.72 355 CYS A O 1
ATOM 2666 N N . SER A 1 356 ? 18.318 30.651 1.402 1.00 25.53 356 SER A N 1
ATOM 2667 C CA . SER A 1 356 ? 16.949 30.803 1.873 1.00 25.53 356 SER A CA 1
ATOM 2668 C C . SER A 1 356 ? 16.411 32.160 1.411 1.00 25.53 356 SER A C 1
ATOM 2670 O O . SER A 1 356 ? 16.910 33.212 1.802 1.00 25.53 356 SER A O 1
ATOM 2672 N N . ALA A 1 357 ? 15.375 32.153 0.572 1.00 27.56 357 ALA A N 1
ATOM 2673 C CA . ALA A 1 357 ? 14.584 33.345 0.285 1.00 27.56 357 ALA A CA 1
ATOM 2674 C C . ALA A 1 357 ? 13.163 33.139 0.835 1.00 27.56 357 ALA A C 1
ATOM 2676 O O . ALA A 1 357 ? 12.553 32.104 0.557 1.00 27.56 357 ALA A O 1
ATOM 2677 N N . PRO A 1 358 ? 12.613 34.082 1.622 1.00 28.22 358 PRO A N 1
ATOM 2678 C CA . PRO A 1 358 ? 11.253 33.967 2.129 1.00 28.22 358 PRO A CA 1
ATOM 2679 C C . PRO A 1 358 ? 10.235 34.021 0.979 1.00 28.22 358 PRO A C 1
ATOM 2681 O O . PRO A 1 358 ? 10.442 34.684 -0.033 1.00 28.22 358 PRO A O 1
ATOM 2684 N N . PHE A 1 359 ? 9.122 33.319 1.184 1.00 30.70 359 PHE A N 1
ATOM 2685 C CA . PHE A 1 359 ? 8.075 32.859 0.258 1.00 30.70 359 PHE A CA 1
ATOM 2686 C C . PHE A 1 359 ? 7.409 33.851 -0.735 1.00 30.70 359 PHE A C 1
ATOM 2688 O O . PHE A 1 359 ? 6.347 33.535 -1.269 1.00 30.70 359 PHE A O 1
ATOM 2695 N N . ARG A 1 360 ? 7.939 35.054 -1.007 1.00 29.06 360 ARG A N 1
ATOM 2696 C CA . ARG A 1 360 ? 7.259 36.074 -1.839 1.00 29.06 360 ARG A CA 1
ATOM 2697 C C . ARG A 1 360 ? 8.191 36.972 -2.668 1.00 29.06 360 ARG A C 1
ATOM 2699 O O . ARG A 1 360 ? 8.050 38.196 -2.640 1.00 29.06 360 ARG A O 1
ATOM 2706 N N . THR A 1 361 ? 9.096 36.396 -3.456 1.00 30.75 361 THR A N 1
ATOM 2707 C CA . THR A 1 361 ? 9.917 37.168 -4.411 1.00 30.75 361 THR A CA 1
ATOM 2708 C C . THR A 1 361 ? 9.288 37.141 -5.806 1.00 30.75 361 THR A C 1
ATOM 2710 O O . THR A 1 361 ? 9.179 36.088 -6.423 1.00 30.75 361 THR A O 1
ATOM 2713 N N . ALA A 1 362 ? 8.870 38.304 -6.313 1.00 29.61 362 ALA A N 1
ATOM 2714 C CA . ALA A 1 362 ? 8.446 38.476 -7.703 1.00 29.61 362 ALA A CA 1
ATOM 2715 C C . ALA A 1 362 ? 9.619 39.052 -8.508 1.00 29.61 362 ALA A C 1
ATOM 2717 O O . ALA A 1 362 ? 10.094 40.145 -8.198 1.00 29.61 362 ALA A O 1
ATOM 2718 N N . LEU A 1 363 ? 10.084 38.318 -9.519 1.00 30.52 363 LEU A N 1
ATOM 2719 C CA . LEU A 1 363 ? 11.163 38.746 -10.406 1.00 30.52 363 LEU A CA 1
ATOM 2720 C C . LEU A 1 363 ? 10.593 39.682 -11.487 1.00 30.52 363 LEU A C 1
ATOM 2722 O O . LEU A 1 363 ? 9.648 39.312 -12.179 1.00 30.52 363 LEU A O 1
ATOM 2726 N N . SER A 1 364 ? 11.155 40.880 -11.642 1.00 28.91 364 SER A N 1
ATOM 2727 C CA . SER A 1 364 ? 10.822 41.804 -12.734 1.00 28.91 364 SER A CA 1
ATOM 2728 C C . SER A 1 364 ? 12.112 42.275 -13.396 1.00 28.91 364 SER A C 1
ATOM 2730 O O . SER A 1 364 ? 13.027 42.723 -12.708 1.00 28.91 364 SER A O 1
ATOM 2732 N N . ILE A 1 365 ? 12.201 42.141 -14.719 1.00 32.75 365 ILE A N 1
ATOM 2733 C CA . ILE A 1 365 ? 13.347 42.568 -15.532 1.00 32.75 365 ILE A CA 1
ATOM 2734 C C . ILE A 1 365 ? 12.906 43.819 -16.289 1.00 32.75 365 ILE A C 1
ATOM 2736 O O . ILE A 1 365 ? 11.922 43.753 -17.023 1.00 32.75 365 ILE A O 1
ATOM 2740 N N . ARG A 1 366 ? 13.601 44.949 -16.095 1.00 29.06 366 ARG A N 1
ATOM 2741 C CA . ARG A 1 366 ? 13.158 46.250 -16.626 1.00 29.06 366 ARG A CA 1
ATOM 2742 C C . ARG A 1 366 ? 13.988 46.836 -17.766 1.00 29.06 366 ARG A C 1
ATOM 2744 O O . ARG A 1 366 ? 13.398 47.579 -18.534 1.00 29.06 366 ARG A O 1
ATOM 2751 N N . ASP A 1 367 ? 15.275 46.515 -17.928 1.00 27.47 367 ASP A N 1
ATOM 2752 C CA . ASP A 1 367 ? 16.035 47.041 -19.076 1.00 27.47 367 ASP A CA 1
ATOM 2753 C C . ASP A 1 367 ? 17.358 46.301 -19.359 1.00 27.47 367 ASP A C 1
ATOM 2755 O O . ASP A 1 367 ? 17.910 45.627 -18.486 1.00 27.47 367 ASP A O 1
ATOM 2759 N N . SER A 1 368 ? 17.881 46.441 -20.580 1.00 31.00 368 SER A N 1
ATOM 2760 C CA . SER A 1 368 ? 19.175 45.907 -21.014 1.00 31.00 368 SER A CA 1
ATOM 2761 C C . SER A 1 368 ? 19.951 46.932 -21.846 1.00 31.00 368 SER A C 1
ATOM 2763 O O . SER A 1 368 ? 19.717 47.054 -23.048 1.00 31.00 368 SER A O 1
ATOM 2765 N N . SER A 1 369 ? 20.925 47.616 -21.240 1.00 29.06 369 SER A N 1
ATOM 2766 C CA . SER A 1 369 ? 21.813 48.559 -21.934 1.00 29.06 369 SER A CA 1
ATOM 2767 C C . SER A 1 369 ? 23.292 48.153 -21.847 1.00 29.06 369 SER A C 1
ATOM 2769 O O . SER A 1 369 ? 23.712 47.339 -21.020 1.00 29.06 369 SER A O 1
ATOM 2771 N N . CYS A 1 370 ? 24.082 48.645 -22.804 1.00 32.81 370 CYS A N 1
ATOM 2772 C CA . CYS A 1 370 ? 25.460 48.230 -23.053 1.00 32.81 370 CYS A CA 1
ATOM 2773 C C . CYS A 1 370 ? 26.465 49.210 -22.437 1.00 32.81 370 CYS A C 1
ATOM 2775 O O . CYS A 1 370 ? 26.411 50.395 -22.726 1.00 32.81 370 CYS A O 1
ATOM 2777 N N . ARG A 1 371 ? 27.441 48.651 -21.705 1.00 29.80 371 ARG A N 1
ATOM 2778 C CA . ARG A 1 371 ? 28.650 49.293 -21.146 1.00 29.80 371 ARG A CA 1
ATOM 2779 C C . ARG A 1 371 ? 28.407 50.441 -20.153 1.00 29.80 371 ARG A C 1
ATOM 2781 O O . ARG A 1 371 ? 28.257 51.584 -20.550 1.00 29.80 371 ARG A O 1
ATOM 2788 N N . CYS A 1 372 ? 28.630 50.147 -18.872 1.00 28.80 372 CYS A N 1
ATOM 2789 C CA . CYS A 1 372 ? 29.194 51.109 -17.922 1.00 28.80 372 CYS A CA 1
ATOM 2790 C C . CYS A 1 372 ? 30.322 50.429 -17.134 1.00 28.80 372 CYS A C 1
ATOM 2792 O O . CYS A 1 372 ? 30.178 49.299 -16.662 1.00 28.80 372 CYS A O 1
ATOM 2794 N N . SER A 1 373 ? 31.463 51.104 -17.031 1.00 31.30 373 SER A N 1
ATOM 2795 C CA . SER A 1 373 ? 32.563 50.785 -16.125 1.00 31.30 373 SER A CA 1
ATOM 2796 C C . SER A 1 373 ? 32.449 51.690 -14.901 1.00 31.30 373 SER A C 1
ATOM 2798 O O . SER A 1 373 ? 33.105 52.722 -14.827 1.00 31.30 373 SER A O 1
ATOM 2800 N N . SER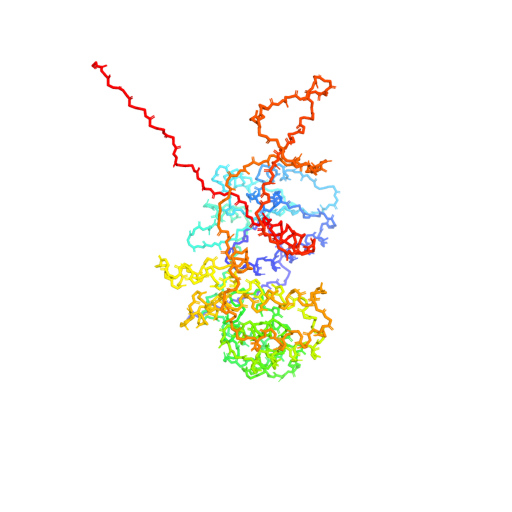 A 1 374 ? 31.585 51.328 -13.961 1.00 29.92 374 SER A N 1
ATOM 2801 C CA . SER A 1 374 ? 31.578 51.901 -12.614 1.00 29.92 374 SER A CA 1
ATOM 2802 C C . SER A 1 374 ? 30.989 50.885 -11.636 1.00 29.92 374 SER A C 1
ATOM 2804 O O . SER A 1 374 ? 30.101 50.107 -11.986 1.00 29.92 374 SER A O 1
ATOM 2806 N N . ALA A 1 375 ? 31.542 50.838 -10.424 1.00 29.94 375 ALA A N 1
ATOM 2807 C CA . ALA A 1 375 ? 31.007 50.030 -9.336 1.00 29.94 375 ALA A CA 1
ATOM 2808 C C . ALA A 1 375 ? 29.716 50.685 -8.831 1.00 29.94 375 ALA A C 1
ATOM 2810 O O . ALA A 1 375 ? 29.733 51.839 -8.412 1.00 29.94 375 ALA A O 1
ATOM 2811 N N . THR A 1 376 ? 28.595 49.969 -8.899 1.00 30.09 376 THR A N 1
ATOM 2812 C CA . THR A 1 376 ? 27.313 50.462 -8.385 1.00 30.09 376 THR A CA 1
ATOM 2813 C C . THR A 1 376 ? 27.192 50.090 -6.908 1.00 30.09 376 THR A C 1
ATOM 2815 O O . THR A 1 376 ? 27.205 48.911 -6.555 1.00 30.09 376 THR A O 1
ATOM 2818 N N . VAL A 1 377 ? 27.100 51.104 -6.050 1.00 30.73 377 VAL A N 1
ATOM 2819 C CA . VAL A 1 377 ? 26.687 50.986 -4.643 1.00 30.73 377 VAL A CA 1
ATOM 2820 C C . VAL A 1 377 ? 25.195 50.610 -4.618 1.00 30.73 377 VAL A C 1
ATOM 2822 O O . VAL A 1 377 ? 24.460 51.049 -5.504 1.00 30.73 377 VAL A O 1
ATOM 2825 N N . PRO A 1 378 ? 24.710 49.792 -3.666 1.00 31.19 378 PRO A N 1
ATOM 2826 C CA . PRO A 1 378 ? 23.281 49.531 -3.534 1.00 31.19 378 PRO A CA 1
ATOM 2827 C C . PRO A 1 378 ? 22.536 50.830 -3.198 1.00 31.19 378 PRO A C 1
ATOM 2829 O O . PRO A 1 378 ? 22.642 51.338 -2.086 1.00 31.19 378 PRO A O 1
ATOM 2832 N N . GLU A 1 379 ? 21.766 51.360 -4.146 1.00 32.62 379 GLU A N 1
ATOM 2833 C CA . GLU A 1 379 ? 20.785 52.411 -3.866 1.00 32.62 379 GLU A CA 1
ATOM 2834 C C . GLU A 1 379 ? 19.498 51.783 -3.322 1.00 32.62 379 GLU A C 1
ATOM 2836 O O . GLU A 1 379 ? 18.851 50.948 -3.963 1.00 32.62 379 GLU A O 1
ATOM 2841 N N . SER A 1 380 ? 19.113 52.192 -2.114 1.00 34.69 380 SER A N 1
ATOM 2842 C CA . SER A 1 380 ? 17.751 52.015 -1.623 1.00 34.69 380 SER A CA 1
ATOM 2843 C C . SER A 1 380 ? 16.852 53.047 -2.301 1.00 34.69 380 SER A C 1
ATOM 2845 O O . SER A 1 380 ? 17.140 54.237 -2.227 1.00 34.69 380 SER A O 1
ATOM 2847 N N . LEU A 1 381 ? 15.753 52.610 -2.918 1.00 35.09 381 LEU A N 1
ATOM 2848 C CA . LEU A 1 381 ? 14.699 53.524 -3.371 1.00 35.09 381 LEU A CA 1
ATOM 2849 C C . LEU A 1 381 ? 14.057 54.265 -2.183 1.00 35.09 381 LEU A C 1
ATOM 2851 O O . LEU A 1 381 ? 13.914 53.693 -1.099 1.00 35.09 381 LEU A O 1
ATOM 2855 N N . ASP A 1 382 ? 13.648 55.509 -2.439 1.00 34.69 382 ASP A N 1
ATOM 2856 C CA . ASP A 1 382 ? 13.052 56.446 -1.484 1.00 34.69 382 ASP A CA 1
ATOM 2857 C C . ASP A 1 382 ? 11.881 55.894 -0.648 1.00 34.69 382 ASP A C 1
ATOM 2859 O O . ASP A 1 382 ? 11.107 55.013 -1.033 1.00 34.69 382 ASP A O 1
ATOM 2863 N N . SER A 1 383 ? 11.751 56.494 0.535 1.00 37.16 383 SER A N 1
ATOM 2864 C CA . SER A 1 383 ? 11.052 56.054 1.747 1.00 37.16 383 SER A CA 1
ATOM 2865 C C . SER A 1 383 ? 9.511 56.041 1.730 1.00 37.16 383 SER A C 1
ATOM 2867 O O . SER A 1 383 ? 8.893 55.998 2.793 1.00 37.16 383 SER A O 1
ATOM 2869 N N . THR A 1 384 ? 8.836 56.008 0.578 1.00 37.47 384 THR A N 1
ATOM 2870 C CA . THR A 1 384 ? 7.358 56.137 0.523 1.00 37.47 384 THR A CA 1
ATOM 2871 C C . THR A 1 384 ? 6.556 54.828 0.430 1.00 37.47 384 THR A C 1
ATOM 2873 O O . THR A 1 384 ? 5.330 54.860 0.313 1.00 37.47 384 THR A O 1
ATOM 2876 N N . ALA A 1 385 ? 7.170 53.649 0.588 1.00 32.78 385 ALA A N 1
ATOM 2877 C CA . ALA A 1 385 ? 6.434 52.378 0.660 1.00 32.78 385 ALA A CA 1
ATOM 2878 C C . ALA A 1 385 ? 6.190 51.915 2.114 1.00 32.78 385 ALA A C 1
ATOM 2880 O O . ALA A 1 385 ? 7.117 51.535 2.829 1.00 32.78 385 ALA A O 1
ATOM 2881 N N . ARG A 1 386 ? 4.913 51.895 2.540 1.00 31.92 386 ARG A N 1
ATOM 2882 C CA . ARG A 1 386 ? 4.427 51.399 3.849 1.00 31.92 386 ARG A CA 1
ATOM 2883 C C . ARG A 1 386 ? 5.140 50.113 4.311 1.00 31.92 386 ARG A C 1
ATOM 2885 O O . ARG A 1 386 ? 5.238 49.131 3.573 1.00 31.92 386 ARG A O 1
ATOM 2892 N N . SER A 1 387 ? 5.513 50.087 5.591 1.00 34.75 387 SER A N 1
ATOM 2893 C CA . SER A 1 387 ? 6.396 49.124 6.280 1.00 34.75 387 SER A CA 1
ATOM 2894 C C . SER A 1 387 ? 6.037 47.624 6.230 1.00 34.75 387 SER A C 1
ATOM 2896 O O . SER A 1 387 ? 6.781 46.815 6.779 1.00 34.75 387 SER A O 1
ATOM 2898 N N . ARG A 1 388 ? 4.955 47.201 5.560 1.00 35.72 388 ARG A N 1
ATOM 2899 C CA . ARG A 1 388 ? 4.488 45.796 5.534 1.00 35.72 388 ARG A CA 1
ATOM 2900 C C . ARG A 1 388 ? 4.658 45.051 4.204 1.00 35.72 388 ARG A C 1
ATOM 2902 O O . ARG A 1 388 ? 4.241 43.900 4.107 1.00 35.72 388 ARG A O 1
ATOM 2909 N N . ARG A 1 389 ? 5.291 45.638 3.181 1.00 35.75 389 ARG A N 1
ATOM 2910 C CA . ARG A 1 389 ? 5.667 44.913 1.946 1.00 35.75 389 ARG A CA 1
ATOM 2911 C C . ARG A 1 389 ? 7.032 45.358 1.417 1.00 35.75 389 ARG A C 1
ATOM 2913 O O . ARG A 1 389 ? 7.115 45.968 0.356 1.00 35.75 389 ARG A O 1
ATOM 2920 N N . ARG A 1 390 ? 8.118 45.020 2.119 1.00 29.97 390 ARG A N 1
ATOM 2921 C CA . ARG A 1 390 ? 9.459 45.086 1.513 1.00 29.97 390 ARG A CA 1
ATOM 2922 C C . ARG A 1 390 ? 9.579 43.963 0.481 1.00 29.97 390 ARG A C 1
ATOM 2924 O O . ARG A 1 390 ? 9.810 42.811 0.837 1.00 29.97 390 ARG A O 1
ATOM 2931 N N . LYS A 1 391 ? 9.369 44.283 -0.798 1.00 31.00 391 LYS A N 1
ATOM 2932 C CA . LYS A 1 391 ? 9.825 43.432 -1.901 1.00 31.00 391 LYS A CA 1
ATOM 2933 C C . LYS A 1 391 ? 11.313 43.700 -2.072 1.00 31.00 391 LYS A C 1
ATOM 2935 O O . LYS A 1 391 ? 11.692 44.774 -2.524 1.00 31.00 391 LYS A O 1
ATOM 2940 N N . TRP A 1 392 ? 12.143 42.741 -1.690 1.00 30.02 392 TRP A N 1
ATOM 2941 C CA . TRP A 1 392 ? 13.555 42.760 -2.043 1.00 30.02 392 TRP A CA 1
ATOM 2942 C C . TRP A 1 392 ? 13.655 42.453 -3.538 1.00 30.02 392 TRP A C 1
ATOM 2944 O O . TRP A 1 392 ? 13.297 41.360 -3.975 1.00 30.02 392 TRP A O 1
ATOM 2954 N N . VAL A 1 393 ? 14.061 43.442 -4.332 1.00 30.72 393 VAL A N 1
ATOM 2955 C CA . VAL A 1 393 ? 14.340 43.256 -5.757 1.00 30.72 393 VAL A CA 1
ATOM 2956 C C . VAL A 1 393 ? 15.820 42.936 -5.872 1.00 30.72 393 VAL A C 1
ATOM 2958 O O . VAL A 1 393 ? 16.668 43.779 -5.598 1.00 30.72 393 VAL A O 1
ATOM 2961 N N . LEU A 1 394 ? 16.126 41.692 -6.224 1.00 28.52 394 LEU A N 1
ATOM 2962 C CA . LEU A 1 394 ? 17.494 41.260 -6.462 1.00 28.52 394 LEU A CA 1
ATOM 2963 C C . LEU A 1 394 ? 17.826 41.540 -7.931 1.00 28.52 394 LEU A C 1
ATOM 2965 O O . LEU A 1 394 ? 17.362 40.835 -8.827 1.00 28.52 394 LEU A O 1
ATOM 2969 N N . THR A 1 395 ? 18.586 42.603 -8.181 1.00 30.02 395 THR A N 1
ATOM 2970 C CA . THR A 1 395 ? 18.994 42.996 -9.534 1.00 30.02 395 THR A CA 1
ATOM 2971 C C . THR A 1 395 ? 20.339 42.351 -9.854 1.00 30.02 395 THR A C 1
ATOM 2973 O O . THR A 1 395 ? 21.374 42.772 -9.346 1.00 30.02 395 THR A O 1
ATOM 2976 N N . ALA A 1 396 ? 20.341 41.312 -10.690 1.00 29.64 396 ALA A N 1
ATOM 2977 C CA . ALA A 1 396 ? 21.567 40.675 -11.165 1.00 29.64 396 ALA A CA 1
ATOM 2978 C C . ALA A 1 396 ? 21.920 41.180 -12.574 1.00 29.64 396 ALA A C 1
ATOM 2980 O O . ALA A 1 396 ? 21.193 40.928 -13.535 1.00 29.64 396 ALA A O 1
ATOM 2981 N N . LEU A 1 397 ? 23.055 41.872 -12.714 1.00 25.59 397 LEU A N 1
ATOM 2982 C CA . LEU A 1 397 ? 23.618 42.251 -14.014 1.00 25.59 397 LEU A CA 1
ATOM 2983 C C . LEU A 1 397 ? 24.372 41.065 -14.625 1.00 25.59 397 LEU A C 1
ATOM 2985 O O . LEU A 1 397 ? 25.359 40.583 -14.070 1.00 25.59 397 LEU A O 1
ATOM 2989 N N . TRP A 1 398 ? 23.927 40.601 -15.794 1.00 28.73 398 TRP A N 1
ATOM 2990 C CA . TRP A 1 398 ? 24.519 39.442 -16.464 1.00 28.73 398 TRP A CA 1
ATOM 2991 C C . TRP A 1 398 ? 25.447 39.861 -17.611 1.00 28.73 398 TRP A C 1
ATOM 2993 O O . TRP A 1 398 ? 25.027 40.513 -18.569 1.00 28.73 398 TRP A O 1
ATOM 3003 N N . ARG A 1 399 ? 26.725 39.461 -17.550 1.00 24.91 399 ARG A N 1
ATOM 3004 C CA . ARG A 1 399 ? 27.681 39.683 -18.647 1.00 24.91 399 ARG A CA 1
ATOM 3005 C C . ARG A 1 399 ? 27.462 38.666 -19.771 1.00 24.91 399 ARG A C 1
ATOM 3007 O O . ARG A 1 399 ? 27.579 37.460 -19.565 1.00 24.91 399 ARG A O 1
ATOM 3014 N N . ARG A 1 400 ? 27.239 39.166 -20.993 1.00 27.61 400 ARG A N 1
ATOM 3015 C CA . ARG A 1 400 ? 27.327 38.391 -22.244 1.00 27.61 400 ARG A CA 1
ATOM 3016 C C . ARG A 1 400 ? 28.704 37.719 -22.343 1.00 27.61 400 ARG A C 1
ATOM 3018 O O . ARG A 1 400 ? 29.715 38.404 -22.467 1.00 27.61 400 ARG A O 1
ATOM 3025 N N . ARG A 1 401 ? 28.746 36.387 -22.407 1.00 26.80 401 ARG A N 1
ATOM 3026 C CA . ARG A 1 401 ? 29.825 35.660 -23.094 1.00 26.80 401 ARG A CA 1
ATOM 3027 C C . ARG A 1 401 ? 29.204 34.906 -24.262 1.00 26.80 401 ARG A C 1
ATOM 3029 O O . ARG A 1 401 ? 28.256 34.149 -24.076 1.00 26.80 401 ARG A O 1
ATOM 3036 N N . PHE A 1 402 ? 29.706 35.214 -25.455 1.00 27.53 402 PHE A N 1
ATOM 3037 C CA . PHE A 1 402 ? 29.204 34.804 -26.764 1.00 27.53 402 PHE A CA 1
ATOM 3038 C C . PHE A 1 402 ? 28.627 33.378 -26.811 1.00 27.53 402 PHE A C 1
ATOM 3040 O O . PHE A 1 402 ? 29.245 32.405 -26.377 1.00 27.53 402 PHE A O 1
ATOM 3047 N N . SER A 1 403 ? 27.420 33.275 -27.367 1.00 31.02 403 SER A N 1
ATOM 3048 C CA . SER A 1 403 ? 26.768 32.028 -27.758 1.00 31.02 403 SER A CA 1
ATOM 3049 C C . SER A 1 403 ? 25.652 32.375 -28.745 1.00 31.02 403 SER A C 1
ATOM 3051 O O . SER A 1 403 ? 24.623 32.919 -28.349 1.00 31.02 403 SER A O 1
ATOM 3053 N N . SER A 1 404 ? 25.864 32.090 -30.024 1.00 32.16 404 SER A N 1
ATOM 3054 C CA . SER A 1 404 ? 24.916 32.253 -31.130 1.00 32.16 404 SER A CA 1
ATOM 3055 C C . SER A 1 404 ? 23.752 31.250 -31.038 1.00 32.16 404 SER A C 1
ATOM 3057 O O . SER A 1 404 ? 23.698 30.288 -31.794 1.00 32.16 404 SER A O 1
ATOM 3059 N N . ARG A 1 405 ? 22.822 31.422 -30.085 1.00 40.25 405 ARG A N 1
ATOM 3060 C CA . ARG A 1 405 ? 21.607 30.584 -29.992 1.00 40.25 405 ARG A CA 1
ATOM 3061 C C . ARG A 1 405 ? 20.325 31.382 -29.737 1.00 40.25 405 ARG A C 1
ATOM 3063 O O . ARG A 1 405 ? 20.344 32.435 -29.085 1.00 40.25 405 ARG A O 1
ATOM 3070 N N . SER A 1 406 ? 19.220 30.870 -30.288 1.00 45.91 406 SER A N 1
ATOM 3071 C CA . SER A 1 406 ? 17.902 31.518 -30.347 1.00 45.91 406 SER A CA 1
ATOM 3072 C C . SER A 1 406 ? 17.277 31.728 -28.955 1.00 45.91 406 SER A C 1
ATOM 3074 O O . SER A 1 406 ? 17.754 31.222 -27.936 1.00 45.91 406 SER A O 1
ATOM 3076 N N . ARG A 1 407 ? 16.242 32.574 -28.881 1.00 36.16 407 ARG A N 1
ATOM 3077 C CA . ARG A 1 407 ? 15.538 32.935 -27.632 1.00 36.16 407 ARG A CA 1
ATOM 3078 C C . ARG A 1 407 ? 14.900 31.721 -26.928 1.00 36.16 407 ARG A C 1
ATOM 3080 O O . ARG A 1 407 ? 14.808 31.734 -25.703 1.00 36.16 407 ARG A O 1
ATOM 3087 N N . SER A 1 408 ? 14.545 30.676 -27.670 1.00 44.38 408 SER A N 1
ATOM 3088 C CA . SER A 1 408 ? 13.818 29.489 -27.197 1.00 44.38 408 SER A CA 1
ATOM 3089 C C . SER A 1 408 ? 14.671 28.576 -26.301 1.00 44.38 408 SER A C 1
ATOM 3091 O O . SER A 1 408 ? 14.224 28.174 -25.227 1.00 44.38 408 SER A O 1
ATOM 3093 N N . ASP A 1 409 ? 15.948 28.375 -26.655 1.00 36.22 409 ASP A N 1
ATOM 3094 C CA . ASP A 1 409 ? 16.935 27.598 -25.875 1.00 36.22 409 ASP A CA 1
ATOM 3095 C C . ASP A 1 409 ? 17.161 28.163 -24.463 1.00 36.22 409 ASP A C 1
ATOM 3097 O O . ASP A 1 409 ? 17.516 27.451 -23.520 1.00 36.22 409 ASP A O 1
ATOM 3101 N N . ARG A 1 410 ? 16.974 29.479 -24.307 1.00 41.41 410 ARG A N 1
ATOM 3102 C CA . ARG A 1 410 ? 17.167 30.186 -23.035 1.00 41.41 410 ARG A CA 1
ATOM 3103 C C . ARG A 1 410 ? 15.957 30.074 -22.114 1.00 41.41 410 ARG A C 1
ATOM 3105 O O . ARG A 1 410 ? 16.133 30.047 -20.900 1.00 41.41 410 ARG A O 1
ATOM 3112 N N . TRP A 1 411 ? 14.758 29.973 -22.679 1.00 40.97 411 TRP A N 1
ATOM 3113 C CA . TRP A 1 411 ? 13.513 29.851 -21.921 1.00 40.97 411 TRP A CA 1
ATOM 3114 C C . TRP A 1 411 ? 13.322 28.437 -21.349 1.00 40.97 411 TRP A C 1
ATOM 3116 O O . TRP A 1 411 ? 12.851 28.272 -20.226 1.00 40.97 411 TRP A O 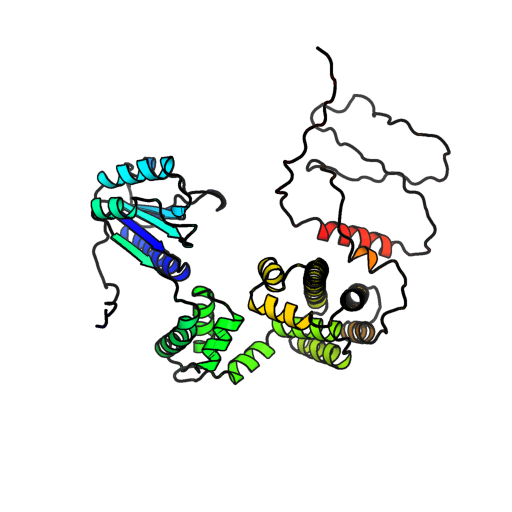1
ATOM 3126 N N . MET A 1 412 ? 13.782 27.414 -22.075 1.00 37.19 412 MET A N 1
ATOM 3127 C CA . MET A 1 412 ? 13.674 26.010 -21.664 1.00 37.19 412 MET A CA 1
ATOM 3128 C C . MET A 1 412 ? 14.577 25.651 -20.474 1.00 37.19 412 MET A C 1
ATOM 3130 O O . MET A 1 412 ? 14.139 24.949 -19.564 1.00 37.19 412 MET A O 1
ATOM 3134 N N . ARG A 1 413 ? 15.795 26.214 -20.407 1.00 40.16 413 ARG A N 1
ATOM 3135 C CA . ARG A 1 413 ? 16.679 26.072 -19.231 1.00 40.16 413 ARG A CA 1
ATOM 3136 C C . ARG A 1 413 ? 16.024 26.571 -17.944 1.00 40.16 413 ARG A C 1
ATOM 3138 O O . ARG A 1 413 ? 16.062 25.871 -16.940 1.00 40.16 413 ARG A O 1
ATOM 3145 N N . LEU A 1 414 ? 15.375 27.734 -18.002 1.00 41.19 414 LEU A N 1
ATOM 3146 C CA . LEU A 1 414 ? 14.724 28.350 -16.845 1.00 41.19 414 LEU A CA 1
ATOM 3147 C C . LEU A 1 414 ? 13.574 27.481 -16.299 1.00 41.19 414 LEU A C 1
ATOM 3149 O O . LEU A 1 414 ? 13.401 27.366 -15.088 1.00 41.19 414 LEU A O 1
ATOM 3153 N N . ARG A 1 415 ? 12.798 26.840 -17.184 1.00 40.91 415 ARG A N 1
ATOM 3154 C CA . ARG A 1 415 ? 11.657 25.991 -16.797 1.00 40.91 415 ARG A CA 1
ATOM 3155 C C . ARG A 1 415 ? 12.085 24.636 -16.228 1.00 40.91 415 ARG A C 1
ATOM 3157 O O . ARG A 1 415 ? 11.499 24.187 -15.246 1.00 40.91 415 ARG A O 1
ATOM 3164 N N . CYS A 1 416 ? 13.112 24.007 -16.802 1.00 36.34 416 CYS A N 1
ATOM 3165 C CA . CYS A 1 416 ? 13.641 22.735 -16.301 1.00 36.34 416 CYS A CA 1
ATOM 3166 C C . CYS A 1 416 ? 14.353 22.896 -14.948 1.00 36.34 416 CYS A C 1
ATOM 3168 O O . CYS A 1 416 ? 14.199 22.042 -14.078 1.00 36.34 416 CYS A O 1
ATOM 3170 N N . GLU A 1 417 ? 15.061 24.011 -14.736 1.00 39.56 417 GLU A N 1
ATOM 3171 C CA . GLU A 1 417 ? 15.672 24.345 -13.440 1.00 39.56 417 GLU A CA 1
ATOM 3172 C C . GLU A 1 417 ? 14.607 24.635 -12.360 1.00 39.56 417 GLU A C 1
ATOM 3174 O O . GLU A 1 417 ? 14.769 24.214 -11.217 1.00 39.56 417 GLU A O 1
ATOM 3179 N N . ALA A 1 418 ? 13.475 25.257 -12.719 1.00 36.50 418 ALA A N 1
ATOM 3180 C CA . ALA A 1 418 ? 12.364 25.506 -11.792 1.00 36.50 418 ALA A CA 1
ATOM 3181 C C . ALA A 1 418 ? 11.567 24.236 -11.421 1.00 36.50 418 ALA A C 1
ATOM 3183 O O . ALA A 1 418 ? 11.164 24.085 -10.268 1.00 36.50 418 ALA A O 1
ATOM 3184 N N . MET A 1 419 ? 11.362 23.303 -12.361 1.00 34.09 419 MET A N 1
ATOM 3185 C CA . MET A 1 419 ? 10.634 22.046 -12.102 1.00 34.09 419 MET A CA 1
ATOM 3186 C C . MET A 1 419 ? 11.384 21.084 -11.172 1.00 34.09 419 MET A C 1
ATOM 3188 O O . MET A 1 419 ? 10.751 20.304 -10.466 1.00 34.09 419 MET A O 1
ATOM 3192 N N . LEU A 1 420 ? 12.718 21.133 -11.145 1.00 35.16 420 LEU A N 1
ATOM 3193 C CA . LEU A 1 420 ? 13.547 20.242 -10.320 1.00 35.16 420 LEU A CA 1
ATOM 3194 C C . LEU A 1 420 ? 13.792 20.770 -8.895 1.00 35.16 420 LEU A C 1
ATOM 3196 O O . LEU A 1 420 ? 14.305 20.033 -8.054 1.00 35.16 420 LEU A O 1
ATOM 3200 N N . ALA A 1 421 ? 13.414 22.019 -8.604 1.00 35.03 421 ALA A N 1
ATOM 3201 C CA . ALA A 1 421 ? 13.604 22.649 -7.295 1.00 35.03 421 ALA A CA 1
ATOM 3202 C C . ALA A 1 421 ? 12.477 22.349 -6.281 1.00 35.03 421 ALA A C 1
ATOM 3204 O O . ALA A 1 421 ? 12.620 22.641 -5.094 1.00 35.03 421 ALA A O 1
ATOM 3205 N N . ILE A 1 422 ? 11.364 21.745 -6.710 1.00 31.77 422 ILE A N 1
ATOM 3206 C CA . ILE A 1 422 ? 10.223 21.414 -5.843 1.00 31.77 422 ILE A CA 1
ATOM 3207 C C . ILE A 1 422 ? 10.327 19.935 -5.455 1.00 31.77 422 ILE A C 1
ATOM 3209 O O . ILE A 1 422 ? 9.872 19.067 -6.196 1.00 31.77 422 ILE A O 1
ATOM 3213 N N . GLY A 1 423 ? 10.956 19.610 -4.316 1.00 33.59 423 GLY A N 1
ATOM 3214 C CA . GLY A 1 423 ? 11.033 18.193 -3.938 1.00 33.59 423 GLY A CA 1
ATOM 3215 C C . GLY A 1 423 ? 11.800 17.735 -2.699 1.00 33.59 423 GLY A C 1
ATOM 3216 O O . GLY A 1 423 ? 12.064 16.536 -2.623 1.00 33.59 423 GLY A O 1
ATOM 3217 N N . ARG A 1 424 ? 12.157 18.578 -1.716 1.00 29.17 424 ARG A N 1
ATOM 3218 C CA . ARG A 1 424 ? 12.646 18.066 -0.415 1.00 29.17 424 ARG A CA 1
ATOM 3219 C C . ARG A 1 424 ? 12.374 19.027 0.758 1.00 29.17 424 ARG A C 1
ATOM 3221 O O . ARG A 1 424 ? 12.761 20.187 0.659 1.00 29.17 424 ARG A O 1
ATOM 3228 N N . PRO A 1 425 ? 11.770 18.564 1.874 1.00 32.62 425 PRO A N 1
ATOM 3229 C CA . PRO A 1 425 ? 11.809 19.280 3.145 1.00 32.62 425 PRO A CA 1
ATOM 3230 C C . PRO A 1 425 ? 13.197 19.125 3.785 1.00 32.62 425 PRO A C 1
ATOM 3232 O O . PRO A 1 425 ? 13.772 18.035 3.795 1.00 32.62 425 PRO A O 1
ATOM 3235 N N . ALA A 1 426 ? 13.743 20.230 4.290 1.00 30.12 426 ALA A N 1
ATOM 3236 C CA . ALA A 1 426 ? 15.040 20.285 4.948 1.00 30.12 426 ALA A CA 1
ATOM 3237 C C . ALA A 1 426 ? 14.977 19.618 6.328 1.00 30.12 426 ALA A C 1
ATOM 3239 O O . ALA A 1 426 ? 14.202 20.025 7.188 1.00 30.12 426 ALA A O 1
ATOM 3240 N N . THR A 1 427 ? 15.823 18.622 6.564 1.00 32.09 427 THR A N 1
ATOM 3241 C CA . THR A 1 427 ? 16.223 18.224 7.915 1.00 32.09 427 THR A CA 1
ATOM 3242 C C . THR A 1 427 ? 17.703 17.858 7.892 1.00 32.09 427 THR A C 1
ATOM 3244 O O . THR A 1 427 ? 18.157 17.168 6.983 1.00 32.09 427 THR A O 1
ATOM 3247 N N . ILE A 1 428 ? 18.399 18.302 8.944 1.00 27.34 428 ILE A N 1
ATOM 3248 C CA . ILE A 1 428 ? 19.792 18.020 9.335 1.00 27.34 428 ILE A CA 1
ATOM 3249 C C . ILE A 1 428 ? 20.852 18.993 8.782 1.00 27.34 428 ILE A C 1
ATOM 3251 O O . ILE A 1 428 ? 21.448 18.760 7.739 1.00 27.34 428 ILE A O 1
ATOM 3255 N N . ALA A 1 429 ? 21.148 20.027 9.582 1.00 26.23 429 ALA A N 1
ATOM 3256 C CA . ALA A 1 429 ? 22.509 20.512 9.854 1.00 26.23 429 ALA A CA 1
ATOM 3257 C C . ALA A 1 429 ? 22.499 21.420 11.105 1.00 26.23 429 ALA A C 1
ATOM 3259 O O . ALA A 1 429 ? 22.508 22.643 11.018 1.00 26.23 429 ALA A O 1
ATOM 3260 N N . ALA A 1 430 ? 22.454 20.812 12.293 1.00 32.22 430 ALA A N 1
ATOM 3261 C CA . ALA A 1 430 ? 22.776 21.480 13.555 1.00 32.22 430 ALA A CA 1
ATOM 3262 C C . ALA A 1 430 ? 24.038 20.830 14.132 1.00 32.22 430 ALA A C 1
ATOM 3264 O O . ALA A 1 430 ? 23.961 19.990 15.019 1.00 32.22 430 ALA A O 1
ATOM 3265 N N . ALA A 1 431 ? 25.194 21.180 13.571 1.00 33.12 431 ALA A N 1
ATOM 3266 C CA . ALA A 1 431 ? 26.503 20.883 14.148 1.00 33.12 431 ALA A CA 1
ATOM 3267 C C . ALA A 1 431 ? 27.561 21.808 13.523 1.00 33.12 431 ALA A C 1
ATOM 3269 O O . ALA A 1 431 ? 28.286 21.391 12.630 1.00 33.12 431 ALA A O 1
ATOM 3270 N N . ALA A 1 432 ? 27.590 23.078 13.949 1.00 29.06 432 ALA A N 1
ATOM 3271 C CA . ALA A 1 432 ? 28.770 23.958 13.908 1.00 29.06 432 ALA A CA 1
ATOM 3272 C C . ALA A 1 432 ? 28.428 25.358 14.467 1.00 29.06 432 ALA A C 1
ATOM 3274 O O . ALA A 1 432 ? 27.951 26.238 13.757 1.00 29.06 432 ALA A O 1
ATOM 3275 N N . ARG A 1 433 ? 28.692 25.568 15.756 1.00 29.94 433 ARG A N 1
ATOM 3276 C CA . ARG A 1 433 ? 28.969 26.865 16.406 1.00 29.94 433 ARG A CA 1
ATOM 3277 C C . ARG A 1 433 ? 30.045 26.527 17.446 1.00 29.94 433 ARG A C 1
ATOM 3279 O O . ARG A 1 433 ? 29.829 25.576 18.183 1.00 29.94 433 ARG A O 1
ATOM 3286 N N . THR A 1 434 ? 31.216 27.140 17.585 1.00 31.73 434 THR A N 1
ATOM 3287 C CA . THR A 1 434 ? 31.876 28.342 17.036 1.00 31.73 434 THR A CA 1
ATOM 3288 C C . THR A 1 434 ? 33.353 28.218 17.478 1.00 31.73 434 THR A C 1
ATOM 3290 O O . THR A 1 434 ? 33.581 27.629 18.536 1.00 31.73 434 THR A O 1
ATOM 3293 N N . PRO A 1 435 ? 34.359 28.763 16.770 1.00 35.78 435 PRO A N 1
ATOM 3294 C CA . PRO A 1 435 ? 35.708 28.893 17.315 1.00 35.78 435 PRO A CA 1
ATOM 3295 C C . PRO A 1 435 ? 35.808 30.167 18.166 1.00 35.78 435 PRO A C 1
ATOM 3297 O O . PRO A 1 435 ? 35.317 31.223 17.772 1.00 35.78 435 PRO A O 1
ATOM 3300 N N . GLY A 1 436 ? 36.458 30.073 19.321 1.00 30.36 436 GLY A N 1
ATOM 3301 C CA . GLY A 1 436 ? 36.786 31.212 20.174 1.00 30.36 436 GLY A CA 1
ATOM 3302 C C . GLY A 1 436 ? 38.041 30.896 20.971 1.00 30.36 436 GLY A C 1
ATOM 3303 O O . GLY A 1 436 ? 37.969 30.246 22.006 1.00 30.36 436 GLY A O 1
ATOM 3304 N N . ALA A 1 437 ? 39.190 31.306 20.441 1.00 33.91 437 ALA A N 1
ATOM 3305 C CA . ALA A 1 437 ? 40.460 31.301 21.145 1.00 33.91 437 ALA A CA 1
ATOM 3306 C C . ALA A 1 437 ? 40.704 32.695 21.725 1.00 33.91 437 ALA A C 1
ATOM 3308 O O . ALA A 1 437 ? 40.714 33.651 20.955 1.00 33.91 437 ALA A O 1
ATOM 3309 N N . THR A 1 438 ? 40.980 32.775 23.029 1.00 32.75 438 THR A N 1
ATOM 3310 C CA . THR A 1 438 ? 42.034 33.645 23.575 1.00 32.75 438 THR A CA 1
ATOM 3311 C C . THR A 1 438 ? 42.393 33.239 25.005 1.00 32.75 438 THR A C 1
ATOM 3313 O O . THR A 1 438 ? 41.542 33.089 25.874 1.00 32.75 438 THR A O 1
ATOM 3316 N N . SER A 1 439 ? 43.693 33.048 25.198 1.00 33.66 439 SER A N 1
ATOM 3317 C CA . SER A 1 439 ? 44.439 32.832 26.436 1.00 33.66 439 SER A CA 1
ATOM 3318 C C . SER A 1 439 ? 44.551 34.092 27.302 1.00 33.66 439 SER A C 1
ATOM 3320 O O . SER A 1 439 ? 44.707 35.170 26.730 1.00 33.66 439 SER A O 1
ATOM 3322 N N . ALA A 1 440 ? 44.616 33.924 28.629 1.00 33.47 440 ALA A N 1
ATOM 3323 C CA . ALA A 1 440 ? 45.576 34.532 29.577 1.00 33.47 440 ALA A CA 1
ATOM 3324 C C . ALA A 1 440 ? 44.961 34.610 30.989 1.00 33.47 440 ALA A C 1
ATOM 3326 O O . ALA A 1 440 ? 43.865 35.147 31.140 1.00 33.47 440 ALA A O 1
ATOM 3327 N N . GLY A 1 441 ? 45.695 34.126 31.999 1.00 33.16 441 GLY A N 1
ATOM 3328 C CA . GLY A 1 441 ? 45.342 34.208 33.422 1.00 33.16 441 GLY A CA 1
ATOM 3329 C C . GLY A 1 441 ? 45.425 32.866 34.116 1.00 33.16 441 GLY A C 1
ATOM 3330 O O . GLY A 1 441 ? 44.366 32.208 34.182 1.00 33.16 441 GLY A O 1
#

Radius of gyration: 30.4 Å; chains: 1; bounding box: 75×86×72 Å